Protein AF-A0A0N4UW36-F1 (afdb_monomer)

Radius of gyration: 26.42 Å; Cα contacts (8 Å, |Δi|>4): 495; chains: 1; bounding box: 69×70×60 Å

Nearest PDB structures (foldseek):
  8kc9-assembly1_B  TM=8.626E-01  e=6.797E-12  Homo sapiens
  8k0f-assembly1_A  TM=6.036E-01  e=1.509E-14  Homo sapiens
  8k17-assembly1_A  TM=6.051E-01  e=7.500E-14  Homo sapiens
  8kc9-assembly1_A  TM=5.970E-01  e=6.586E-14  Homo sapiens
  8k0m-assembly1_A  TM=6.012E-01  e=1.784E-13  Homo sapiens

Secondary structure (DSSP, 8-state):
-HHHHHHHHHHHHHHHHHHHHHHTTTTSGGGGS--SS-HHHHHHHHHHHHHHHHHHHHHHHHHH--SSSPPP--HHHHHHHHTTHHHHHHHHHHHHTT-HHHHHHHHHHHHHH-TT-HHHHHHHHHHHTSTT--GGG---TT--HHHHHHHHHHHHHHTT-HHHHHHHHHHHHHHHHHHHHHHHHTTTT----GGGTSS---HHHHHHHHHHHHHHHHHHHHHHTTEETTEE-SSHHHHHHHHHHHHHHHTT-HHHHHHHHHHHHHH-TT-HHHHHHHHHHHHHH--GGG-PPPHHHHHHHHHHHHHHHHHHHHHHHS--BTTBPPPP-GGGGSPP------S----GGGGGS-SS-HHHHHHHHHHTT-SS--HHHHHHHHHHHHHHHHHHT---EEEEEESSPPPS----SS-EEEEE-STTTTT-B-SS--TT--EEEEE-

pLDDT: mean 89.71, std 10.45, range [48.38, 98.75]

Solvent-accessible surface area (backbone atoms only — not comparable to full-atom values): 24747 Å² total; per-residue (Å²): 107,70,68,59,53,52,53,48,53,48,50,55,50,53,52,50,48,36,51,58,60,30,56,54,65,68,67,59,66,59,74,82,72,58,66,83,90,42,69,67,62,43,50,52,53,52,50,51,48,48,50,54,32,49,53,42,38,54,52,43,50,60,74,70,36,42,94,91,51,60,72,88,84,59,74,66,58,58,54,42,56,74,51,28,49,65,27,60,55,43,16,57,55,28,48,77,71,72,33,62,56,60,13,36,16,21,26,35,32,20,22,44,67,37,75,85,41,66,68,38,53,52,51,39,52,56,46,64,72,38,94,85,54,55,78,88,37,70,41,52,85,79,64,55,76,24,47,59,28,37,54,50,11,53,50,23,50,77,70,64,37,32,69,56,14,38,56,25,35,57,49,12,56,55,39,43,55,52,53,35,54,49,47,33,64,68,16,82,77,47,62,62,65,67,65,77,75,68,81,59,85,50,64,69,60,50,53,50,52,38,49,48,36,25,45,55,50,35,67,45,26,60,62,64,67,12,48,47,95,54,40,79,55,59,59,42,69,27,54,49,24,58,55,39,19,55,25,28,42,77,70,67,36,53,60,59,16,36,19,25,37,30,34,18,35,72,70,40,73,64,43,60,67,48,53,51,50,48,50,52,50,44,73,73,69,72,52,76,83,40,49,52,51,46,69,70,54,53,54,50,50,50,51,52,54,50,52,49,54,52,50,53,49,48,67,66,55,70,46,73,52,98,91,39,64,60,82,89,55,79,69,80,75,54,79,80,81,78,85,66,86,80,76,83,83,73,71,64,74,68,71,74,52,75,78,37,55,71,69,56,18,49,54,53,44,56,49,50,74,46,89,72,81,51,75,70,59,56,49,52,53,50,50,49,48,52,53,51,23,69,74,50,75,40,68,72,42,85,70,52,65,38,41,61,73,82,68,88,84,59,92,57,88,75,38,83,46,37,29,28,26,36,85,94,44,42,45,35,79,48,95,72,80,59,89,69,47,26,32,43,32,33,32,68

Organism: Enterobius vermicularis (NCBI:txid51028)

Foldseek 3Di:
DVVVVVLVVLQLVLLLVLLVVLVCLLVPPPLVVDDPPDPVVNVVVVVVSVVSSVVSSVVSQVVSADPVRHHDPDPVVVVCVVLLVVLVVVLVVCVVVVNLLSNLQSLLLNCLSVVPDPVSVVSNVVSCPDPPDDPVSNHRPPAFPLLVLLVQLVVCLVVVVLVSVQVSLVVSLVSLVVQLVSQLSVLLPQADPVQVVPPPPDPVSRVLRRVLRSLVSSLCSQQVSCRRSSDRVDNNLLVSLVSNLVSCVVVVVLLSSLQSLLLSCLSPVLDVVSLVVNLVSCVVPVDPVSNDHDPVSVVVSLVSVLSVVSNVLCVQFVDQDPNDTDDDDPCNPDDRDSPDDSDNPQDSVLVVDALDDLVLLVLLQVQQVDPDDDPVNVVSLVVSQVSSCVNRVDHKDWQDKHQAADDPPDPQPADKWKAWSDNVRHRHTDPGHDRRTIITIMRD

Structure (mmCIF, N/CA/C/O backbone):
data_AF-A0A0N4UW36-F1
#
_entry.id   AF-A0A0N4UW36-F1
#
loop_
_atom_site.group_PDB
_atom_site.id
_atom_site.type_symbol
_atom_site.label_atom_id
_atom_site.label_alt_id
_atom_site.label_comp_id
_atom_site.label_asym_id
_atom_site.label_entity_id
_atom_site.label_seq_id
_atom_site.pdbx_PDB_ins_code
_atom_site.Cartn_x
_atom_site.Cartn_y
_atom_site.Cartn_z
_atom_site.occupancy
_atom_site.B_iso_or_equiv
_atom_site.auth_seq_id
_atom_site.auth_comp_id
_atom_site.auth_asym_id
_atom_site.auth_atom_id
_atom_site.pdbx_PDB_model_num
ATOM 1 N N . MET A 1 1 ? 10.255 -15.083 -25.974 1.00 90.12 1 MET A N 1
ATOM 2 C CA . MET A 1 1 ? 9.685 -14.490 -24.746 1.00 90.12 1 MET A CA 1
ATOM 3 C C . MET A 1 1 ? 10.670 -14.430 -23.584 1.00 90.12 1 MET A C 1
ATOM 5 O O . MET A 1 1 ? 10.916 -13.325 -23.134 1.00 90.12 1 MET A O 1
ATOM 9 N N . LEU A 1 2 ? 11.293 -15.528 -23.132 1.00 93.00 2 LEU A N 1
ATOM 10 C CA . LEU A 1 2 ? 12.201 -15.494 -21.963 1.00 93.00 2 LEU A CA 1
ATOM 11 C C . LEU A 1 2 ? 13.327 -14.448 -22.053 1.00 93.00 2 LEU A C 1
ATOM 13 O O . LEU A 1 2 ? 13.502 -13.668 -21.127 1.00 93.00 2 LEU A O 1
ATOM 17 N N . ARG A 1 3 ? 14.010 -14.351 -23.202 1.00 92.75 3 ARG A N 1
ATOM 18 C CA . ARG A 1 3 ? 15.020 -13.304 -23.439 1.00 92.75 3 ARG A CA 1
ATOM 19 C C . ARG A 1 3 ? 14.457 -11.882 -23.319 1.00 92.75 3 ARG A C 1
ATOM 21 O O . ARG A 1 3 ? 15.121 -11.012 -22.785 1.00 92.75 3 ARG A O 1
ATOM 28 N N . ALA A 1 4 ? 13.220 -11.655 -23.764 1.00 92.69 4 ALA A N 1
ATOM 29 C CA . ALA A 1 4 ? 12.580 -10.346 -23.642 1.00 92.69 4 ALA A CA 1
ATOM 30 C C . ALA A 1 4 ? 12.283 -9.991 -22.173 1.00 92.69 4 ALA A C 1
ATOM 32 O O . ALA A 1 4 ? 12.429 -8.839 -21.790 1.00 92.69 4 ALA A O 1
ATOM 33 N N . ILE A 1 5 ? 11.924 -10.979 -21.341 1.00 93.94 5 ILE A N 1
ATOM 34 C CA . ILE A 1 5 ? 11.790 -10.808 -19.883 1.00 93.94 5 ILE A CA 1
ATOM 35 C C . ILE A 1 5 ? 13.140 -10.500 -19.242 1.00 93.94 5 ILE A C 1
ATOM 37 O O . ILE A 1 5 ? 13.223 -9.594 -18.418 1.00 93.94 5 ILE A O 1
ATOM 41 N N . GLU A 1 6 ? 14.199 -11.205 -19.635 1.00 94.06 6 GLU A N 1
ATOM 42 C CA . GLU A 1 6 ? 15.551 -10.926 -19.148 1.00 94.06 6 GLU A CA 1
ATO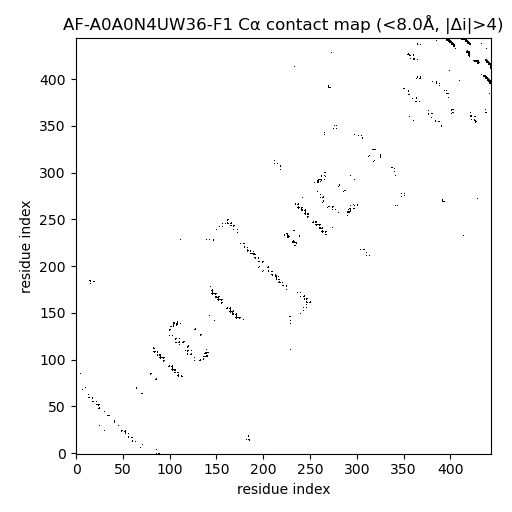M 43 C C . GLU A 1 6 ? 15.995 -9.496 -19.492 1.00 94.06 6 GLU A C 1
ATOM 45 O O . GLU A 1 6 ? 16.406 -8.751 -18.602 1.00 94.06 6 GLU A O 1
ATOM 50 N N . ASP A 1 7 ? 15.857 -9.090 -20.756 1.00 93.00 7 ASP A N 1
ATOM 51 C CA . ASP A 1 7 ? 16.247 -7.755 -21.216 1.00 93.00 7 ASP A CA 1
ATOM 52 C C . ASP A 1 7 ? 15.373 -6.657 -20.574 1.00 93.00 7 ASP A C 1
ATOM 54 O O . ASP A 1 7 ? 15.883 -5.594 -20.213 1.00 93.00 7 ASP A O 1
ATOM 58 N N . PHE A 1 8 ? 14.081 -6.917 -20.336 1.00 93.50 8 PHE A N 1
ATOM 59 C CA . PHE A 1 8 ? 13.204 -6.002 -19.598 1.00 93.50 8 PHE A CA 1
ATOM 60 C C . PHE A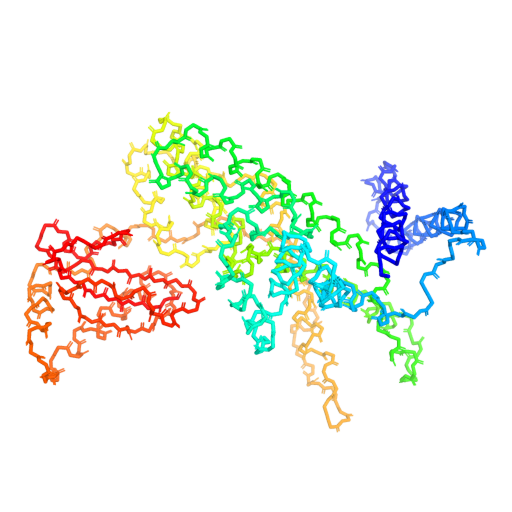 1 8 ? 13.615 -5.858 -18.126 1.00 93.50 8 PHE A C 1
ATOM 62 O O . PHE A 1 8 ? 13.712 -4.742 -17.614 1.00 93.50 8 PHE A O 1
ATOM 69 N N . ASN A 1 9 ? 13.903 -6.970 -17.446 1.00 93.44 9 ASN A N 1
ATOM 70 C CA . ASN A 1 9 ? 14.362 -6.957 -16.056 1.00 93.44 9 ASN A CA 1
ATOM 71 C C . ASN A 1 9 ? 15.708 -6.240 -15.921 1.00 93.44 9 ASN A C 1
ATOM 73 O O . ASN A 1 9 ? 15.902 -5.472 -14.977 1.00 93.44 9 ASN A O 1
ATOM 77 N N . TYR A 1 10 ? 16.611 -6.443 -16.884 1.00 94.75 10 TYR A N 1
ATOM 78 C CA . 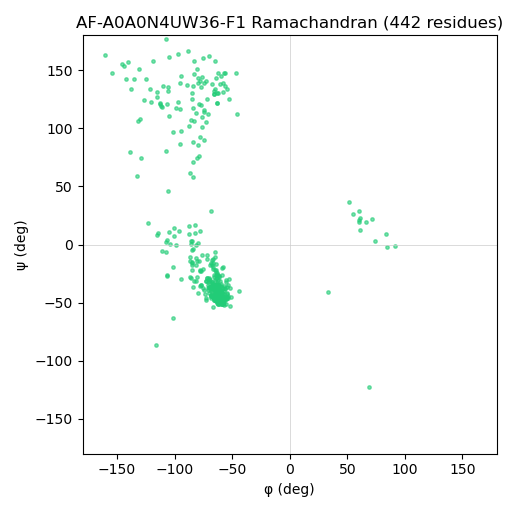TYR A 1 10 ? 17.852 -5.685 -16.984 1.00 94.75 10 TYR A CA 1
ATOM 79 C C . TYR A 1 10 ? 17.568 -4.186 -17.124 1.00 94.75 10 TYR A C 1
ATOM 81 O O . TYR A 1 10 ? 18.071 -3.395 -16.330 1.00 94.75 10 TYR A O 1
ATOM 89 N N . PHE A 1 11 ? 16.712 -3.791 -18.071 1.00 93.94 11 PHE A N 1
ATOM 90 C CA . PHE A 1 11 ? 16.349 -2.389 -18.275 1.00 93.94 11 PHE A CA 1
ATOM 91 C C . PHE A 1 11 ? 15.809 -1.737 -16.993 1.00 93.94 11 PHE A C 1
ATOM 93 O O . PHE A 1 11 ? 16.316 -0.697 -16.569 1.00 93.94 11 PHE A O 1
ATOM 100 N N . VAL A 1 12 ? 14.824 -2.362 -16.342 1.00 93.62 12 VAL A N 1
ATOM 101 C CA . VAL A 1 12 ? 14.240 -1.862 -15.087 1.00 93.62 12 VAL A CA 1
ATOM 102 C C . VAL A 1 12 ? 15.302 -1.764 -13.989 1.00 93.62 12 VAL A C 1
ATOM 104 O O . VAL A 1 12 ? 15.382 -0.737 -13.311 1.00 93.62 12 VAL A O 1
ATOM 107 N N . GLY A 1 13 ? 16.142 -2.792 -13.841 1.00 94.62 13 GLY A N 1
ATOM 108 C CA . GLY A 1 13 ? 17.209 -2.834 -12.842 1.00 94.62 13 GLY A CA 1
ATOM 109 C C . GLY A 1 13 ? 18.251 -1.730 -13.028 1.00 94.62 13 GLY A C 1
ATOM 110 O O . GLY A 1 13 ? 18.612 -1.051 -12.065 1.00 94.62 13 GLY A O 1
ATOM 111 N N . GLU A 1 14 ? 18.698 -1.483 -14.259 1.00 95.69 14 GLU A N 1
ATOM 112 C CA . GLU A 1 14 ? 19.679 -0.432 -14.549 1.00 95.69 14 GLU A CA 1
ATOM 113 C C . GLU A 1 14 ? 19.088 0.979 -14.387 1.00 95.69 14 GLU A C 1
ATOM 115 O O . GLU A 1 14 ? 19.756 1.876 -13.859 1.00 95.69 14 GLU A O 1
ATOM 120 N N . ILE A 1 15 ? 17.815 1.187 -14.759 1.00 94.62 15 ILE A N 1
ATOM 121 C CA . ILE A 1 15 ? 17.110 2.453 -14.495 1.00 94.62 15 ILE A CA 1
ATOM 122 C C . ILE A 1 15 ? 17.030 2.721 -12.993 1.00 94.62 15 ILE A C 1
ATOM 124 O O . ILE A 1 15 ? 17.390 3.815 -12.538 1.00 94.62 15 ILE A O 1
ATOM 128 N N . GLU A 1 16 ? 16.582 1.738 -12.215 1.00 95.00 16 GLU A N 1
ATOM 129 C CA . GLU A 1 16 ? 16.498 1.848 -10.763 1.00 95.00 16 GLU A CA 1
ATOM 130 C C . GLU A 1 16 ? 17.870 2.135 -10.146 1.00 95.00 16 GLU A C 1
ATOM 132 O O . GLU A 1 16 ? 17.994 3.033 -9.301 1.00 95.00 16 GLU A O 1
ATOM 137 N N . TRP A 1 17 ? 18.907 1.415 -10.580 1.00 95.44 17 TRP A N 1
ATOM 138 C CA . TRP A 1 17 ? 20.269 1.598 -10.094 1.00 95.44 17 TRP A CA 1
ATOM 139 C C . TRP A 1 17 ? 20.765 3.019 -10.352 1.00 95.44 17 TRP A C 1
ATOM 141 O O . TRP A 1 17 ? 21.237 3.688 -9.426 1.00 95.44 17 TRP A O 1
ATOM 151 N N . CYS A 1 18 ? 20.600 3.520 -11.579 1.00 95.81 18 CYS A N 1
ATOM 152 C CA . CYS A 1 18 ? 20.988 4.882 -11.930 1.00 95.81 18 CYS A CA 1
ATOM 153 C C . CYS A 1 18 ? 20.256 5.923 -11.087 1.00 95.81 18 CYS A C 1
ATOM 155 O O . CYS A 1 18 ? 20.884 6.838 -10.545 1.00 95.81 18 CYS A O 1
ATOM 157 N N . ARG A 1 19 ? 18.940 5.775 -10.917 1.00 95.19 19 ARG A N 1
ATOM 158 C CA . ARG A 1 19 ? 18.138 6.698 -10.104 1.00 95.19 19 ARG A CA 1
ATOM 159 C C . ARG A 1 19 ? 18.548 6.669 -8.636 1.00 95.19 19 ARG A C 1
ATOM 161 O O . ARG A 1 19 ? 18.698 7.730 -8.035 1.00 95.19 19 ARG A O 1
ATOM 168 N N . THR A 1 20 ? 18.810 5.489 -8.084 1.00 93.75 20 THR A N 1
ATOM 169 C CA . THR A 1 20 ? 19.254 5.310 -6.693 1.00 93.75 20 THR A CA 1
ATOM 170 C C . THR A 1 20 ? 20.640 5.905 -6.460 1.00 93.75 20 THR A C 1
ATOM 172 O O . THR A 1 20 ? 20.849 6.636 -5.492 1.00 93.75 20 THR A O 1
ATOM 175 N N . LYS A 1 21 ? 21.590 5.643 -7.364 1.00 93.31 21 LYS A N 1
ATOM 176 C CA . LYS A 1 21 ? 22.942 6.210 -7.307 1.00 93.31 21 LYS A CA 1
ATOM 177 C C . LYS A 1 21 ? 22.903 7.737 -7.358 1.00 93.31 21 LYS A C 1
ATOM 179 O O . LYS A 1 21 ? 23.524 8.386 -6.522 1.00 93.31 21 LYS A O 1
ATOM 184 N N . CYS A 1 22 ? 22.174 8.306 -8.317 1.00 92.94 22 CYS A N 1
ATOM 185 C CA . CYS A 1 22 ? 22.170 9.750 -8.545 1.00 92.94 22 CYS A CA 1
ATOM 186 C C . CYS A 1 22 ? 21.313 10.529 -7.536 1.00 92.94 22 CYS A C 1
ATOM 188 O O . CYS A 1 22 ? 2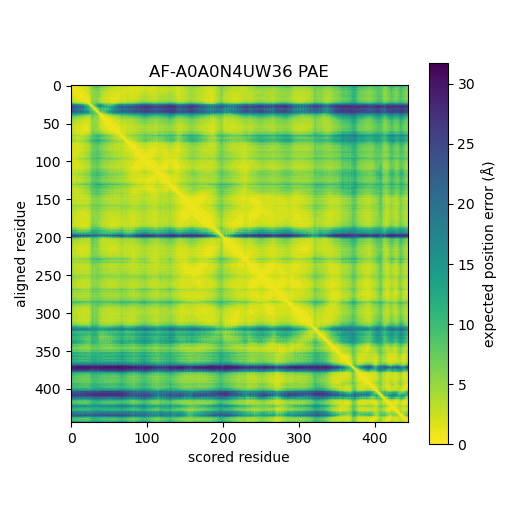1.584 11.705 -7.312 1.00 92.94 22 CYS A O 1
ATOM 190 N N . ALA A 1 23 ? 20.325 9.905 -6.882 1.00 88.69 23 ALA A N 1
ATOM 191 C CA . ALA A 1 23 ? 19.563 10.545 -5.804 1.00 88.69 23 ALA A CA 1
ATOM 192 C C . ALA A 1 23 ? 20.453 10.969 -4.620 1.00 88.69 23 ALA A C 1
ATOM 194 O O . ALA A 1 23 ? 20.203 12.002 -4.008 1.00 88.69 23 ALA A O 1
ATOM 195 N N . LYS A 1 24 ? 21.542 10.231 -4.355 1.00 85.75 24 LYS A N 1
ATOM 196 C CA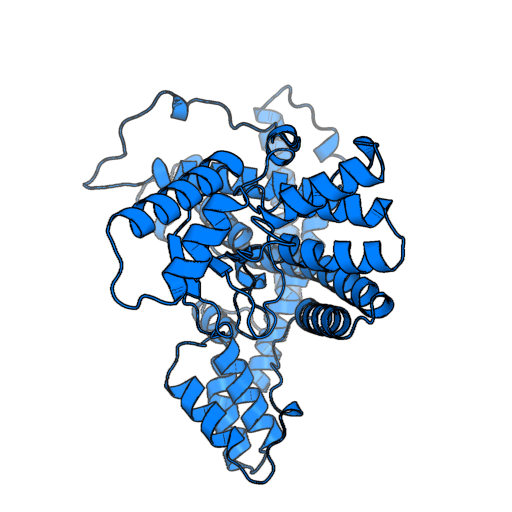 . LYS A 1 24 ? 22.491 10.527 -3.267 1.00 85.75 24 LYS A CA 1
ATOM 197 C C . LYS A 1 24 ? 23.282 11.827 -3.461 1.00 85.75 24 LYS A C 1
ATOM 199 O O . LYS A 1 24 ? 23.866 12.316 -2.503 1.00 85.75 24 LYS A O 1
ATOM 204 N N . ILE A 1 25 ? 23.309 12.392 -4.673 1.00 79.75 25 ILE A N 1
ATOM 205 C CA . ILE A 1 25 ? 24.006 13.659 -4.958 1.00 79.75 25 ILE A CA 1
ATOM 206 C C . ILE A 1 25 ? 23.332 14.834 -4.243 1.00 79.75 25 ILE A C 1
ATOM 208 O O . ILE A 1 25 ? 24.020 15.736 -3.788 1.00 79.75 25 ILE A O 1
ATOM 212 N N . LEU A 1 26 ? 22.005 14.805 -4.084 1.00 66.50 26 LEU A N 1
ATOM 213 C CA . LEU A 1 26 ? 21.274 15.857 -3.366 1.00 66.50 26 LEU A CA 1
ATOM 214 C C . LEU A 1 26 ? 21.376 15.718 -1.834 1.00 66.50 26 LEU A C 1
ATOM 216 O O . LEU A 1 26 ? 21.086 16.663 -1.111 1.00 66.50 26 LEU A O 1
ATOM 220 N N . ASP A 1 27 ? 21.829 14.565 -1.331 1.00 62.66 27 ASP A N 1
ATOM 221 C CA . ASP A 1 27 ? 21.940 14.266 0.106 1.00 62.66 27 ASP A CA 1
ATOM 222 C C . ASP A 1 27 ? 23.248 14.791 0.737 1.00 62.66 27 ASP A C 1
ATOM 224 O O . ASP A 1 27 ? 23.467 14.690 1.949 1.00 62.66 27 ASP A O 1
ATOM 228 N N . THR A 1 28 ? 24.154 15.368 -0.061 1.00 55.78 28 THR A N 1
ATOM 229 C CA . THR A 1 28 ? 25.398 15.952 0.448 1.00 55.78 28 THR A CA 1
ATOM 230 C C . THR A 1 28 ? 25.114 17.279 1.150 1.00 55.78 28 THR A C 1
ATOM 232 O O . THR A 1 28 ? 25.145 18.305 0.487 1.00 55.78 28 THR A O 1
ATOM 235 N N . LYS A 1 29 ? 24.846 17.232 2.466 1.00 50.97 29 LYS A N 1
ATOM 236 C CA . LYS A 1 29 ? 24.840 18.276 3.534 1.00 50.97 29 LYS A CA 1
ATOM 237 C C . LYS A 1 29 ? 24.438 19.739 3.218 1.00 50.97 29 LYS A C 1
ATOM 239 O O . LYS A 1 29 ? 23.702 20.305 4.014 1.00 50.97 29 LYS A O 1
ATOM 244 N N . LYS A 1 30 ? 24.845 20.336 2.096 1.00 54.50 30 LYS A N 1
ATOM 245 C CA . LYS A 1 30 ? 24.604 21.733 1.696 1.00 54.50 30 LYS A CA 1
ATOM 246 C C . LYS A 1 30 ? 23.122 22.119 1.632 1.00 54.50 30 LYS A C 1
ATOM 248 O O . LYS A 1 30 ? 22.755 23.157 2.156 1.00 54.50 30 LYS A O 1
ATOM 253 N N . PHE A 1 31 ? 22.250 21.237 1.134 1.00 54.88 31 PHE A N 1
ATOM 254 C CA . PHE A 1 31 ? 20.809 21.521 1.039 1.00 54.88 31 PHE A CA 1
ATOM 255 C C . PHE A 1 31 ? 20.104 21.749 2.385 1.00 54.88 31 PHE A C 1
ATOM 257 O O . PHE A 1 31 ? 19.078 22.418 2.423 1.00 54.88 31 PHE A O 1
ATOM 264 N N . LYS A 1 32 ? 20.622 21.189 3.488 1.00 52.81 32 LYS A N 1
ATOM 265 C CA . LYS A 1 32 ? 20.024 21.339 4.828 1.00 52.81 32 LYS A CA 1
ATOM 266 C C . LYS A 1 32 ? 20.492 22.597 5.564 1.00 52.81 32 LYS A C 1
ATOM 268 O O . LYS A 1 32 ? 19.899 22.944 6.576 1.00 52.81 32 LYS A O 1
ATOM 273 N N . GLU A 1 33 ? 21.559 23.231 5.084 1.00 58.06 33 GLU A N 1
ATOM 274 C CA . GLU A 1 33 ? 22.188 24.416 5.686 1.00 58.06 33 GLU A CA 1
ATOM 275 C C . GLU A 1 33 ? 21.846 25.705 4.916 1.00 58.06 33 GLU A C 1
ATOM 277 O O . GLU A 1 33 ? 22.302 26.787 5.279 1.00 58.06 33 GLU A O 1
ATOM 282 N N . MET A 1 34 ? 21.051 25.589 3.850 1.00 60.31 34 MET A N 1
ATOM 283 C CA . MET A 1 34 ? 20.673 26.691 2.974 1.00 60.31 34 MET A CA 1
ATOM 284 C C . MET A 1 34 ? 19.685 27.626 3.691 1.00 60.31 34 MET A C 1
ATOM 286 O O . MET A 1 34 ? 18.654 27.181 4.201 1.00 60.31 34 MET A O 1
ATOM 290 N N . SER A 1 35 ? 20.023 28.918 3.759 1.00 57.81 35 SER A N 1
ATOM 291 C CA . SER A 1 35 ? 19.145 29.957 4.311 1.00 57.81 35 SER A CA 1
ATOM 292 C C . SER A 1 35 ? 17.898 30.096 3.434 1.00 57.81 35 SER A C 1
ATOM 294 O O . SER A 1 35 ? 17.988 30.144 2.210 1.00 57.81 35 SER A O 1
ATOM 296 N N . LEU A 1 36 ? 16.734 30.143 4.084 1.00 64.56 36 LEU A N 1
ATOM 297 C CA . LEU A 1 36 ? 15.423 30.363 3.466 1.00 64.56 36 LEU A CA 1
ATOM 298 C C . LEU A 1 36 ? 15.116 31.860 3.275 1.00 64.56 36 LEU A C 1
ATOM 300 O O . LEU A 1 36 ? 14.011 32.202 2.864 1.00 64.56 36 LEU A O 1
ATOM 304 N N . ASP A 1 37 ? 16.055 32.747 3.615 1.00 68.75 37 ASP A N 1
ATOM 305 C CA . ASP A 1 37 ? 15.797 34.188 3.718 1.00 68.75 37 ASP A CA 1
ATOM 306 C C . ASP A 1 37 ? 15.804 34.892 2.345 1.00 68.75 37 ASP A C 1
ATOM 308 O O . ASP A 1 37 ? 15.334 36.024 2.239 1.00 68.75 37 ASP A O 1
ATOM 312 N N . ASP A 1 38 ? 16.305 34.223 1.296 1.00 76.19 38 ASP A N 1
ATOM 313 C CA . ASP A 1 38 ? 16.329 34.701 -0.093 1.00 76.19 38 ASP A CA 1
ATOM 314 C C . ASP A 1 38 ? 15.816 33.609 -1.054 1.00 76.19 38 ASP A C 1
ATOM 316 O O . ASP A 1 38 ? 16.490 32.610 -1.327 1.00 76.19 38 ASP A O 1
ATOM 320 N N . GLU A 1 39 ? 14.592 33.801 -1.552 1.00 78.19 39 GLU A N 1
ATOM 321 C CA . GLU A 1 39 ? 13.888 32.865 -2.439 1.00 78.19 39 GLU A CA 1
ATOM 322 C C . GLU A 1 39 ? 14.614 32.659 -3.779 1.00 78.19 39 GLU A C 1
ATOM 324 O O . GLU A 1 39 ? 14.641 31.544 -4.312 1.00 78.19 39 GLU A O 1
ATOM 329 N N . GLU A 1 40 ? 15.247 33.705 -4.316 1.00 79.31 40 GLU A N 1
ATOM 330 C CA . GLU A 1 40 ? 15.922 33.652 -5.613 1.00 79.31 40 GLU A CA 1
ATOM 331 C C . GLU A 1 40 ? 17.224 32.848 -5.516 1.00 79.31 40 GLU A C 1
ATOM 333 O O . GLU A 1 40 ? 17.472 31.947 -6.328 1.00 79.31 40 GLU A O 1
ATOM 338 N N . LEU A 1 41 ? 18.028 33.102 -4.478 1.00 80.75 41 LEU A N 1
ATOM 339 C CA . LEU A 1 41 ? 19.253 32.340 -4.221 1.00 80.75 41 LEU A CA 1
ATOM 340 C C . LEU A 1 41 ? 18.955 30.867 -3.913 1.00 80.75 41 LEU A C 1
ATOM 342 O O . LEU A 1 41 ? 19.633 29.985 -4.452 1.00 80.75 41 LEU A O 1
ATOM 346 N N . PHE A 1 42 ? 17.913 30.595 -3.120 1.00 81.62 42 PHE A N 1
ATOM 347 C CA . PHE A 1 42 ? 17.445 29.232 -2.851 1.00 81.62 42 PHE A CA 1
ATOM 348 C C . PHE A 1 42 ? 17.053 28.509 -4.148 1.00 81.62 42 PHE A C 1
ATOM 350 O O . PHE A 1 42 ? 17.456 27.364 -4.378 1.00 81.62 42 PHE A O 1
ATOM 357 N N . GLY A 1 43 ? 16.314 29.187 -5.033 1.00 83.31 43 GLY A N 1
ATOM 358 C CA . GLY A 1 43 ? 15.922 28.650 -6.335 1.00 83.31 43 GLY A CA 1
ATOM 359 C C . GLY A 1 43 ? 17.123 28.274 -7.209 1.00 83.31 43 GLY A C 1
ATOM 360 O O . GLY A 1 43 ? 17.156 27.181 -7.783 1.00 83.31 43 GLY A O 1
ATOM 361 N N . ILE A 1 44 ? 18.144 29.133 -7.277 1.00 84.81 44 ILE A N 1
ATOM 362 C CA . ILE A 1 44 ? 19.366 28.880 -8.059 1.00 84.81 44 ILE A CA 1
ATOM 363 C C . ILE A 1 44 ? 20.148 27.684 -7.500 1.00 84.81 44 ILE A C 1
ATOM 365 O O . ILE A 1 44 ? 20.546 26.801 -8.268 1.00 84.81 44 ILE A O 1
ATOM 369 N N . GLU A 1 45 ? 20.360 27.618 -6.184 1.00 81.75 45 GLU A N 1
ATOM 370 C CA . GLU A 1 45 ? 21.081 26.505 -5.552 1.00 81.75 45 GLU A CA 1
ATOM 371 C C . GLU A 1 45 ? 20.331 25.174 -5.733 1.00 81.75 45 GLU A C 1
ATOM 373 O O . GLU A 1 45 ? 20.935 24.156 -6.101 1.00 81.75 45 GLU A O 1
ATOM 378 N N . TYR A 1 46 ? 19.002 25.192 -5.598 1.00 82.56 46 TYR A N 1
ATOM 379 C CA . TYR A 1 46 ? 18.151 24.037 -5.876 1.00 82.56 46 TYR A CA 1
ATOM 380 C C . TYR A 1 46 ? 18.277 23.546 -7.317 1.00 82.56 46 TYR A C 1
ATOM 382 O O . TYR A 1 46 ? 18.502 22.352 -7.566 1.00 82.56 46 TYR A O 1
ATOM 390 N N . MET A 1 47 ? 18.206 24.458 -8.284 1.00 87.50 47 MET A N 1
ATOM 391 C CA . MET A 1 47 ? 18.342 24.107 -9.695 1.00 87.50 47 MET A CA 1
ATOM 392 C C . MET A 1 47 ? 19.754 23.636 -10.055 1.00 87.50 47 MET A C 1
ATOM 394 O O . MET A 1 47 ? 19.895 22.712 -10.861 1.00 87.50 47 MET A O 1
ATOM 398 N N . TYR A 1 48 ? 20.797 24.175 -9.420 1.00 87.38 48 TYR A N 1
ATOM 399 C CA . TYR A 1 48 ? 22.167 23.692 -9.592 1.00 87.38 48 TYR A CA 1
ATOM 400 C C . TYR A 1 48 ? 22.324 22.239 -9.117 1.00 87.38 48 TYR A C 1
ATOM 402 O O . TYR A 1 48 ? 22.878 21.405 -9.842 1.00 87.38 48 TYR A O 1
ATOM 410 N N . GLY A 1 49 ? 21.770 21.892 -7.950 1.00 86.31 49 GLY A N 1
ATOM 411 C CA . GLY A 1 49 ? 21.739 20.507 -7.470 1.00 86.31 49 GLY A CA 1
ATOM 412 C C . GLY A 1 49 ? 20.984 19.571 -8.422 1.00 86.31 49 GLY A C 1
ATOM 413 O O . GLY A 1 49 ? 21.458 18.471 -8.733 1.00 86.31 49 GLY A O 1
ATOM 414 N N . ASN A 1 50 ? 19.844 20.015 -8.959 1.00 88.06 50 ASN A N 1
ATOM 415 C CA . ASN A 1 50 ? 19.105 19.253 -9.969 1.00 88.06 50 ASN A CA 1
ATOM 416 C C . ASN A 1 50 ? 19.910 19.055 -11.259 1.00 88.06 50 ASN A C 1
ATOM 418 O O . ASN A 1 50 ? 19.912 17.949 -11.802 1.00 88.06 50 ASN A O 1
ATOM 422 N N . ALA A 1 51 ? 20.657 20.062 -11.716 1.00 92.00 51 ALA A N 1
ATOM 423 C CA . ALA A 1 51 ? 21.536 19.938 -12.877 1.00 92.00 51 ALA A CA 1
ATOM 424 C C . ALA A 1 51 ? 22.652 18.901 -12.646 1.00 92.00 51 ALA A C 1
ATOM 426 O O . ALA A 1 51 ? 22.936 18.084 -13.526 1.00 92.00 51 ALA A O 1
ATOM 427 N N . GLN A 1 52 ? 23.244 18.858 -11.447 1.00 92.06 52 GLN A N 1
ATOM 428 C CA . GLN A 1 52 ? 24.230 17.833 -11.080 1.00 92.06 52 GLN A CA 1
ATOM 429 C C . GLN A 1 52 ? 23.622 16.424 -11.081 1.00 92.06 52 GLN A C 1
ATOM 431 O O . GLN A 1 52 ? 24.215 15.483 -11.626 1.00 92.06 52 GLN A O 1
ATOM 436 N N . ARG A 1 53 ? 22.420 16.268 -10.514 1.00 92.12 53 ARG A N 1
ATOM 437 C CA . ARG A 1 53 ? 21.681 14.998 -10.537 1.00 92.12 53 ARG A CA 1
ATOM 438 C C . ARG A 1 53 ? 21.338 14.577 -11.968 1.00 92.12 53 ARG A C 1
ATOM 440 O O . ARG A 1 53 ? 21.517 13.406 -12.305 1.00 92.12 53 ARG A O 1
ATOM 447 N N . ALA A 1 54 ? 20.908 15.509 -12.817 1.00 94.25 54 ALA A N 1
ATOM 448 C CA . ALA A 1 54 ? 20.612 15.253 -14.224 1.00 94.25 54 ALA A CA 1
ATOM 449 C C . ALA A 1 54 ? 21.863 14.788 -14.985 1.00 94.25 54 ALA A C 1
ATOM 451 O O . ALA A 1 54 ? 21.827 13.762 -15.663 1.00 94.25 54 ALA A O 1
ATOM 452 N N . LEU A 1 55 ? 23.001 15.466 -14.799 1.00 95.75 55 LEU A N 1
ATOM 453 C CA . LEU A 1 55 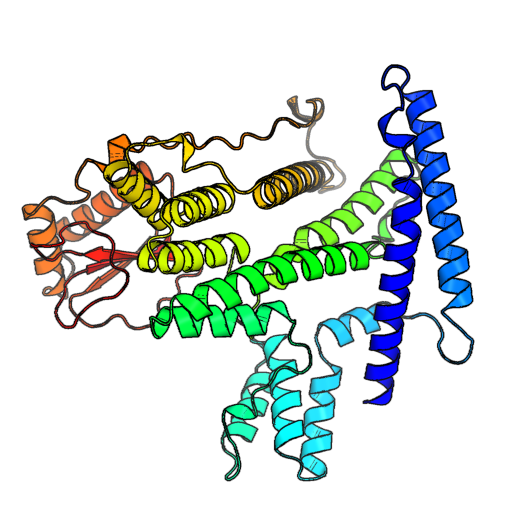? 24.279 15.072 -15.398 1.00 95.75 55 LEU A CA 1
ATOM 454 C C . LEU A 1 55 ? 24.712 13.663 -14.965 1.00 95.75 55 LEU A C 1
ATOM 456 O O . LEU A 1 55 ? 25.189 12.881 -15.790 1.00 95.75 55 LEU A O 1
ATOM 460 N N . CYS A 1 56 ? 24.520 13.315 -13.689 1.00 95.94 56 CYS A N 1
ATOM 461 C CA . CYS A 1 56 ? 24.754 11.954 -13.207 1.00 95.94 56 CYS A CA 1
ATOM 462 C C . CYS A 1 56 ? 23.867 10.937 -13.926 1.00 95.94 56 CYS A C 1
ATOM 464 O O . CYS A 1 56 ? 24.371 9.900 -14.353 1.00 95.94 56 CYS A O 1
ATOM 466 N N . LEU A 1 57 ? 22.573 11.227 -14.085 1.00 95.62 57 LEU A N 1
ATOM 467 C CA . LEU A 1 57 ? 21.635 10.332 -14.762 1.00 95.62 57 LEU A CA 1
ATOM 468 C C . LEU A 1 57 ? 22.002 10.138 -16.234 1.00 95.62 57 LEU A C 1
ATOM 470 O O . LEU A 1 57 ? 21.997 8.999 -16.692 1.00 95.62 57 LEU A O 1
ATOM 474 N N . PHE A 1 58 ? 22.363 11.206 -16.952 1.00 95.19 58 PHE A N 1
ATOM 475 C CA . PHE A 1 58 ? 22.805 11.113 -18.346 1.00 95.19 58 PHE A CA 1
ATOM 476 C C . PHE A 1 58 ? 24.025 10.208 -18.493 1.00 95.19 58 PHE A C 1
ATOM 478 O O . PHE A 1 58 ? 23.995 9.265 -19.280 1.00 95.19 58 PHE A O 1
ATOM 485 N N . ARG A 1 59 ? 25.067 10.445 -17.687 1.00 96.50 59 ARG A N 1
ATOM 486 C CA . ARG A 1 59 ? 26.284 9.619 -17.696 1.00 96.50 59 ARG A CA 1
ATOM 487 C C . ARG A 1 59 ? 25.972 8.173 -17.337 1.00 96.50 59 ARG A C 1
ATOM 489 O O . ARG A 1 59 ? 26.321 7.266 -18.072 1.00 96.50 59 ARG A O 1
ATOM 496 N N . CYS A 1 60 ? 25.224 7.973 -16.256 1.00 96.44 60 CYS A N 1
ATOM 497 C CA . CYS A 1 60 ? 24.856 6.647 -15.792 1.00 96.44 60 CYS A CA 1
ATOM 498 C C . CYS A 1 60 ? 24.103 5.848 -16.859 1.00 96.44 60 CYS A C 1
ATOM 500 O O . CYS A 1 60 ? 24.484 4.725 -17.161 1.00 96.44 60 CYS A O 1
ATOM 502 N N . LYS A 1 61 ? 23.063 6.430 -17.466 1.00 94.75 61 LYS A N 1
ATOM 503 C CA . LYS A 1 61 ? 22.291 5.754 -18.514 1.00 94.75 61 LYS A CA 1
ATOM 504 C C . LYS A 1 61 ? 23.133 5.496 -19.765 1.00 94.75 61 LYS A C 1
ATOM 506 O O . LYS A 1 61 ? 23.002 4.428 -20.347 1.00 94.75 61 LYS A O 1
ATOM 511 N N . SER A 1 62 ? 24.008 6.430 -20.143 1.00 93.94 62 SER A N 1
ATOM 512 C CA . SER A 1 62 ? 24.939 6.243 -21.263 1.00 93.94 62 SER A CA 1
ATOM 513 C C . SER A 1 62 ? 25.938 5.110 -21.020 1.00 93.94 62 SER A C 1
ATOM 515 O O . SER A 1 62 ? 26.315 4.433 -21.968 1.00 93.94 62 SER A O 1
ATOM 517 N N . ASP A 1 63 ? 26.369 4.907 -19.773 1.00 94.12 63 ASP A N 1
ATOM 518 C CA . ASP A 1 63 ? 27.289 3.826 -19.408 1.00 94.12 63 ASP A CA 1
ATOM 519 C C . ASP A 1 63 ? 26.572 2.468 -19.334 1.00 94.12 63 ASP A C 1
ATOM 521 O O . ASP A 1 63 ? 27.167 1.432 -19.626 1.00 94.12 63 ASP A O 1
ATOM 525 N N . ARG A 1 64 ? 25.303 2.457 -18.897 1.00 94.50 64 ARG A N 1
ATOM 526 C CA . ARG A 1 64 ? 24.527 1.225 -18.687 1.00 94.50 64 ARG A CA 1
ATOM 527 C C . ARG A 1 64 ? 23.869 0.688 -19.953 1.00 94.50 64 ARG A C 1
ATOM 529 O O . ARG A 1 64 ? 23.802 -0.524 -20.110 1.00 94.50 64 ARG A O 1
ATOM 536 N N . PHE A 1 65 ? 23.387 1.547 -20.848 1.00 93.88 65 PHE A N 1
ATOM 537 C CA . PHE A 1 65 ? 22.702 1.107 -22.064 1.00 93.88 65 PHE A CA 1
ATOM 538 C C . PHE A 1 65 ? 23.645 1.135 -23.264 1.00 93.88 65 PHE A C 1
ATOM 540 O O . PHE A 1 65 ? 24.135 2.190 -23.664 1.00 93.88 65 PHE A O 1
ATOM 547 N N . THR A 1 66 ? 23.887 -0.038 -23.846 1.00 89.25 66 THR A N 1
ATOM 548 C CA . THR A 1 66 ? 24.803 -0.236 -24.978 1.00 89.25 66 THR A CA 1
ATOM 549 C C . THR A 1 66 ? 24.030 -0.514 -26.267 1.00 89.25 66 THR A C 1
ATOM 551 O O . THR A 1 66 ? 22.810 -0.654 -26.258 1.00 89.25 66 THR A O 1
ATOM 554 N N . ALA A 1 67 ? 24.733 -0.646 -27.397 1.00 88.56 67 ALA A N 1
ATOM 555 C CA . ALA A 1 67 ? 24.109 -1.067 -28.653 1.00 88.56 67 ALA A CA 1
ATOM 556 C C . ALA A 1 67 ? 23.475 -2.473 -28.572 1.00 88.56 67 ALA A C 1
ATOM 558 O O . ALA A 1 67 ? 22.506 -2.746 -29.274 1.00 88.56 67 ALA A O 1
ATOM 559 N N . GLU A 1 68 ? 23.998 -3.355 -27.712 1.00 87.75 68 GLU A N 1
ATOM 560 C CA . GLU A 1 68 ? 23.464 -4.710 -27.510 1.00 87.75 68 GLU A CA 1
ATOM 561 C C . GLU A 1 68 ? 22.256 -4.736 -26.563 1.00 87.75 68 GLU A C 1
ATOM 563 O O . GLU A 1 68 ? 21.369 -5.575 -26.723 1.00 87.75 68 GLU A O 1
ATOM 568 N N . ARG A 1 69 ? 22.210 -3.815 -25.591 1.00 89.62 69 ARG A N 1
ATOM 569 C CA . ARG A 1 69 ? 21.094 -3.629 -24.650 1.00 89.62 69 ARG A CA 1
ATOM 570 C C . ARG A 1 69 ? 20.662 -2.156 -24.627 1.00 89.62 69 ARG A C 1
ATOM 572 O O . ARG A 1 69 ? 21.007 -1.433 -23.685 1.00 89.62 69 ARG A O 1
ATOM 579 N N . PRO A 1 70 ? 19.957 -1.694 -25.677 1.00 89.56 70 PRO A N 1
ATOM 580 C CA . PRO A 1 70 ? 19.551 -0.300 -25.805 1.00 89.56 70 PRO A CA 1
ATOM 581 C C . PRO A 1 70 ? 18.461 0.072 -24.787 1.00 89.56 70 PRO A C 1
ATOM 583 O O . PRO A 1 70 ? 17.790 -0.809 -24.240 1.00 89.56 70 PRO A O 1
ATOM 586 N N . PRO A 1 71 ? 18.244 1.376 -24.533 1.00 88.31 71 PRO A N 1
ATOM 587 C CA . PRO A 1 71 ? 17.111 1.813 -23.728 1.00 88.31 71 PRO A CA 1
ATOM 588 C C . PRO A 1 71 ? 15.782 1.481 -24.423 1.00 88.31 71 PRO A C 1
ATOM 590 O O . PRO A 1 71 ? 15.711 1.356 -25.647 1.00 88.31 71 PRO A O 1
ATOM 593 N N . LEU A 1 72 ? 14.706 1.396 -23.637 1.00 87.25 72 LEU A N 1
ATOM 594 C CA . LEU A 1 72 ? 13.354 1.223 -24.161 1.00 87.25 72 LEU A CA 1
ATOM 595 C C . LEU A 1 72 ? 12.951 2.439 -25.014 1.00 87.25 72 LEU A C 1
ATOM 597 O O . LEU A 1 72 ? 12.930 3.564 -24.518 1.00 87.25 72 LEU A O 1
ATOM 601 N N . THR A 1 73 ? 12.612 2.211 -26.283 1.00 84.12 73 THR A N 1
ATOM 602 C CA . THR A 1 73 ? 12.188 3.271 -27.217 1.00 84.12 73 THR A CA 1
ATOM 603 C C . THR A 1 73 ? 10.675 3.435 -27.287 1.00 84.12 73 THR A C 1
ATOM 605 O O . THR A 1 73 ? 10.196 4.538 -27.524 1.00 84.12 73 THR A O 1
ATOM 608 N N . ASN A 1 74 ? 9.923 2.354 -27.070 1.00 87.19 74 ASN A N 1
ATOM 609 C CA . ASN A 1 74 ? 8.466 2.366 -27.060 1.00 87.19 74 ASN A CA 1
ATOM 610 C C . ASN A 1 74 ? 7.940 2.272 -25.613 1.00 87.19 74 ASN A C 1
ATOM 612 O O . ASN A 1 74 ? 8.043 1.201 -25.005 1.00 87.19 74 ASN A O 1
ATOM 616 N N . PRO A 1 75 ? 7.336 3.345 -25.067 1.00 82.25 75 PRO A N 1
ATOM 617 C CA . PRO A 1 75 ? 6.772 3.342 -23.721 1.00 82.25 75 PRO A CA 1
ATOM 618 C C . PRO A 1 75 ? 5.682 2.286 -23.495 1.00 82.25 75 PRO A C 1
ATOM 620 O O . PRO A 1 75 ? 5.529 1.836 -22.360 1.00 82.25 75 PRO A O 1
ATOM 623 N N . SER A 1 76 ? 4.962 1.848 -24.539 1.00 87.50 76 SER A N 1
ATOM 624 C CA . SER A 1 76 ? 3.897 0.841 -24.402 1.00 87.50 76 SER A CA 1
ATOM 625 C C . SER A 1 76 ? 4.433 -0.510 -23.926 1.00 87.50 76 SER A C 1
ATOM 627 O O . SER A 1 76 ? 3.741 -1.227 -23.215 1.00 87.50 76 SER A O 1
ATOM 629 N N . VAL A 1 77 ? 5.691 -0.837 -24.240 1.00 91.31 77 VAL A N 1
ATOM 630 C CA . VAL A 1 77 ? 6.329 -2.085 -23.792 1.00 91.31 77 VAL A CA 1
ATOM 631 C C . VAL A 1 77 ? 6.425 -2.128 -22.266 1.00 91.31 77 VAL A C 1
ATOM 633 O O . VAL A 1 77 ? 6.255 -3.184 -21.668 1.00 91.31 77 VAL A O 1
ATOM 636 N N . MET A 1 78 ? 6.642 -0.983 -21.608 1.00 89.19 78 MET A N 1
ATOM 637 C CA . MET A 1 78 ? 6.629 -0.926 -20.145 1.00 89.19 78 MET A CA 1
ATOM 638 C C . MET A 1 78 ? 5.270 -1.356 -19.591 1.00 89.19 78 MET A C 1
ATOM 640 O O . MET A 1 78 ? 5.222 -2.158 -18.663 1.00 89.19 78 MET A O 1
ATOM 644 N N . ASP A 1 79 ? 4.188 -0.840 -20.172 1.00 89.44 79 ASP A N 1
ATOM 645 C CA . ASP A 1 79 ? 2.827 -1.164 -19.751 1.00 89.44 79 ASP A CA 1
ATOM 646 C C . ASP A 1 79 ? 2.510 -2.651 -19.966 1.00 89.44 79 ASP A C 1
ATOM 648 O O . ASP A 1 79 ? 2.050 -3.329 -19.053 1.00 89.44 79 ASP A O 1
ATOM 652 N N . GLU A 1 80 ? 2.864 -3.216 -21.122 1.00 93.75 80 GLU A N 1
ATOM 653 C CA . GLU A 1 80 ? 2.624 -4.635 -21.415 1.00 93.75 80 GLU A CA 1
ATOM 654 C C . GLU A 1 80 ? 3.322 -5.583 -20.433 1.00 93.75 80 GLU A C 1
ATOM 656 O O . GLU A 1 80 ? 2.745 -6.595 -20.025 1.00 93.75 80 GLU A O 1
ATOM 661 N N . PHE A 1 81 ? 4.557 -5.265 -20.042 1.00 94.31 81 PHE A N 1
ATOM 662 C CA . PHE A 1 81 ? 5.305 -6.061 -19.071 1.00 94.31 81 PHE A CA 1
ATOM 663 C C . PHE A 1 81 ? 4.802 -5.853 -17.642 1.00 94.31 81 PHE A C 1
ATOM 665 O O . PHE A 1 81 ? 4.726 -6.823 -16.889 1.00 94.31 81 PHE A O 1
ATOM 672 N N . GLN A 1 82 ? 4.412 -4.629 -17.274 1.00 89.88 82 GLN A N 1
ATOM 673 C CA . GLN A 1 82 ? 3.775 -4.352 -15.982 1.00 89.88 82 GLN A CA 1
ATOM 674 C C . GLN A 1 82 ? 2.431 -5.083 -15.847 1.00 89.88 82 GLN A C 1
ATOM 676 O O . GLN A 1 82 ? 2.158 -5.648 -14.790 1.00 89.88 82 GLN A O 1
ATOM 681 N N . ASN A 1 83 ? 1.670 -5.185 -16.940 1.00 92.69 83 ASN A N 1
ATOM 682 C CA . ASN A 1 83 ? 0.429 -5.962 -17.045 1.00 92.69 83 ASN A CA 1
ATOM 683 C C . ASN A 1 83 ? 0.666 -7.458 -17.321 1.00 92.69 83 ASN A C 1
ATOM 685 O O . ASN A 1 83 ? -0.271 -8.208 -17.600 1.00 92.69 83 ASN A O 1
ATOM 689 N N . ARG A 1 84 ? 1.925 -7.911 -17.238 1.00 95.12 84 ARG A N 1
ATOM 690 C CA . ARG A 1 84 ? 2.338 -9.322 -17.287 1.00 95.12 84 ARG A CA 1
ATOM 691 C C . ARG A 1 84 ? 1.959 -10.055 -18.579 1.00 95.12 84 ARG A C 1
ATOM 693 O O . ARG A 1 84 ? 1.980 -11.287 -18.611 1.00 95.12 84 ARG A O 1
ATOM 700 N N . LYS A 1 85 ? 1.708 -9.332 -19.679 1.00 95.31 85 LYS A N 1
ATOM 701 C CA . LYS A 1 85 ? 1.361 -9.919 -20.988 1.00 95.31 85 LYS A CA 1
ATOM 702 C C . LYS A 1 85 ? 2.337 -10.997 -21.476 1.00 95.31 85 LYS A C 1
ATOM 704 O O . LYS A 1 85 ? 1.868 -11.986 -22.032 1.00 95.31 85 LYS A O 1
ATOM 709 N N . PRO A 1 86 ? 3.669 -10.912 -21.268 1.00 96.88 86 PRO A N 1
ATOM 710 C CA . PRO A 1 86 ? 4.571 -11.988 -21.683 1.00 96.88 86 PRO A CA 1
ATOM 711 C C . PRO A 1 86 ? 4.212 -13.364 -21.103 1.00 96.88 86 PRO A C 1
ATOM 713 O O . PRO A 1 86 ? 4.405 -14.378 -21.777 1.00 96.88 86 PRO A O 1
ATOM 716 N N . TYR A 1 87 ? 3.657 -13.408 -19.889 1.00 97.25 87 TYR A N 1
ATOM 717 C CA . TYR A 1 87 ? 3.245 -14.649 -19.236 1.00 97.25 87 TYR A CA 1
ATOM 718 C C . TYR A 1 87 ? 1.985 -15.254 -19.861 1.00 97.25 87 TYR A C 1
ATOM 720 O O . TYR A 1 87 ? 1.901 -16.477 -19.968 1.00 97.25 87 TYR A O 1
ATOM 728 N N . GLN A 1 88 ? 1.082 -14.417 -20.391 1.00 95.81 88 GLN A N 1
ATOM 729 C CA . GLN A 1 88 ? -0.071 -14.856 -21.186 1.00 95.81 88 GLN A CA 1
ATOM 730 C C . GLN A 1 88 ? 0.361 -15.694 -22.396 1.00 95.81 88 GLN A C 1
ATOM 732 O O . GLN A 1 88 ? -0.285 -16.681 -22.725 1.00 95.81 88 GLN A O 1
ATOM 737 N N . TYR A 1 89 ? 1.476 -15.338 -23.040 1.00 95.75 89 TYR A N 1
ATOM 738 C CA . TYR A 1 89 ? 2.029 -16.115 -24.151 1.00 95.75 89 TYR A CA 1
ATOM 739 C C . TYR A 1 89 ? 2.825 -17.336 -23.672 1.00 95.75 89 TYR A C 1
ATOM 741 O O . TYR A 1 89 ? 2.720 -18.414 -24.262 1.00 95.75 89 TYR A O 1
ATOM 749 N N . LEU A 1 90 ? 3.630 -17.185 -22.613 1.00 97.50 90 LEU A N 1
ATOM 750 C CA . LEU A 1 90 ? 4.490 -18.259 -22.103 1.00 97.50 90 LEU A CA 1
ATOM 751 C C . LEU A 1 90 ? 3.704 -19.480 -21.629 1.00 97.50 90 LEU A C 1
ATOM 753 O O . LEU A 1 90 ? 4.172 -20.595 -21.860 1.00 97.50 90 LEU A O 1
ATOM 757 N N . GLN A 1 91 ? 2.520 -19.296 -21.037 1.00 97.56 91 GLN A N 1
ATOM 758 C CA . GLN A 1 91 ? 1.691 -20.426 -20.607 1.00 97.56 91 GLN A CA 1
ATOM 759 C C . GLN A 1 91 ? 1.410 -21.412 -21.750 1.00 97.56 91 GLN A C 1
ATOM 761 O O . GLN A 1 91 ? 1.618 -22.615 -21.598 1.00 97.56 91 GLN A O 1
ATOM 766 N N . PHE A 1 92 ? 1.060 -20.908 -22.938 1.00 97.50 92 PHE A N 1
ATOM 767 C CA . PHE A 1 92 ? 0.789 -21.746 -24.101 1.00 97.50 92 PHE A CA 1
ATOM 768 C C . PHE A 1 92 ? 2.058 -22.423 -24.616 1.00 97.50 92 PHE A C 1
ATOM 770 O O . PHE A 1 92 ? 2.011 -23.580 -25.030 1.00 97.50 92 PHE A O 1
ATOM 777 N N . CYS A 1 93 ? 3.206 -21.740 -24.577 1.00 97.50 93 CYS A N 1
ATOM 778 C CA . CYS A 1 93 ? 4.483 -22.342 -24.955 1.00 97.50 93 CYS A CA 1
ATOM 779 C C . CYS A 1 93 ? 4.839 -23.527 -24.049 1.00 97.50 93 CYS A C 1
ATOM 781 O O . CYS A 1 93 ? 5.172 -24.595 -24.561 1.00 97.50 93 CYS A O 1
ATOM 783 N N . TYR A 1 94 ? 4.735 -23.355 -22.728 1.00 98.06 94 TYR A N 1
ATOM 784 C CA . TYR A 1 94 ? 5.021 -24.415 -21.758 1.00 98.06 94 TYR A CA 1
ATOM 785 C C . TYR A 1 94 ? 4.045 -25.582 -21.873 1.00 98.06 94 TYR A C 1
ATOM 787 O O . TYR A 1 94 ? 4.463 -26.741 -21.874 1.00 98.06 94 TYR A O 1
ATOM 795 N N . TRP A 1 95 ? 2.766 -25.288 -22.104 1.00 97.62 95 TRP A N 1
ATOM 796 C CA . TRP A 1 95 ? 1.768 -26.314 -22.376 1.00 97.62 95 TRP A CA 1
ATOM 797 C C . TRP A 1 95 ? 2.129 -27.164 -23.602 1.00 97.62 95 TRP A C 1
ATOM 799 O O . TRP A 1 95 ? 2.086 -28.391 -23.547 1.00 97.62 95 TRP A O 1
ATOM 809 N N . LYS A 1 96 ? 2.562 -26.535 -24.704 1.00 97.38 96 LYS A N 1
ATOM 810 C CA . LYS A 1 96 ? 2.952 -27.246 -25.937 1.00 97.38 96 LYS A CA 1
ATOM 811 C C . LYS A 1 96 ? 4.174 -28.153 -25.771 1.00 97.38 96 LYS A C 1
ATOM 813 O O . LYS A 1 96 ? 4.331 -29.074 -26.570 1.00 97.38 96 LYS A O 1
ATOM 818 N N . VAL A 1 97 ? 5.018 -27.916 -24.767 1.00 97.56 97 VAL A N 1
ATOM 819 C CA . VAL A 1 97 ? 6.167 -28.779 -24.431 1.00 97.56 97 VAL A CA 1
ATOM 820 C C . VAL A 1 97 ? 5.885 -29.717 -23.251 1.00 97.56 97 VAL A C 1
ATOM 822 O O . VAL A 1 97 ? 6.810 -30.338 -22.735 1.00 97.56 97 VAL A O 1
ATOM 825 N N . ASN A 1 98 ? 4.614 -29.865 -22.858 1.00 96.88 98 ASN A N 1
ATOM 826 C CA . ASN A 1 98 ? 4.148 -30.700 -21.747 1.00 96.88 98 ASN A CA 1
ATOM 827 C C . ASN A 1 98 ? 4.724 -30.315 -20.369 1.00 96.88 98 ASN A C 1
ATOM 829 O O . ASN A 1 98 ? 4.827 -31.166 -19.484 1.00 96.88 98 ASN A O 1
ATOM 833 N N . ASP A 1 99 ? 5.063 -29.040 -20.161 1.00 97.81 99 ASP A N 1
ATOM 834 C CA . ASP A 1 99 ? 5.461 -28.519 -18.852 1.00 97.81 99 ASP A CA 1
ATOM 835 C C . ASP A 1 99 ? 4.260 -27.883 -18.140 1.00 97.81 99 ASP A C 1
ATOM 837 O O . ASP A 1 99 ? 4.001 -26.682 -18.242 1.00 97.81 99 ASP A O 1
ATOM 841 N N . LEU A 1 100 ? 3.496 -28.715 -17.422 1.00 97.81 100 LEU A N 1
ATOM 842 C CA . LEU A 1 100 ? 2.321 -28.264 -16.671 1.00 97.81 100 LEU A CA 1
ATOM 843 C C . LEU A 1 100 ? 2.685 -27.247 -15.580 1.00 97.81 100 LEU A C 1
ATOM 845 O O . LEU A 1 100 ? 1.906 -26.330 -15.329 1.00 97.81 100 LEU A O 1
ATOM 849 N N . VAL A 1 101 ? 3.849 -27.390 -14.938 1.00 97.81 101 VAL A N 1
ATOM 850 C CA . VAL A 1 101 ? 4.245 -26.529 -13.814 1.00 97.81 101 VAL A CA 1
ATOM 851 C C . VAL A 1 101 ? 4.451 -25.106 -14.313 1.00 97.81 101 VAL A C 1
ATOM 853 O O . VAL A 1 101 ? 3.807 -24.183 -13.815 1.00 97.81 101 VAL A O 1
ATOM 856 N N . LEU A 1 102 ? 5.291 -24.924 -15.333 1.00 97.62 102 LEU A N 1
ATOM 857 C CA . LEU A 1 102 ? 5.578 -23.595 -15.872 1.00 97.62 102 LEU A CA 1
ATOM 858 C C . LEU A 1 102 ? 4.393 -23.006 -16.651 1.00 97.62 102 LEU A C 1
ATOM 860 O O . LEU A 1 102 ? 4.225 -21.782 -16.661 1.00 97.62 102 LEU A O 1
ATOM 864 N N . ALA A 1 103 ? 3.544 -23.845 -17.258 1.00 98.12 103 ALA A N 1
ATOM 865 C CA . ALA A 1 103 ? 2.298 -23.393 -17.875 1.00 98.12 103 ALA A CA 1
ATOM 866 C C . ALA A 1 103 ? 1.347 -22.795 -16.830 1.00 98.12 103 ALA A C 1
ATOM 868 O O . ALA A 1 103 ? 0.920 -21.649 -16.977 1.00 98.12 103 ALA A O 1
ATOM 869 N N . THR A 1 104 ? 1.112 -23.528 -15.737 1.00 98.12 104 THR A N 1
ATOM 870 C CA . THR A 1 104 ? 0.265 -23.093 -14.617 1.00 98.12 104 THR A CA 1
ATOM 871 C C . THR A 1 104 ? 0.816 -21.824 -13.973 1.00 98.12 104 THR A C 1
ATOM 873 O O . THR A 1 104 ? 0.079 -20.856 -13.814 1.00 98.12 104 THR A O 1
ATOM 876 N N . GLN A 1 105 ? 2.119 -21.781 -13.669 1.00 97.56 105 GLN A N 1
ATOM 877 C CA . GLN A 1 105 ? 2.764 -20.599 -13.082 1.00 97.56 105 GLN A CA 1
ATOM 878 C C . GLN A 1 105 ? 2.640 -19.368 -13.984 1.00 97.56 105 GLN A C 1
ATOM 880 O O . GLN A 1 105 ? 2.350 -18.274 -13.505 1.00 97.56 105 GLN A O 1
ATOM 885 N N . SER A 1 106 ? 2.818 -19.528 -15.298 1.00 97.94 106 SER A N 1
ATOM 886 C CA . SER A 1 106 ? 2.690 -18.416 -16.248 1.00 97.94 106 SER A CA 1
ATOM 887 C C . SER A 1 106 ? 1.242 -17.925 -16.353 1.00 97.94 106 SER A C 1
ATOM 889 O O . SER A 1 106 ? 1.000 -16.719 -16.317 1.00 97.94 106 SER A O 1
ATOM 891 N N . ALA A 1 107 ? 0.273 -18.840 -16.424 1.00 97.94 107 ALA A N 1
ATOM 892 C CA . ALA A 1 107 ? -1.145 -18.492 -16.458 1.00 97.94 107 ALA A CA 1
ATOM 893 C C . ALA A 1 107 ? -1.570 -17.773 -15.172 1.00 97.94 107 ALA A C 1
ATOM 895 O O . ALA A 1 107 ? -2.194 -16.716 -15.230 1.00 97.94 107 ALA A O 1
ATOM 896 N N . TYR A 1 108 ? -1.140 -18.291 -14.019 1.00 97.25 108 TYR A N 1
ATOM 897 C CA . TYR A 1 108 ? -1.408 -17.689 -12.720 1.00 97.25 108 TYR A CA 1
ATOM 898 C C . TYR A 1 108 ? -0.767 -16.304 -12.587 1.00 97.25 108 TYR A C 1
ATOM 900 O O . TYR A 1 108 ? -1.436 -15.348 -12.211 1.00 97.25 108 TYR A O 1
ATOM 908 N N . THR A 1 109 ? 0.497 -16.156 -12.997 1.00 96.62 109 THR A N 1
ATOM 909 C CA . THR A 1 109 ? 1.198 -14.862 -13.017 1.00 96.62 109 THR A CA 1
ATOM 910 C C . THR A 1 109 ? 0.418 -13.816 -13.813 1.00 96.62 109 THR A C 1
ATOM 912 O O . THR A 1 109 ? 0.300 -12.680 -13.358 1.00 96.62 109 THR A O 1
ATOM 915 N N . TYR A 1 110 ? -0.134 -14.181 -14.975 1.00 97.06 110 TYR A N 1
ATOM 916 C CA . TYR A 1 110 ? -0.960 -13.278 -15.779 1.00 97.06 110 TYR A CA 1
ATOM 917 C C . TYR A 1 110 ? -2.302 -12.948 -15.107 1.00 97.06 110 TYR A C 1
ATOM 919 O O . TYR A 1 110 ? -2.670 -11.772 -15.054 1.00 97.06 110 TYR A O 1
ATOM 927 N N . LEU A 1 111 ? -2.983 -13.957 -14.547 1.00 96.31 111 LEU A N 1
ATOM 928 C CA . LEU A 1 111 ? -4.254 -13.799 -13.834 1.00 96.31 111 LEU A CA 1
ATOM 929 C C . LEU A 1 111 ? -4.141 -12.813 -12.667 1.00 96.31 111 LEU A C 1
ATOM 931 O O . LEU A 1 111 ? -5.006 -11.958 -12.518 1.00 96.31 111 LEU A O 1
ATOM 935 N N . ILE A 1 112 ? -3.065 -12.876 -11.877 1.00 94.25 112 ILE A N 1
ATOM 936 C CA . ILE A 1 112 ? -2.871 -11.979 -10.725 1.00 94.25 112 ILE A CA 1
ATOM 937 C C . ILE A 1 112 ? -2.903 -10.491 -11.122 1.00 94.25 112 ILE A C 1
ATOM 939 O O . ILE A 1 112 ? -3.424 -9.674 -10.368 1.00 94.25 112 ILE A O 1
ATOM 943 N N . ALA A 1 113 ? -2.379 -10.124 -12.297 1.00 92.38 113 ALA A N 1
ATOM 944 C CA . ALA A 1 113 ? -2.451 -8.740 -12.786 1.00 92.38 113 ALA A CA 1
ATOM 945 C C . ALA A 1 113 ? -3.755 -8.414 -13.528 1.00 92.38 113 ALA A C 1
ATOM 947 O O . ALA A 1 113 ? -4.070 -7.241 -13.708 1.00 92.38 113 ALA A O 1
ATOM 948 N N . ASN A 1 114 ? -4.502 -9.429 -13.967 1.00 93.62 114 ASN A N 1
ATOM 949 C CA . ASN A 1 114 ? -5.705 -9.280 -14.784 1.00 93.62 114 ASN A CA 1
ATOM 950 C C . ASN A 1 114 ? -6.849 -10.150 -14.220 1.00 93.62 114 ASN A C 1
ATOM 952 O O . ASN A 1 114 ? -7.359 -11.025 -14.920 1.00 93.62 114 ASN A O 1
ATOM 956 N N . PRO A 1 115 ? -7.273 -9.942 -12.957 1.00 91.06 115 PRO A N 1
ATOM 957 C CA . PRO A 1 115 ? -8.197 -10.850 -12.269 1.00 91.06 115 PRO A CA 1
ATOM 958 C C . PRO A 1 115 ? -9.621 -10.845 -12.846 1.00 91.06 115 PRO A C 1
ATOM 960 O O . PRO A 1 115 ? -10.409 -11.739 -12.551 1.00 91.06 115 PRO A O 1
ATOM 963 N N . THR A 1 116 ? -9.970 -9.837 -13.653 1.00 90.81 116 THR A N 1
ATOM 964 C CA . THR A 1 116 ? -11.280 -9.708 -14.312 1.00 90.81 116 THR A CA 1
ATOM 965 C C . THR A 1 116 ? -11.280 -10.184 -15.766 1.00 90.81 116 THR A C 1
ATOM 967 O O . THR A 1 116 ? -12.310 -10.086 -16.429 1.00 90.81 116 THR A O 1
ATOM 970 N N . ASP A 1 117 ? -10.141 -10.645 -16.285 1.00 94.81 117 ASP A N 1
ATOM 971 C CA . ASP A 1 117 ? -10.026 -11.182 -17.640 1.00 94.81 117 ASP A CA 1
ATOM 972 C C . ASP A 1 117 ? -10.601 -12.609 -17.685 1.00 94.81 117 ASP A C 1
ATOM 974 O O . ASP A 1 117 ? -10.147 -13.505 -16.966 1.00 94.81 117 ASP A O 1
ATOM 978 N N . SER A 1 118 ? -11.628 -12.813 -18.517 1.00 95.69 118 SER A N 1
ATOM 979 C CA . SER A 1 118 ? -12.317 -14.101 -18.649 1.00 95.69 118 SER A CA 1
ATOM 980 C C . SER A 1 118 ? -11.392 -15.204 -19.150 1.00 95.69 118 SER A C 1
ATOM 982 O O . SER A 1 118 ? -11.424 -16.315 -18.624 1.00 95.69 118 SER A O 1
ATOM 984 N N . ASP A 1 119 ? -10.526 -14.893 -20.113 1.00 95.19 119 ASP A N 1
ATOM 985 C CA . ASP A 1 119 ? -9.621 -15.868 -20.711 1.00 95.19 119 ASP A CA 1
ATOM 986 C C . ASP A 1 119 ? -8.542 -16.263 -19.697 1.00 95.19 119 ASP A C 1
ATOM 988 O O . ASP A 1 119 ? -8.135 -17.423 -19.627 1.00 95.19 119 ASP A O 1
ATOM 992 N N . ALA A 1 120 ? -8.065 -15.322 -18.877 1.00 95.38 120 ALA A N 1
ATOM 993 C CA . ALA A 1 120 ? -7.120 -15.621 -17.800 1.00 95.38 120 ALA A CA 1
ATOM 994 C C . ALA A 1 120 ? -7.713 -16.603 -16.775 1.00 95.38 120 ALA A C 1
ATOM 996 O O . ALA A 1 120 ? -7.038 -17.561 -16.383 1.00 95.38 120 ALA A O 1
ATOM 997 N N . LEU A 1 121 ? -8.972 -16.392 -16.379 1.00 95.81 121 LEU A N 1
ATOM 998 C CA . LEU A 1 121 ? -9.698 -17.268 -15.456 1.00 95.81 121 LEU A CA 1
ATOM 999 C C . LEU A 1 121 ? -9.893 -18.670 -16.046 1.00 95.81 121 LEU A C 1
ATOM 1001 O O . LEU A 1 121 ? -9.565 -19.661 -15.390 1.00 95.81 121 LEU A O 1
ATOM 1005 N N . GLU A 1 122 ? -10.366 -18.757 -17.292 1.00 97.31 122 GLU A N 1
ATOM 1006 C CA . GLU A 1 122 ? -10.568 -20.031 -17.994 1.00 97.31 122 GLU A CA 1
ATOM 1007 C C . GLU A 1 122 ? -9.259 -20.810 -18.162 1.00 97.31 122 GLU A C 1
ATOM 1009 O O . GLU A 1 122 ? -9.217 -22.018 -17.928 1.00 97.31 122 GLU A O 1
ATOM 1014 N N . ASN A 1 123 ? -8.164 -20.125 -18.505 1.00 96.69 123 ASN A N 1
ATOM 1015 C CA . ASN A 1 123 ? -6.859 -20.759 -18.675 1.00 96.69 123 ASN A CA 1
ATOM 1016 C C . ASN A 1 123 ? -6.335 -21.364 -17.366 1.00 96.69 123 ASN A C 1
ATOM 1018 O O . ASN A 1 123 ? -5.862 -22.501 -17.361 1.00 96.69 123 ASN A O 1
ATOM 1022 N N . VAL A 1 124 ? -6.407 -20.634 -16.248 1.00 97.00 124 VAL A N 1
ATOM 1023 C CA . VAL A 1 124 ? -5.963 -21.168 -14.949 1.00 97.00 124 VAL A CA 1
ATOM 1024 C C . VAL A 1 124 ? -6.847 -22.340 -14.526 1.00 97.00 124 VAL A C 1
ATOM 1026 O O . VAL A 1 124 ? -6.307 -23.381 -14.148 1.00 97.00 124 VAL A O 1
ATOM 1029 N N . ALA A 1 125 ? -8.172 -22.226 -14.674 1.00 97.50 125 ALA A N 1
ATOM 1030 C CA . ALA A 1 125 ? -9.102 -23.319 -14.392 1.00 97.50 125 ALA A CA 1
ATOM 1031 C C . ALA A 1 125 ? -8.772 -24.578 -15.213 1.00 97.50 125 ALA A C 1
ATOM 1033 O O . ALA A 1 125 ? -8.665 -25.669 -14.654 1.00 97.50 125 ALA A O 1
ATOM 1034 N N . PHE A 1 126 ? -8.492 -24.421 -16.510 1.00 97.94 126 PHE A N 1
ATOM 1035 C CA . PHE A 1 126 ? -8.072 -25.521 -17.376 1.00 97.94 126 PHE A CA 1
ATOM 1036 C C . PHE A 1 126 ? -6.834 -26.257 -16.838 1.00 97.94 126 PHE A C 1
ATOM 1038 O O . PHE A 1 126 ? -6.809 -27.491 -16.827 1.00 97.94 126 PHE A O 1
ATOM 1045 N N . TYR A 1 127 ? -5.798 -25.545 -16.376 1.00 97.88 127 TYR A N 1
ATOM 1046 C CA . TYR A 1 127 ? -4.609 -26.206 -15.820 1.00 97.88 127 TYR A CA 1
ATOM 1047 C C . TYR A 1 127 ? -4.875 -26.871 -14.464 1.00 97.88 127 TYR A C 1
ATOM 1049 O O . TYR A 1 127 ? -4.285 -27.916 -14.180 1.00 97.88 127 TYR A O 1
ATOM 1057 N N . MET A 1 128 ? -5.775 -26.310 -13.653 1.00 97.50 128 MET A N 1
ATOM 1058 C CA . MET A 1 128 ? -6.180 -26.885 -12.364 1.00 97.50 128 MET A CA 1
ATOM 1059 C C . MET A 1 128 ? -6.913 -28.226 -12.515 1.00 97.50 128 MET A C 1
ATOM 1061 O O . MET A 1 128 ? -6.812 -29.086 -11.643 1.00 97.50 128 MET A O 1
ATOM 1065 N N . GLU A 1 129 ? -7.596 -28.449 -13.639 1.00 97.56 129 GLU A N 1
ATOM 1066 C CA . GLU A 1 129 ? -8.288 -29.710 -13.944 1.00 97.56 129 GLU A CA 1
ATOM 1067 C C . GLU A 1 129 ? -7.347 -30.848 -14.381 1.00 97.56 129 GLU A C 1
ATOM 1069 O O . GLU A 1 129 ? -7.761 -32.006 -14.509 1.00 97.56 129 GLU A O 1
ATOM 1074 N N . GLN A 1 130 ? -6.064 -30.561 -14.621 1.00 97.62 130 GLN A N 1
ATOM 1075 C CA . GLN A 1 130 ? -5.124 -31.564 -15.114 1.00 97.62 130 GLN A CA 1
ATOM 1076 C C . GLN A 1 130 ? -4.749 -32.569 -14.019 1.00 97.62 130 GLN A C 1
ATOM 1078 O O . GLN A 1 130 ? -4.463 -32.212 -12.880 1.00 97.62 130 GLN A O 1
ATOM 1083 N N . LYS A 1 131 ? -4.629 -33.853 -14.385 1.00 95.44 131 LYS A N 1
ATOM 1084 C CA . LYS A 1 131 ? -4.365 -34.965 -13.443 1.00 95.44 131 LYS A CA 1
ATOM 1085 C C . LYS A 1 131 ? -3.143 -34.762 -12.530 1.00 95.44 131 LYS A C 1
ATOM 1087 O O . LYS A 1 131 ? -3.106 -35.310 -11.433 1.00 95.44 131 LYS A O 1
ATOM 1092 N N . ASN A 1 132 ? -2.133 -34.030 -12.997 1.00 94.75 132 ASN A N 1
ATOM 1093 C CA . ASN A 1 132 ? -0.879 -33.810 -12.272 1.00 94.75 132 ASN A CA 1
ATOM 1094 C C . ASN A 1 132 ? -0.811 -32.446 -11.566 1.00 94.75 132 ASN A C 1
ATOM 1096 O O . ASN A 1 132 ? 0.257 -32.095 -11.063 1.00 94.75 132 ASN A O 1
ATOM 1100 N N . PHE A 1 133 ? -1.906 -31.683 -11.546 1.00 97.81 133 PHE A N 1
ATOM 1101 C CA . PHE A 1 133 ? -1.971 -30.389 -10.879 1.00 97.81 133 PHE A CA 1
ATOM 1102 C C . PHE A 1 133 ? -1.750 -30.517 -9.363 1.00 97.81 133 PHE A C 1
ATOM 1104 O O . PHE A 1 133 ? -2.102 -31.521 -8.738 1.00 97.81 133 PHE A O 1
ATOM 1111 N N . LYS A 1 134 ? -1.134 -29.488 -8.778 1.00 96.88 134 LYS A N 1
ATOM 1112 C CA . LYS A 1 134 ? -0.966 -29.306 -7.333 1.00 96.88 134 LYS A CA 1
ATOM 1113 C C . LYS A 1 134 ? -1.117 -27.825 -7.018 1.00 96.88 134 LYS A C 1
ATOM 1115 O O . LYS A 1 134 ? -0.548 -27.011 -7.741 1.00 96.88 134 LYS A O 1
ATOM 1120 N N . ASP A 1 135 ? -1.742 -27.489 -5.894 1.00 93.94 135 ASP A N 1
ATOM 1121 C CA . ASP A 1 135 ? -1.920 -26.092 -5.462 1.00 93.94 135 ASP A CA 1
ATOM 1122 C C . ASP A 1 135 ? -0.590 -25.329 -5.363 1.00 93.94 135 ASP A C 1
ATOM 1124 O O . ASP A 1 135 ? -0.514 -24.145 -5.675 1.00 93.94 135 ASP A O 1
ATOM 1128 N N . SER A 1 136 ? 0.506 -26.029 -5.044 1.00 93.88 136 SER A N 1
ATOM 1129 C CA . SER A 1 136 ? 1.858 -25.457 -5.017 1.00 93.88 136 SER A CA 1
ATOM 1130 C C . SER A 1 136 ? 2.391 -24.991 -6.382 1.00 93.88 136 SER A C 1
ATOM 1132 O O . SER A 1 136 ? 3.476 -24.413 -6.438 1.00 93.88 136 SER A O 1
ATOM 1134 N N . MET A 1 137 ? 1.678 -25.250 -7.484 1.00 96.25 137 MET A N 1
ATOM 1135 C CA . MET A 1 137 ? 1.993 -24.735 -8.823 1.00 96.25 137 MET A CA 1
ATOM 1136 C C . MET A 1 137 ? 1.432 -23.327 -9.067 1.00 96.25 137 MET A C 1
ATOM 1138 O O . MET A 1 137 ? 1.866 -22.671 -10.013 1.00 96.25 137 MET A O 1
ATOM 1142 N N . LEU A 1 138 ? 0.506 -22.843 -8.233 1.00 94.88 138 LEU A N 1
ATOM 1143 C CA . LEU A 1 138 ? -0.048 -21.489 -8.307 1.00 94.88 138 LEU A CA 1
ATOM 1144 C C . LEU A 1 138 ? 0.943 -20.491 -7.696 1.00 94.88 138 LEU A C 1
ATOM 1146 O O . LEU A 1 138 ? 0.810 -20.046 -6.558 1.00 94.88 138 LEU A O 1
ATOM 1150 N N . VAL A 1 139 ? 1.998 -20.188 -8.453 1.00 93.25 139 VAL A N 1
ATOM 1151 C CA . VAL A 1 139 ? 3.063 -19.271 -8.038 1.00 93.25 139 VAL A CA 1
ATOM 1152 C C . VAL A 1 139 ? 3.154 -18.121 -9.023 1.00 93.25 139 VAL A C 1
ATOM 1154 O O . VAL A 1 139 ? 3.372 -18.328 -10.216 1.00 93.25 139 VAL A O 1
ATOM 1157 N N . ASP A 1 140 ? 3.003 -16.907 -8.504 1.00 94.69 140 ASP A N 1
ATOM 1158 C CA . ASP A 1 140 ? 3.258 -15.683 -9.250 1.00 94.69 140 ASP A CA 1
ATOM 1159 C C . ASP A 1 140 ? 4.773 -15.467 -9.410 1.00 94.69 140 ASP A C 1
ATOM 1161 O O . ASP A 1 140 ? 5.495 -15.223 -8.441 1.00 94.69 140 ASP A O 1
ATOM 1165 N N . ALA A 1 141 ? 5.260 -15.538 -10.648 1.00 93.00 141 ALA A N 1
ATOM 1166 C CA . ALA A 1 141 ? 6.665 -15.331 -10.992 1.00 93.00 141 ALA A CA 1
ATOM 1167 C C . ALA A 1 141 ? 7.125 -13.871 -10.824 1.00 93.00 141 ALA A C 1
ATOM 1169 O O . ALA A 1 141 ? 8.327 -13.606 -10.773 1.00 93.00 141 ALA A O 1
ATOM 1170 N N . MET A 1 142 ? 6.191 -12.920 -10.746 1.00 92.69 142 MET A N 1
ATOM 1171 C CA . MET A 1 142 ? 6.447 -11.500 -10.490 1.00 92.69 142 MET A CA 1
ATOM 1172 C C . MET A 1 142 ? 6.081 -11.068 -9.065 1.00 92.69 142 MET A C 1
ATOM 1174 O O . MET A 1 142 ? 6.091 -9.863 -8.783 1.00 92.69 142 MET A O 1
ATOM 1178 N N . ARG A 1 143 ? 5.802 -12.029 -8.174 1.00 93.50 143 ARG A N 1
ATOM 1179 C CA . ARG A 1 143 ? 5.481 -11.772 -6.768 1.00 93.50 143 ARG A CA 1
ATOM 1180 C C . ARG A 1 143 ? 6.568 -10.939 -6.105 1.00 93.50 143 ARG A C 1
ATOM 1182 O O . ARG A 1 143 ? 7.764 -11.222 -6.237 1.00 93.50 143 ARG A O 1
ATOM 1189 N N . LYS A 1 144 ? 6.158 -9.921 -5.357 1.00 93.44 144 LYS A N 1
ATOM 1190 C CA . LYS A 1 144 ? 7.078 -9.074 -4.602 1.00 93.44 144 LYS A CA 1
ATOM 1191 C C . LYS A 1 144 ? 7.500 -9.737 -3.285 1.00 93.44 144 LYS A C 1
ATOM 1193 O O . LYS A 1 144 ? 6.722 -10.494 -2.710 1.00 93.44 144 LYS A O 1
ATOM 1198 N N . PRO A 1 145 ? 8.708 -9.440 -2.766 1.00 92.38 145 PRO A N 1
ATOM 1199 C CA . PRO A 1 145 ? 9.210 -10.057 -1.533 1.00 92.38 145 PRO A CA 1
ATOM 1200 C C . PRO A 1 145 ? 8.265 -9.912 -0.327 1.00 92.38 145 PRO A C 1
ATOM 1202 O O . PRO A 1 145 ? 8.008 -10.892 0.376 1.00 92.38 145 PRO A O 1
ATOM 1205 N N . TYR A 1 146 ? 7.668 -8.725 -0.154 1.00 96.75 146 TYR A N 1
ATOM 1206 C CA . TYR A 1 146 ? 6.767 -8.452 0.967 1.00 96.75 146 TYR A CA 1
ATOM 1207 C C . TYR A 1 146 ? 5.483 -9.292 0.925 1.00 96.75 146 TYR A C 1
ATOM 1209 O O . TYR A 1 146 ? 4.960 -9.630 1.984 1.00 96.75 146 TYR A O 1
ATOM 1217 N N . GLU A 1 147 ? 4.985 -9.655 -0.265 1.00 96.00 147 GLU A N 1
ATOM 1218 C CA . GLU A 1 147 ? 3.728 -10.398 -0.424 1.00 96.00 147 GLU A CA 1
ATOM 1219 C C . GLU A 1 147 ? 3.829 -11.788 0.203 1.00 96.00 147 GLU A C 1
ATOM 1221 O O . GLU A 1 147 ? 2.945 -12.205 0.947 1.00 96.00 147 GLU A O 1
ATOM 1226 N N . GLU A 1 148 ? 4.929 -12.505 -0.050 1.00 93.94 148 GLU A N 1
ATOM 1227 C CA . GLU A 1 148 ? 5.131 -13.837 0.525 1.00 93.94 148 GLU A CA 1
ATOM 1228 C C . GLU A 1 148 ? 5.165 -13.782 2.051 1.00 93.94 148 GLU A C 1
ATOM 1230 O O . GLU A 1 148 ? 4.537 -14.598 2.725 1.00 93.94 148 GLU A O 1
ATOM 1235 N N . LYS A 1 149 ? 5.875 -12.799 2.603 1.00 97.75 149 LYS A N 1
ATOM 1236 C CA . LYS A 1 149 ? 5.999 -12.632 4.051 1.00 97.75 149 LYS A CA 1
ATOM 1237 C C . LYS A 1 149 ? 4.684 -12.212 4.679 1.00 97.75 149 LYS A C 1
ATOM 1239 O O . LYS A 1 149 ? 4.324 -12.739 5.722 1.00 97.75 149 LYS A O 1
ATOM 1244 N N . TYR A 1 150 ? 3.935 -11.331 4.024 1.00 98.19 150 TYR A N 1
ATOM 1245 C CA . TYR A 1 150 ? 2.601 -10.962 4.471 1.00 98.19 150 TYR A CA 1
ATOM 1246 C C . TYR A 1 150 ? 1.688 -12.190 4.529 1.00 98.19 150 TYR A C 1
ATOM 1248 O O . TYR A 1 150 ? 1.119 -12.473 5.580 1.00 98.19 150 TYR A O 1
ATOM 1256 N N . MET A 1 151 ? 1.624 -12.979 3.450 1.00 96.25 151 MET A N 1
ATOM 1257 C CA . MET A 1 151 ? 0.803 -14.194 3.398 1.00 96.25 151 MET A CA 1
ATOM 1258 C C . MET A 1 151 ? 1.191 -15.205 4.483 1.00 96.25 151 MET A C 1
ATOM 1260 O O . MET A 1 151 ? 0.313 -15.729 5.166 1.00 96.25 151 MET A O 1
ATOM 1264 N N . ARG A 1 152 ? 2.491 -15.453 4.698 1.00 97.06 152 ARG A N 1
ATOM 1265 C CA . ARG A 1 152 ? 2.944 -16.331 5.792 1.00 97.06 152 ARG A CA 1
ATOM 1266 C C . ARG A 1 152 ? 2.630 -15.757 7.172 1.00 97.06 152 ARG A C 1
ATOM 1268 O O . ARG A 1 152 ? 2.233 -16.509 8.053 1.00 97.06 152 ARG A O 1
ATOM 1275 N N . GLY A 1 153 ? 2.763 -14.445 7.357 1.00 98.19 153 GLY A N 1
ATOM 1276 C CA . GLY A 1 153 ? 2.428 -13.761 8.604 1.00 98.19 153 GLY A CA 1
ATOM 1277 C C . GLY A 1 153 ? 0.942 -13.872 8.951 1.00 98.19 153 GLY A C 1
ATOM 1278 O O . GLY A 1 153 ? 0.600 -14.179 10.092 1.00 98.19 153 GLY A O 1
ATOM 1279 N N . VAL A 1 154 ? 0.062 -13.705 7.960 1.00 97.12 154 VAL A N 1
ATOM 1280 C CA . VAL A 1 154 ? -1.390 -13.899 8.107 1.00 97.12 154 VAL A CA 1
ATOM 1281 C C . VAL A 1 154 ? -1.736 -15.374 8.347 1.00 97.12 154 VAL A C 1
ATOM 1283 O O . VAL A 1 154 ? -2.566 -15.674 9.203 1.00 97.12 154 VAL A O 1
ATOM 1286 N N . ALA A 1 155 ? -1.077 -16.313 7.661 1.00 96.94 155 ALA A N 1
ATOM 1287 C CA . ALA A 1 155 ? -1.251 -17.742 7.930 1.00 96.94 155 ALA A CA 1
ATOM 1288 C C . ALA A 1 155 ? -0.850 -18.097 9.373 1.00 96.94 155 ALA A C 1
ATOM 1290 O O . ALA A 1 155 ? -1.634 -18.706 10.096 1.00 96.94 155 ALA A O 1
ATOM 1291 N N . ALA A 1 156 ? 0.308 -17.620 9.834 1.00 98.31 156 ALA A N 1
ATOM 1292 C CA . ALA A 1 156 ? 0.776 -17.813 11.203 1.00 98.31 156 ALA A CA 1
ATOM 1293 C C . ALA A 1 156 ? -0.153 -17.159 12.243 1.00 98.31 156 ALA A C 1
ATOM 1295 O O . ALA A 1 156 ? -0.366 -17.723 13.314 1.00 98.31 156 ALA A O 1
ATOM 1296 N N . TYR A 1 157 ? -0.750 -16.002 11.930 1.00 97.19 157 TYR A N 1
ATOM 1297 C CA . TYR A 1 157 ? -1.810 -15.403 12.748 1.00 97.19 157 TYR A CA 1
ATOM 1298 C C . TYR A 1 157 ? -3.007 -16.356 12.900 1.00 97.19 157 TYR A C 1
ATOM 1300 O O . TYR A 1 157 ? -3.439 -16.614 14.025 1.00 97.19 157 TYR A O 1
ATOM 1308 N N . ASN A 1 158 ? -3.503 -16.918 11.793 1.00 95.56 158 ASN A N 1
ATOM 1309 C CA . ASN A 1 158 ? -4.643 -17.843 11.795 1.00 95.56 158 ASN A CA 1
ATOM 1310 C C . ASN A 1 158 ? -4.330 -19.156 12.531 1.00 95.56 158 ASN A C 1
ATOM 1312 O O . ASN A 1 158 ? -5.192 -19.719 13.203 1.00 95.56 158 ASN A O 1
ATOM 1316 N N . GLU A 1 159 ? -3.087 -19.624 12.441 1.00 97.31 159 GLU A N 1
ATOM 1317 C CA . GLU A 1 159 ? -2.587 -20.825 13.120 1.00 97.31 159 GLU A CA 1
ATOM 1318 C C . GLU A 1 159 ? -2.194 -20.575 14.588 1.00 97.31 159 GLU A C 1
ATOM 1320 O O . GLU A 1 159 ? -1.794 -21.505 15.288 1.00 97.31 159 GLU A O 1
ATOM 1325 N N . MET A 1 160 ? -2.327 -19.334 15.076 1.00 97.00 160 MET A N 1
ATOM 1326 C CA . MET A 1 160 ? -1.906 -18.892 16.413 1.00 97.00 160 MET A CA 1
ATOM 1327 C C . MET A 1 160 ? -0.398 -19.056 16.686 1.00 97.00 160 MET A C 1
ATOM 1329 O O . MET A 1 160 ? 0.043 -19.021 17.839 1.00 97.00 160 MET A O 1
ATOM 1333 N N . ASP A 1 161 ? 0.423 -19.174 15.642 1.00 98.25 161 ASP A N 1
ATOM 1334 C CA . ASP A 1 161 ? 1.880 -19.090 15.732 1.00 98.25 161 ASP A CA 1
ATOM 1335 C C . ASP A 1 161 ? 2.306 -17.618 15.778 1.00 98.25 161 ASP A C 1
ATOM 1337 O O . ASP A 1 161 ? 2.805 -17.016 14.822 1.00 98.25 161 ASP A O 1
ATOM 1341 N N . PHE A 1 162 ? 2.081 -17.002 16.937 1.00 98.38 162 PHE A N 1
ATOM 1342 C CA . PHE A 1 162 ? 2.311 -15.573 17.118 1.00 98.38 162 PHE A CA 1
ATOM 1343 C C . PHE A 1 162 ? 3.783 -15.171 16.961 1.00 98.38 162 PHE A C 1
ATOM 1345 O O . PHE A 1 162 ? 4.067 -14.016 16.642 1.00 98.38 162 PHE A O 1
ATOM 1352 N N . GLN A 1 163 ? 4.730 -16.095 17.158 1.00 98.44 163 GLN A N 1
ATOM 1353 C CA . GLN A 1 163 ? 6.152 -15.794 17.004 1.00 98.44 163 GLN A CA 1
ATOM 1354 C C . GLN A 1 163 ? 6.521 -15.630 15.529 1.00 98.44 16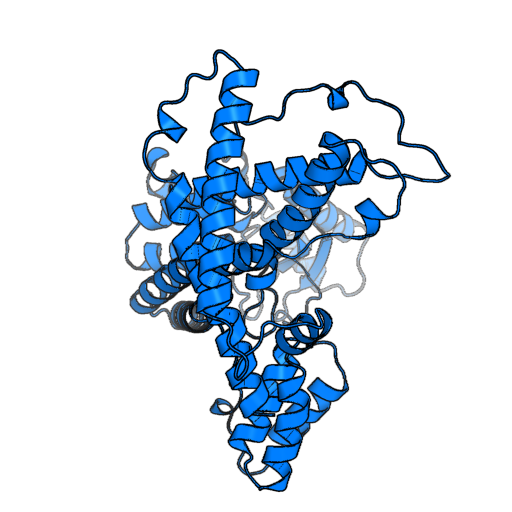3 GLN A C 1
ATOM 1356 O O . GLN A 1 163 ? 7.160 -14.634 15.170 1.00 98.44 163 GLN A O 1
ATOM 1361 N N . ASN A 1 164 ? 6.094 -16.561 14.673 1.00 98.50 164 ASN A N 1
ATOM 1362 C CA . ASN A 1 164 ? 6.300 -16.425 13.234 1.00 98.50 164 ASN A CA 1
ATOM 1363 C C . ASN A 1 164 ? 5.420 -15.325 12.634 1.00 98.50 164 ASN A C 1
ATOM 1365 O O . ASN A 1 164 ? 5.914 -14.584 11.788 1.00 98.50 164 ASN A O 1
ATOM 1369 N N . CYS A 1 165 ? 4.199 -15.127 13.144 1.00 98.56 165 CYS A N 1
ATOM 1370 C CA . CYS A 1 165 ? 3.346 -14.001 12.762 1.00 98.56 165 CYS A CA 1
ATOM 1371 C C . CYS A 1 165 ? 4.083 -12.660 12.887 1.00 98.56 165 CYS A C 1
ATOM 1373 O O . CYS A 1 165 ? 4.168 -11.913 11.915 1.00 98.56 165 CYS A O 1
ATOM 1375 N N . ILE A 1 166 ? 4.671 -12.364 14.056 1.00 98.75 166 ILE A N 1
ATOM 1376 C CA . ILE A 1 166 ? 5.398 -11.101 14.248 1.00 98.75 166 ILE A CA 1
ATOM 1377 C C . ILE A 1 166 ? 6.596 -11.011 13.301 1.00 98.75 166 ILE A C 1
ATOM 1379 O O . ILE A 1 166 ? 6.766 -9.997 12.627 1.00 98.75 166 ILE A O 1
ATOM 1383 N N . LYS A 1 167 ? 7.411 -12.069 13.232 1.00 98.56 167 LYS A N 1
ATOM 1384 C CA . LYS A 1 167 ? 8.620 -12.093 12.402 1.00 98.56 167 LYS A CA 1
ATOM 1385 C C . LYS A 1 167 ? 8.307 -11.810 10.930 1.00 98.56 167 LYS A C 1
ATOM 1387 O O . LYS A 1 167 ? 8.987 -10.995 10.306 1.00 98.56 167 LYS A O 1
ATOM 1392 N N . ASP A 1 168 ? 7.317 -12.500 10.373 1.00 98.75 168 ASP A N 1
ATOM 1393 C CA . ASP A 1 168 ? 6.980 -12.385 8.959 1.00 98.75 168 ASP A CA 1
ATOM 1394 C C . ASP A 1 168 ? 6.246 -11.064 8.659 1.00 98.75 168 ASP A C 1
ATOM 1396 O O . ASP A 1 168 ? 6.596 -10.412 7.676 1.00 98.75 168 ASP A O 1
ATOM 1400 N N . LEU A 1 169 ? 5.340 -10.582 9.524 1.00 98.69 169 LEU A N 1
ATOM 1401 C CA . LEU A 1 169 ? 4.666 -9.285 9.333 1.00 98.69 169 LEU A CA 1
ATOM 1402 C C . LEU A 1 169 ? 5.615 -8.086 9.462 1.00 98.69 169 LEU A C 1
ATOM 1404 O O . LEU A 1 169 ? 5.575 -7.190 8.621 1.00 98.69 169 LEU A O 1
ATOM 1408 N N . GLU A 1 170 ? 6.500 -8.056 10.466 1.00 98.56 170 GLU A N 1
ATOM 1409 C CA . GLU A 1 170 ? 7.511 -6.991 10.589 1.00 98.56 170 GLU A CA 1
ATOM 1410 C C . GLU A 1 170 ? 8.419 -6.969 9.352 1.00 98.56 170 GLU A C 1
ATOM 1412 O O . GLU A 1 170 ? 8.762 -5.905 8.827 1.00 98.56 170 GLU A O 1
ATOM 1417 N N . SER A 1 171 ? 8.780 -8.147 8.839 1.00 98.56 171 SER A N 1
ATOM 1418 C CA . SER A 1 171 ? 9.595 -8.245 7.635 1.00 98.56 171 SER A CA 1
ATOM 1419 C C . SER A 1 171 ? 8.832 -7.836 6.369 1.00 98.56 171 SER A C 1
ATOM 1421 O O . SER A 1 171 ? 9.427 -7.171 5.521 1.00 98.56 171 SER A O 1
ATOM 1423 N N . ALA A 1 172 ? 7.542 -8.162 6.260 1.00 98.56 172 ALA A N 1
ATOM 1424 C CA . ALA A 1 172 ? 6.678 -7.714 5.171 1.00 98.56 172 ALA A CA 1
ATOM 1425 C C . ALA A 1 172 ? 6.538 -6.186 5.149 1.00 98.56 172 ALA A C 1
ATOM 1427 O O . ALA A 1 172 ? 6.703 -5.573 4.100 1.00 98.56 172 ALA A O 1
ATOM 1428 N N . ILE A 1 173 ? 6.310 -5.552 6.305 1.00 98.62 173 ILE A N 1
ATOM 1429 C CA . ILE A 1 173 ? 6.202 -4.088 6.417 1.00 98.62 173 ILE A CA 1
ATOM 1430 C C . ILE A 1 173 ? 7.495 -3.404 5.953 1.00 98.62 173 ILE A C 1
ATOM 1432 O O . ILE A 1 173 ? 7.448 -2.444 5.183 1.00 98.62 173 ILE A O 1
ATOM 1436 N N . ASN A 1 174 ? 8.657 -3.904 6.385 1.00 98.19 174 ASN A N 1
ATOM 1437 C CA . ASN A 1 174 ? 9.946 -3.340 5.978 1.00 98.19 174 ASN A CA 1
ATOM 1438 C C . ASN A 1 174 ? 10.161 -3.443 4.460 1.00 98.19 174 ASN A C 1
ATOM 1440 O O . ASN A 1 174 ? 10.506 -2.450 3.819 1.00 98.19 174 ASN A O 1
ATOM 1444 N N . GLU A 1 175 ? 9.899 -4.610 3.869 1.00 98.25 175 GLU A N 1
ATOM 1445 C CA . GLU A 1 175 ? 10.041 -4.804 2.421 1.00 98.25 175 GLU A CA 1
ATOM 1446 C C . GLU A 1 175 ? 8.994 -4.044 1.609 1.00 98.25 175 GLU A C 1
ATOM 1448 O O . GLU A 1 175 ? 9.294 -3.590 0.505 1.00 98.25 175 GLU A O 1
ATOM 1453 N N . PHE A 1 176 ? 7.791 -3.842 2.151 1.00 98.31 176 PHE A N 1
ATOM 1454 C CA . PHE A 1 176 ? 6.785 -2.991 1.526 1.00 98.31 176 PHE A CA 1
ATOM 1455 C C . PHE A 1 176 ? 7.318 -1.567 1.361 1.00 98.31 176 PHE A C 1
ATOM 1457 O O . PHE A 1 176 ? 7.233 -1.012 0.269 1.00 98.31 176 PHE A O 1
ATOM 1464 N N . TYR A 1 177 ? 7.928 -0.981 2.399 1.00 98.19 177 TYR A N 1
ATOM 1465 C CA . TYR A 1 177 ? 8.527 0.352 2.280 1.00 98.19 177 TYR A CA 1
ATOM 1466 C C . TYR A 1 177 ? 9.649 0.395 1.237 1.00 98.19 177 TYR A C 1
ATOM 1468 O O . TYR A 1 177 ? 9.769 1.378 0.503 1.00 98.19 177 TYR A O 1
ATOM 1476 N N . GLU A 1 178 ? 10.464 -0.653 1.135 1.00 97.12 178 GLU A N 1
ATOM 1477 C CA . GLU A 1 178 ? 11.526 -0.730 0.127 1.00 97.12 178 GLU A CA 1
ATOM 1478 C C . GLU A 1 178 ? 10.965 -0.794 -1.300 1.00 97.12 178 GLU A C 1
ATOM 1480 O O . GLU A 1 178 ? 11.396 -0.018 -2.166 1.00 97.12 178 GLU A O 1
ATOM 1485 N N . GLU A 1 179 ? 9.974 -1.655 -1.540 1.00 97.38 179 GLU A N 1
ATOM 1486 C CA . GLU A 1 179 ? 9.299 -1.779 -2.835 1.00 97.38 179 GLU A CA 1
ATOM 1487 C C . GLU A 1 179 ? 8.472 -0.528 -3.178 1.00 97.38 179 GLU A C 1
ATOM 1489 O O . GLU A 1 179 ? 8.417 -0.126 -4.342 1.00 97.38 179 GLU A O 1
ATOM 1494 N N . GLU A 1 180 ? 7.911 0.164 -2.187 1.00 97.62 180 GLU A N 1
ATOM 1495 C CA . GLU A 1 180 ? 7.225 1.446 -2.363 1.00 97.62 180 GLU A CA 1
ATOM 1496 C C . GLU A 1 180 ? 8.196 2.525 -2.841 1.00 97.62 180 GLU A C 1
ATOM 1498 O O . GLU A 1 180 ? 7.956 3.188 -3.853 1.00 97.62 180 GLU A O 1
ATOM 1503 N N . GLN A 1 181 ? 9.362 2.638 -2.202 1.00 96.06 181 GLN A N 1
ATOM 1504 C CA . GLN A 1 181 ? 10.409 3.555 -2.648 1.00 96.06 181 GLN A CA 1
ATOM 1505 C C . GLN A 1 181 ? 10.942 3.193 -4.036 1.00 96.06 181 GLN A C 1
ATOM 1507 O O . GLN A 1 181 ? 11.239 4.083 -4.841 1.00 96.06 181 GLN A O 1
ATOM 1512 N N . ARG A 1 182 ? 11.060 1.899 -4.340 1.00 95.56 182 ARG A N 1
ATOM 1513 C CA . ARG A 1 182 ? 11.438 1.408 -5.667 1.00 95.56 182 ARG A CA 1
ATOM 1514 C C . ARG A 1 182 ? 10.411 1.804 -6.721 1.00 95.56 182 ARG A C 1
ATOM 1516 O O . ARG A 1 182 ? 10.795 2.391 -7.732 1.00 95.56 182 ARG A O 1
ATOM 1523 N N . CYS A 1 183 ? 9.125 1.577 -6.464 1.00 96.06 183 CYS A N 1
ATOM 1524 C CA . CYS A 1 183 ? 8.037 2.012 -7.337 1.00 96.06 183 CYS A CA 1
ATOM 1525 C C . CYS A 1 183 ? 8.106 3.522 -7.595 1.00 96.06 183 CYS A C 1
ATOM 1527 O O . CYS A 1 183 ? 8.101 3.957 -8.747 1.00 96.06 183 CYS A O 1
ATOM 1529 N N . ARG A 1 184 ? 8.294 4.331 -6.547 1.00 96.44 184 ARG A N 1
ATOM 1530 C CA . ARG A 1 184 ? 8.393 5.792 -6.680 1.00 96.44 184 ARG A CA 1
ATOM 1531 C C . ARG A 1 184 ? 9.580 6.236 -7.520 1.00 96.44 184 ARG A C 1
ATOM 1533 O O . ARG A 1 184 ? 9.460 7.172 -8.309 1.00 96.44 184 ARG A O 1
ATOM 1540 N N . ARG A 1 185 ? 10.730 5.570 -7.382 1.00 94.44 185 ARG A N 1
ATOM 1541 C CA . ARG A 1 185 ? 11.892 5.807 -8.254 1.00 94.44 185 ARG A CA 1
ATOM 1542 C C . ARG A 1 185 ? 11.571 5.463 -9.703 1.00 94.44 185 ARG A C 1
ATOM 1544 O O . ARG A 1 185 ? 12.113 6.098 -10.601 1.00 94.44 185 ARG A O 1
ATOM 1551 N N . MET A 1 186 ? 10.685 4.508 -9.965 1.00 93.25 186 MET A N 1
ATOM 1552 C CA . MET A 1 186 ? 10.285 4.158 -11.327 1.00 93.25 186 MET A CA 1
ATOM 1553 C C . MET A 1 186 ? 9.392 5.204 -12.013 1.00 93.25 186 MET A C 1
ATOM 1555 O O . MET A 1 186 ? 9.238 5.129 -13.225 1.00 93.25 186 MET A O 1
ATOM 1559 N N . CYS A 1 187 ? 8.905 6.220 -11.298 1.00 94.38 187 CYS A N 1
ATOM 1560 C CA . CYS A 1 187 ? 7.985 7.227 -11.833 1.00 94.38 187 CYS A CA 1
ATOM 1561 C C . CYS A 1 187 ? 8.629 8.437 -12.533 1.00 94.38 187 CYS A C 1
ATOM 1563 O O . CYS A 1 187 ? 7.914 9.213 -13.154 1.00 94.38 187 CYS A O 1
ATOM 1565 N N . GLU A 1 188 ? 9.948 8.641 -12.435 1.00 90.12 188 GLU A N 1
ATOM 1566 C CA . GLU A 1 188 ? 10.610 9.887 -12.888 1.00 90.12 188 GLU A CA 1
ATOM 1567 C C . GLU A 1 188 ? 10.546 10.141 -14.412 1.00 90.12 188 GLU A C 1
ATOM 1569 O O . GLU A 1 188 ? 10.937 11.206 -14.871 1.00 90.12 188 GLU A O 1
ATOM 1574 N N . ASP A 1 189 ? 10.123 9.163 -15.213 1.00 86.00 189 ASP A N 1
ATOM 1575 C CA . ASP A 1 189 ? 9.916 9.266 -16.667 1.00 86.00 189 ASP A CA 1
ATOM 1576 C C . ASP A 1 189 ? 8.445 9.117 -17.084 1.00 86.00 189 ASP A C 1
ATOM 1578 O O . ASP A 1 189 ? 8.147 9.027 -18.274 1.00 86.00 189 ASP A O 1
ATOM 1582 N N . LYS A 1 190 ? 7.514 9.115 -16.124 1.00 84.56 190 LYS A N 1
ATOM 1583 C CA . LYS A 1 190 ? 6.070 9.154 -16.382 1.00 84.56 190 LYS A CA 1
ATOM 1584 C C . LYS A 1 190 ? 5.638 10.601 -16.580 1.00 84.56 190 LYS A C 1
ATOM 1586 O O . LYS A 1 190 ? 5.030 11.207 -15.702 1.00 84.56 190 LYS A O 1
ATOM 1591 N N . LEU A 1 191 ? 6.050 11.156 -17.715 1.00 84.00 191 LEU A N 1
ATOM 1592 C CA . LEU A 1 191 ? 5.781 12.534 -18.106 1.00 84.00 191 LEU A CA 1
ATOM 1593 C C . LEU A 1 191 ? 4.541 12.598 -18.994 1.00 84.00 191 LEU A C 1
ATOM 1595 O O . LEU A 1 191 ? 4.371 11.754 -19.873 1.00 84.00 191 LEU A O 1
ATOM 1599 N N . ASP A 1 192 ? 3.718 13.612 -18.758 1.00 76.75 192 ASP A N 1
ATOM 1600 C CA . ASP A 1 192 ? 2.634 13.999 -19.649 1.00 76.75 192 ASP A CA 1
ATOM 1601 C C . ASP A 1 192 ? 3.203 14.949 -20.712 1.00 76.75 192 ASP A C 1
ATOM 1603 O O . ASP A 1 192 ? 3.610 16.073 -20.404 1.00 76.75 192 ASP A O 1
ATOM 1607 N N . TRP A 1 193 ? 3.329 14.451 -21.942 1.00 75.88 193 TRP A N 1
ATOM 1608 C CA . TRP A 1 193 ? 3.923 15.201 -23.049 1.00 75.88 193 TRP A CA 1
ATOM 1609 C C . TRP A 1 193 ? 2.918 16.117 -23.751 1.00 75.88 193 TRP A C 1
ATOM 1611 O O . TRP A 1 193 ? 3.351 17.065 -24.411 1.00 75.88 193 TRP A O 1
ATOM 1621 N N . ASP A 1 194 ? 1.615 15.914 -23.537 1.00 74.88 194 ASP A N 1
ATOM 1622 C CA . ASP A 1 194 ? 0.542 16.709 -24.150 1.00 74.88 194 ASP A CA 1
ATOM 1623 C C . ASP A 1 194 ? 0.623 18.183 -23.701 1.00 74.88 194 ASP A C 1
ATOM 1625 O O . ASP A 1 194 ? 0.248 19.107 -24.426 1.00 74.88 194 ASP A O 1
ATOM 1629 N N . VAL A 1 195 ? 1.234 18.427 -22.535 1.00 69.31 195 VAL A N 1
ATOM 1630 C CA . VAL A 1 195 ? 1.553 19.757 -21.988 1.00 69.31 195 VAL A CA 1
ATOM 1631 C C . VAL A 1 195 ? 2.353 20.619 -22.974 1.00 69.31 195 VAL A C 1
ATOM 1633 O O . VAL A 1 195 ? 2.173 21.836 -23.017 1.00 69.31 195 VAL A O 1
ATOM 1636 N N . PHE A 1 196 ? 3.234 20.017 -23.776 1.00 67.88 196 PHE A N 1
ATOM 1637 C CA . PHE A 1 196 ? 4.076 20.753 -24.724 1.00 67.88 196 PHE A CA 1
ATOM 1638 C C . PHE A 1 196 ? 3.360 21.095 -26.035 1.00 67.88 196 PHE A C 1
ATOM 1640 O O . PHE A 1 196 ? 3.808 21.987 -26.756 1.00 67.88 196 PHE A O 1
ATOM 1647 N N . GLU A 1 197 ? 2.248 20.426 -26.338 1.00 66.50 197 GLU A N 1
ATOM 1648 C CA . GLU A 1 197 ? 1.463 20.666 -27.552 1.00 66.50 197 GLU A CA 1
ATOM 1649 C C . GLU A 1 197 ? 0.453 21.821 -27.366 1.00 66.50 197 GLU A C 1
ATOM 1651 O O . GLU A 1 197 ? 0.070 22.478 -28.334 1.00 66.50 197 GLU A O 1
ATOM 1656 N N . GLY A 1 198 ? 0.079 22.141 -26.119 1.00 61.91 198 GLY A N 1
ATOM 1657 C CA . GLY A 1 198 ? -1.002 23.071 -25.745 1.00 61.91 198 GLY A CA 1
ATOM 1658 C C . GLY A 1 198 ? -0.707 24.585 -25.733 1.00 61.91 198 GLY A C 1
ATOM 1659 O O . GLY A 1 198 ? -1.481 25.337 -25.148 1.00 61.91 198 GLY A O 1
ATOM 1660 N N . ALA A 1 199 ? 0.372 25.068 -26.356 1.00 55.09 199 ALA A N 1
ATOM 1661 C CA . ALA A 1 199 ? 0.674 26.502 -26.560 1.00 55.09 199 ALA A CA 1
ATOM 1662 C C . ALA A 1 199 ? 0.856 27.415 -25.314 1.00 55.09 199 ALA A C 1
ATOM 1664 O O . ALA A 1 199 ? 0.962 28.629 -25.488 1.00 55.09 199 ALA A O 1
ATOM 1665 N N . ASN A 1 200 ? 0.989 26.880 -24.091 1.00 65.81 200 ASN A N 1
ATOM 1666 C CA . ASN A 1 200 ? 1.312 27.659 -22.878 1.00 65.81 200 ASN A CA 1
ATOM 1667 C C . ASN A 1 200 ? 2.762 27.404 -22.404 1.00 65.81 200 ASN A C 1
ATOM 1669 O O . ASN A 1 200 ? 2.978 26.617 -21.483 1.00 65.81 200 ASN A O 1
ATOM 1673 N N . PRO A 1 201 ? 3.780 28.049 -23.011 1.00 70.31 201 PRO A N 1
ATOM 1674 C CA . PRO A 1 201 ? 5.196 27.753 -22.769 1.00 70.31 201 PRO A CA 1
ATOM 1675 C C . PRO A 1 201 ? 5.756 28.346 -21.464 1.00 70.31 201 PRO A C 1
ATOM 1677 O O . PRO A 1 201 ? 6.975 28.384 -21.289 1.00 70.31 201 PRO A O 1
ATOM 1680 N N . GLU A 1 202 ? 4.918 28.858 -20.558 1.00 85.50 202 GLU A N 1
ATOM 1681 C CA . GLU A 1 202 ? 5.407 29.434 -19.305 1.00 85.50 202 GLU A CA 1
ATOM 1682 C C . GLU A 1 202 ? 6.053 28.357 -18.429 1.00 85.50 202 GLU A C 1
ATOM 1684 O O . GLU A 1 202 ? 5.465 27.307 -18.156 1.00 85.50 202 GLU A O 1
ATOM 1689 N N . LEU A 1 203 ? 7.269 28.639 -17.953 1.00 85.81 203 LEU A N 1
ATOM 1690 C CA . LEU A 1 203 ? 8.089 27.677 -17.216 1.00 85.81 203 LEU A CA 1
ATOM 1691 C C . LEU A 1 203 ? 7.339 27.065 -16.024 1.00 85.81 203 LEU A C 1
ATOM 1693 O O . LEU A 1 203 ? 7.376 25.851 -15.836 1.00 85.81 203 LEU A O 1
ATOM 1697 N N . THR A 1 204 ? 6.635 27.887 -15.244 1.00 87.81 204 THR A N 1
ATOM 1698 C CA . THR A 1 204 ? 5.881 27.438 -14.065 1.00 87.81 204 THR A CA 1
ATOM 1699 C C . THR A 1 204 ? 4.755 26.476 -14.438 1.00 87.81 204 THR A C 1
ATOM 1701 O O . THR A 1 204 ? 4.569 25.471 -13.752 1.00 87.81 204 THR A O 1
ATOM 1704 N N . ILE A 1 205 ? 4.044 26.726 -15.543 1.00 85.69 205 ILE A N 1
ATOM 1705 C CA . ILE A 1 205 ? 2.962 25.856 -16.029 1.00 85.69 205 ILE A CA 1
ATOM 1706 C C . ILE A 1 205 ? 3.533 24.496 -16.444 1.00 85.69 205 ILE A C 1
ATOM 1708 O O . ILE A 1 205 ? 3.039 23.449 -16.012 1.00 85.69 205 ILE A O 1
ATOM 1712 N N . VAL A 1 206 ? 4.617 24.503 -17.224 1.00 86.75 206 VAL A N 1
ATOM 1713 C CA . VAL A 1 206 ? 5.271 23.280 -17.709 1.00 86.75 206 VAL A CA 1
ATOM 1714 C C . VAL A 1 206 ? 5.837 22.459 -16.548 1.00 86.75 206 VAL A C 1
ATOM 1716 O O . VAL A 1 206 ? 5.566 21.261 -16.450 1.00 86.75 206 VAL A O 1
ATOM 1719 N N . LEU A 1 207 ? 6.580 23.088 -15.630 1.00 88.19 207 LEU A N 1
ATOM 1720 C CA . LEU A 1 207 ? 7.156 22.404 -14.468 1.00 88.19 207 LEU A CA 1
ATOM 1721 C C . LEU A 1 207 ? 6.077 21.817 -13.557 1.00 88.19 207 LEU A C 1
ATOM 1723 O O . LEU A 1 207 ? 6.215 20.672 -13.125 1.00 88.19 207 LEU A O 1
ATOM 1727 N N . THR A 1 208 ? 5.001 22.563 -13.298 1.00 89.50 208 THR A N 1
ATOM 1728 C CA . THR A 1 208 ? 3.888 22.094 -12.459 1.00 89.50 208 THR A CA 1
ATOM 1729 C C . THR A 1 208 ? 3.210 20.880 -13.081 1.00 89.50 208 THR A C 1
ATOM 1731 O O . THR A 1 208 ? 2.968 19.891 -12.390 1.00 89.50 208 THR A O 1
ATOM 1734 N N . SER A 1 209 ? 2.960 20.901 -14.391 1.00 88.62 209 SER A N 1
ATOM 1735 C CA . SER A 1 209 ? 2.300 19.794 -15.091 1.00 88.62 209 SER A CA 1
ATOM 1736 C C . SER A 1 209 ? 3.169 18.526 -15.111 1.00 88.62 209 SER A C 1
ATOM 1738 O O . SER A 1 209 ? 2.706 17.441 -14.751 1.00 88.62 209 SER A O 1
ATOM 1740 N N . ILE A 1 210 ? 4.465 18.667 -15.417 1.00 89.94 210 ILE A N 1
ATOM 1741 C CA . ILE A 1 210 ? 5.454 17.575 -15.368 1.00 89.94 210 ILE A CA 1
ATOM 1742 C C . ILE A 1 210 ? 5.555 16.987 -13.958 1.00 89.94 210 ILE A C 1
ATOM 1744 O O . ILE A 1 210 ? 5.507 15.765 -13.785 1.00 89.94 210 ILE A O 1
ATOM 1748 N N . TYR A 1 211 ? 5.683 17.847 -12.944 1.00 92.62 211 TYR A N 1
ATOM 1749 C CA . TYR A 1 211 ? 5.759 17.426 -11.548 1.00 92.62 211 TYR A CA 1
ATOM 1750 C C . TYR A 1 211 ? 4.493 16.681 -11.122 1.00 92.62 211 TYR A C 1
ATOM 1752 O O . TYR A 1 211 ? 4.600 15.609 -10.529 1.00 92.62 211 TYR A O 1
ATOM 1760 N N . THR A 1 212 ? 3.315 17.191 -11.493 1.00 93.69 212 THR A N 1
ATOM 1761 C CA . THR A 1 212 ? 2.020 16.554 -11.216 1.00 93.69 212 THR A CA 1
ATOM 1762 C C . THR A 1 212 ? 1.963 15.145 -11.803 1.00 93.69 212 THR A C 1
ATOM 1764 O O . THR A 1 212 ? 1.615 14.207 -11.089 1.00 93.69 212 THR A O 1
ATOM 1767 N N . SER A 1 213 ? 2.365 14.954 -13.064 1.00 92.56 213 SER A N 1
ATOM 1768 C CA . SER A 1 213 ? 2.374 13.628 -13.702 1.00 92.56 213 SER A CA 1
ATOM 1769 C C . SER A 1 213 ? 3.263 12.622 -12.954 1.00 92.56 213 SER A C 1
ATOM 1771 O O . SER A 1 213 ? 2.838 11.507 -12.628 1.00 92.56 213 SER A O 1
ATOM 1773 N N . VAL A 1 214 ? 4.483 13.033 -12.591 1.00 95.50 214 VAL A N 1
ATOM 1774 C CA . VAL A 1 214 ? 5.402 12.195 -11.805 1.00 95.50 214 VAL A CA 1
ATOM 1775 C C . VAL A 1 214 ? 4.839 11.921 -10.407 1.00 95.50 214 VAL A C 1
ATOM 1777 O O . VAL A 1 214 ? 4.955 10.796 -9.909 1.00 95.50 214 VAL A O 1
ATOM 1780 N N . LEU A 1 215 ? 4.229 12.921 -9.767 1.00 97.06 215 LEU A N 1
ATOM 1781 C CA . LEU A 1 215 ? 3.656 12.797 -8.431 1.00 97.06 215 LEU A CA 1
ATOM 1782 C C . LEU A 1 215 ? 2.457 11.850 -8.406 1.00 97.06 215 LEU A C 1
ATOM 1784 O O . LEU A 1 215 ? 2.421 10.983 -7.538 1.00 97.06 215 LEU A O 1
ATOM 1788 N N . ARG A 1 216 ? 1.547 11.925 -9.386 1.00 96.12 216 ARG A N 1
ATOM 1789 C CA . ARG A 1 216 ? 0.430 10.972 -9.535 1.00 96.12 216 ARG A CA 1
ATOM 1790 C C . ARG A 1 216 ? 0.941 9.534 -9.593 1.00 96.12 216 ARG A C 1
ATOM 1792 O O . ARG A 1 216 ? 0.449 8.662 -8.878 1.00 96.12 216 ARG A O 1
ATOM 1799 N N . CYS A 1 217 ? 1.988 9.281 -10.383 1.00 96.06 217 CYS A N 1
ATOM 1800 C CA . CYS A 1 217 ? 2.610 7.958 -10.413 1.00 96.06 217 CYS A CA 1
ATOM 1801 C C . CYS A 1 217 ? 3.154 7.553 -9.032 1.00 96.06 217 CYS A C 1
ATOM 1803 O O . CYS A 1 217 ? 2.881 6.441 -8.577 1.00 96.06 217 CYS A O 1
ATOM 1805 N N . LYS A 1 218 ? 3.886 8.443 -8.350 1.00 97.94 218 LYS A N 1
ATOM 1806 C CA . LYS A 1 218 ? 4.494 8.172 -7.037 1.00 97.94 218 LYS A CA 1
ATOM 1807 C C . LYS A 1 218 ? 3.462 7.906 -5.940 1.00 97.94 218 LYS A C 1
ATOM 1809 O O . LYS A 1 218 ? 3.638 6.961 -5.176 1.00 97.94 218 LYS A O 1
ATOM 1814 N N . ASN A 1 219 ? 2.411 8.714 -5.876 1.00 97.44 219 ASN A N 1
ATOM 1815 C CA . ASN A 1 219 ? 1.315 8.584 -4.919 1.00 97.44 219 ASN A CA 1
ATOM 1816 C C . ASN A 1 219 ? 0.526 7.277 -5.149 1.00 97.44 219 ASN A C 1
ATOM 1818 O O . ASN A 1 219 ? 0.215 6.564 -4.200 1.00 97.44 219 ASN A O 1
ATOM 1822 N N . SER A 1 220 ? 0.364 6.842 -6.407 1.00 96.62 220 SER A N 1
ATOM 1823 C CA . SER A 1 220 ? -0.281 5.555 -6.725 1.00 96.62 220 SER A CA 1
ATOM 1824 C C . SER A 1 220 ? 0.492 4.302 -6.273 1.00 96.62 220 SER A C 1
ATOM 1826 O O . SER A 1 220 ? -0.054 3.199 -6.317 1.00 96.62 220 SER A O 1
ATOM 1828 N N . CYS A 1 221 ? 1.762 4.423 -5.867 1.00 97.44 221 CYS A N 1
ATOM 1829 C CA . CYS A 1 221 ? 2.612 3.268 -5.569 1.00 97.44 221 CYS A CA 1
ATOM 1830 C C . CYS A 1 221 ? 2.110 2.430 -4.393 1.00 97.44 221 CYS A C 1
ATOM 1832 O O . CYS A 1 221 ? 2.057 1.209 -4.515 1.00 97.44 221 CYS A O 1
ATOM 1834 N N . ALA A 1 222 ? 1.712 3.060 -3.284 1.00 97.12 222 ALA A N 1
ATOM 1835 C CA . ALA A 1 222 ? 1.210 2.330 -2.121 1.00 97.12 222 ALA A CA 1
ATOM 1836 C C . ALA A 1 222 ? -0.065 1.543 -2.462 1.00 97.12 222 ALA A C 1
ATOM 1838 O O . ALA A 1 222 ? -0.185 0.384 -2.080 1.00 97.12 222 ALA A O 1
ATOM 1839 N N . LYS A 1 223 ? -0.965 2.135 -3.263 1.00 95.44 223 LYS A N 1
ATOM 1840 C CA . LYS A 1 223 ? -2.181 1.464 -3.737 1.00 95.44 223 LYS A CA 1
ATOM 1841 C C . LYS A 1 223 ? -1.887 0.326 -4.716 1.00 95.44 223 LYS A C 1
ATOM 1843 O O . LYS A 1 223 ? -2.520 -0.714 -4.652 1.00 95.44 223 LYS A O 1
ATOM 1848 N N . LYS A 1 224 ? -0.907 0.471 -5.611 1.00 93.69 224 LYS A N 1
ATOM 1849 C CA . LYS A 1 224 ? -0.491 -0.632 -6.502 1.00 93.69 224 LYS A CA 1
ATOM 1850 C C . LYS A 1 224 ? 0.103 -1.808 -5.728 1.00 93.69 224 LYS A C 1
ATOM 1852 O O . LYS A 1 224 ? -0.084 -2.951 -6.123 1.00 93.69 224 LYS A O 1
ATOM 1857 N N . LEU A 1 225 ? 0.806 -1.522 -4.634 1.00 95.88 225 LEU A N 1
ATOM 1858 C CA . LEU A 1 225 ? 1.396 -2.519 -3.741 1.00 95.88 225 LEU A CA 1
ATOM 1859 C C . LEU A 1 225 ? 0.417 -3.017 -2.661 1.00 95.88 225 LEU A C 1
ATOM 1861 O O . LEU A 1 225 ? 0.813 -3.802 -1.809 1.00 95.88 225 LEU A O 1
ATOM 1865 N N . SER A 1 226 ? -0.848 -2.577 -2.656 1.00 94.88 226 SER A N 1
ATOM 1866 C CA . SER A 1 226 ? -1.858 -3.166 -1.767 1.00 94.88 226 SER A CA 1
ATOM 1867 C C . SER A 1 226 ? -2.444 -4.459 -2.317 1.00 94.88 226 SER A C 1
ATOM 1869 O O . SER A 1 226 ? -3.145 -5.157 -1.595 1.00 94.88 226 SER A O 1
ATOM 1871 N N . PHE A 1 227 ? -2.178 -4.784 -3.582 1.00 92.38 227 PHE A N 1
ATOM 1872 C CA . PHE A 1 227 ? -2.625 -6.031 -4.176 1.00 92.38 227 PHE A CA 1
ATOM 1873 C C . PHE A 1 227 ? -1.670 -7.151 -3.779 1.00 92.38 227 PHE A C 1
ATOM 1875 O O . PHE A 1 227 ? -0.517 -7.162 -4.207 1.00 92.38 227 PHE A O 1
ATOM 1882 N N . VAL A 1 228 ? -2.159 -8.094 -2.979 1.00 92.12 228 VAL A N 1
ATOM 1883 C CA . VAL A 1 228 ? -1.416 -9.288 -2.579 1.00 92.12 228 VAL A CA 1
ATOM 1884 C C . VAL A 1 228 ? -2.090 -10.488 -3.210 1.00 92.12 228 VAL A C 1
ATOM 1886 O O . VAL A 1 228 ? -3.278 -10.726 -2.997 1.00 92.12 228 VAL A O 1
ATOM 1889 N N . ASN A 1 229 ? -1.341 -11.243 -4.012 1.00 88.62 229 ASN A N 1
ATOM 1890 C CA . ASN A 1 229 ? -1.865 -12.441 -4.670 1.00 88.62 229 ASN A CA 1
ATOM 1891 C C . ASN A 1 229 ? -3.182 -12.198 -5.448 1.00 88.62 229 ASN A C 1
ATOM 1893 O O . ASN A 1 229 ? -4.074 -13.042 -5.460 1.00 88.62 229 ASN A O 1
ATOM 1897 N N . GLY A 1 230 ? -3.315 -11.023 -6.078 1.00 84.88 230 GLY A N 1
ATOM 1898 C CA . GLY A 1 230 ? -4.478 -10.638 -6.893 1.00 84.88 230 GLY A CA 1
ATOM 1899 C C . GLY A 1 230 ? -5.660 -10.057 -6.110 1.00 84.88 230 GLY A C 1
ATOM 1900 O O . GLY A 1 230 ? -6.642 -9.638 -6.722 1.00 84.88 230 GLY A O 1
ATOM 1901 N N . HIS A 1 231 ? -5.565 -9.981 -4.782 1.00 87.00 231 HIS A N 1
ATOM 1902 C CA . HIS A 1 231 ? -6.596 -9.422 -3.911 1.00 87.00 231 HIS A CA 1
ATOM 1903 C C . HIS A 1 231 ? -6.184 -8.044 -3.391 1.00 87.00 231 HIS A C 1
ATOM 1905 O O . HIS A 1 231 ? -5.045 -7.848 -2.975 1.00 87.00 231 HIS A O 1
ATOM 1911 N N . ASP A 1 232 ? -7.105 -7.079 -3.415 1.00 89.69 232 ASP A N 1
ATOM 1912 C CA . ASP A 1 232 ? -6.868 -5.743 -2.863 1.00 89.69 232 ASP A CA 1
ATOM 1913 C C . ASP A 1 232 ? -6.954 -5.775 -1.332 1.00 89.69 232 ASP A C 1
ATOM 1915 O O . ASP A 1 232 ? -8.036 -5.906 -0.760 1.00 89.69 232 ASP A O 1
ATOM 1919 N N . GLU A 1 233 ? -5.815 -5.618 -0.659 1.00 89.94 233 GLU A N 1
ATOM 1920 C CA . GLU A 1 233 ? -5.735 -5.549 0.804 1.00 89.94 233 GLU A CA 1
ATOM 1921 C C . GLU A 1 233 ? -6.108 -4.161 1.361 1.00 89.94 233 GLU A C 1
ATOM 1923 O O . GLU A 1 233 ? -6.068 -3.946 2.576 1.00 89.94 233 GLU A O 1
ATOM 1928 N N . GLY A 1 234 ? -6.476 -3.203 0.501 1.00 90.06 234 GLY A N 1
ATOM 1929 C CA . GLY A 1 234 ? -6.852 -1.849 0.900 1.00 90.06 234 GLY A CA 1
ATOM 1930 C C . GLY A 1 234 ? -5.656 -1.063 1.436 1.00 90.06 234 GLY A C 1
ATOM 1931 O O . GLY A 1 234 ? -4.655 -0.879 0.744 1.00 90.06 234 GLY A O 1
ATOM 1932 N N . ASN A 1 235 ? -5.741 -0.569 2.673 1.00 93.12 235 ASN A N 1
ATOM 1933 C CA . ASN A 1 235 ? -4.591 0.048 3.332 1.00 93.12 235 ASN A CA 1
ATOM 1934 C C . ASN A 1 235 ? -3.661 -1.042 3.889 1.00 93.12 235 ASN A C 1
ATOM 1936 O O . ASN A 1 235 ? -3.754 -1.419 5.058 1.00 93.12 235 ASN A O 1
ATOM 1940 N N . PHE A 1 236 ? -2.760 -1.541 3.037 1.00 96.56 236 PHE A N 1
ATOM 1941 C CA . PHE A 1 236 ? -1.844 -2.642 3.358 1.00 96.56 236 PHE A CA 1
ATOM 1942 C C . PHE A 1 236 ? -1.071 -2.428 4.668 1.00 96.56 236 PHE A C 1
ATOM 1944 O O . PHE A 1 236 ? -0.968 -3.341 5.489 1.00 96.56 236 PHE A O 1
ATOM 1951 N N . LEU A 1 237 ? -0.535 -1.220 4.883 1.00 97.75 237 LEU A N 1
ATOM 1952 C CA . LEU A 1 237 ? 0.224 -0.904 6.092 1.00 97.75 237 LEU A CA 1
ATOM 1953 C C . LEU A 1 237 ? -0.671 -0.940 7.329 1.00 97.75 237 LEU A C 1
ATOM 1955 O O . LEU A 1 237 ? -0.303 -1.587 8.308 1.00 97.75 237 LEU A O 1
ATOM 1959 N N . SER A 1 238 ? -1.846 -0.301 7.278 1.00 97.06 238 SER A N 1
ATOM 1960 C CA . SER A 1 238 ? -2.796 -0.342 8.393 1.00 97.06 238 SER A CA 1
ATOM 1961 C C . SER A 1 238 ? -3.167 -1.786 8.720 1.00 97.06 238 SER A C 1
ATOM 1963 O O . SER A 1 238 ? -2.931 -2.230 9.841 1.00 97.06 238 SER A O 1
ATOM 1965 N N . LYS A 1 239 ? -3.592 -2.562 7.715 1.00 95.56 239 LYS A N 1
ATOM 1966 C CA . LYS A 1 239 ? -3.990 -3.967 7.864 1.00 95.56 239 LYS A CA 1
ATOM 1967 C C . LYS A 1 239 ? -2.861 -4.856 8.397 1.00 95.56 239 LYS A C 1
ATOM 1969 O O . LYS A 1 239 ? -3.101 -5.760 9.193 1.00 95.56 239 LYS A O 1
ATOM 1974 N N . SER A 1 240 ? -1.614 -4.590 8.012 1.00 98.00 240 SER A N 1
ATOM 1975 C CA . SER A 1 240 ? -0.449 -5.295 8.562 1.00 98.00 240 SER A CA 1
ATOM 1976 C C . SER A 1 240 ? -0.276 -5.022 10.059 1.00 98.00 240 SER A C 1
ATOM 1978 O O . SER A 1 240 ? -0.009 -5.948 10.824 1.00 98.00 240 SER A O 1
ATOM 1980 N N . TYR A 1 241 ? -0.480 -3.775 10.498 1.00 98.62 241 TYR A N 1
ATOM 1981 C CA . TYR A 1 241 ? -0.470 -3.414 11.917 1.00 98.62 241 TYR A CA 1
ATOM 1982 C C . TYR A 1 241 ? -1.689 -3.952 12.688 1.00 98.62 241 TYR A C 1
ATOM 1984 O O . TYR A 1 241 ? -1.545 -4.277 13.871 1.00 98.62 241 TYR A O 1
ATOM 1992 N N . GLU A 1 242 ? -2.844 -4.116 12.028 1.00 96.62 242 GLU A N 1
ATOM 1993 C CA . GLU A 1 242 ? -4.023 -4.806 12.580 1.00 96.62 242 GLU A CA 1
ATOM 1994 C C . GLU A 1 242 ? -3.683 -6.260 12.968 1.00 96.62 242 GLU A C 1
ATOM 1996 O O . GLU A 1 242 ? -3.923 -6.684 14.096 1.00 96.62 242 GLU A O 1
ATOM 2001 N N . TYR A 1 243 ? -3.032 -7.028 12.091 1.00 97.62 243 TYR A N 1
ATOM 2002 C CA . TYR A 1 243 ? -2.590 -8.381 12.456 1.00 97.62 243 TYR A CA 1
ATOM 2003 C C . TYR A 1 243 ? -1.470 -8.370 13.503 1.00 97.62 243 TYR A C 1
ATOM 2005 O O . TYR A 1 243 ? -1.487 -9.140 14.472 1.00 97.62 243 TYR A O 1
ATOM 2013 N N . LEU A 1 244 ? -0.495 -7.474 13.330 1.00 98.44 244 LEU A N 1
ATOM 2014 C CA . LEU A 1 244 ? 0.708 -7.438 14.151 1.00 98.44 244 LEU A CA 1
ATOM 2015 C C . LEU A 1 244 ? 0.397 -7.169 15.629 1.00 98.44 244 LEU A C 1
ATOM 2017 O O . LEU A 1 244 ? 0.976 -7.833 16.495 1.00 98.44 244 LEU A O 1
ATOM 2021 N N . HIS A 1 245 ? -0.538 -6.258 15.937 1.00 98.38 245 HIS A N 1
ATOM 2022 C CA . HIS A 1 245 ? -0.857 -5.938 17.333 1.00 98.38 245 HIS A CA 1
ATOM 2023 C C . HIS A 1 245 ? -1.437 -7.139 18.086 1.00 98.38 245 HIS A C 1
ATOM 2025 O O . HIS A 1 245 ? -1.147 -7.322 19.271 1.00 98.38 245 HIS A O 1
ATOM 2031 N N . VAL A 1 246 ? -2.232 -7.982 17.418 1.00 97.75 246 VAL A N 1
ATOM 2032 C CA . VAL A 1 246 ? -2.819 -9.174 18.040 1.00 97.75 246 VAL A CA 1
ATOM 2033 C C . VAL A 1 246 ? -1.726 -10.188 18.358 1.00 97.75 246 VAL A C 1
ATOM 2035 O O . VAL A 1 246 ? -1.685 -10.721 19.470 1.00 97.75 246 VAL A O 1
ATOM 2038 N N . CYS A 1 247 ? -0.800 -10.423 17.427 1.00 98.50 247 CYS A N 1
ATOM 2039 C CA . CYS A 1 247 ? 0.322 -11.333 17.656 1.00 98.50 247 CYS A CA 1
ATOM 2040 C C . CYS A 1 247 ? 1.241 -10.827 18.780 1.00 98.50 247 CYS A C 1
ATOM 2042 O O . CYS A 1 247 ? 1.607 -11.586 19.681 1.00 98.50 247 CYS A O 1
ATOM 2044 N N . GLN A 1 248 ? 1.539 -9.524 18.801 1.00 98.62 248 GLN A N 1
ATOM 2045 C CA . GLN A 1 248 ? 2.300 -8.876 19.875 1.00 98.62 248 GLN A CA 1
ATOM 2046 C C . GLN A 1 248 ? 1.601 -9.005 21.234 1.00 98.62 248 GLN A C 1
ATOM 2048 O O . GLN A 1 248 ? 2.234 -9.386 22.223 1.00 98.62 248 GLN A O 1
ATOM 2053 N N . TYR A 1 249 ? 0.294 -8.752 21.292 1.00 98.19 249 TYR A N 1
ATOM 2054 C CA . TYR A 1 249 ? -0.487 -8.867 22.520 1.00 98.19 249 TYR A CA 1
ATOM 2055 C C . TYR A 1 249 ? -0.471 -10.289 23.093 1.00 98.19 249 TYR A C 1
ATOM 2057 O O . TYR A 1 249 ? -0.244 -10.474 24.295 1.00 98.19 249 TYR A O 1
ATOM 2065 N N . ASN A 1 250 ? -0.650 -11.303 22.243 1.00 98.12 250 ASN A N 1
ATOM 2066 C CA . ASN A 1 250 ? -0.635 -12.701 22.673 1.00 98.12 250 ASN A CA 1
ATOM 2067 C C . ASN A 1 250 ? 0.736 -13.139 23.217 1.00 98.12 250 ASN A C 1
ATOM 2069 O O . ASN A 1 250 ? 0.790 -13.921 24.166 1.00 98.12 250 ASN A O 1
ATOM 2073 N N . LEU A 1 251 ? 1.830 -12.548 22.725 1.00 98.12 251 LEU A N 1
ATOM 2074 C CA . LEU A 1 251 ? 3.184 -12.726 23.270 1.00 98.12 251 LEU A CA 1
ATOM 2075 C C . LEU A 1 251 ? 3.548 -11.747 24.397 1.00 98.12 251 LEU A C 1
ATOM 2077 O O . LEU A 1 251 ? 4.718 -11.608 24.747 1.00 98.12 251 LEU A O 1
ATOM 2081 N N . LYS A 1 252 ? 2.557 -11.072 24.994 1.00 97.81 252 LYS A N 1
ATOM 2082 C CA . LYS A 1 252 ? 2.730 -10.130 26.117 1.00 97.81 252 LYS A CA 1
ATOM 2083 C C . LYS A 1 252 ? 3.620 -8.923 25.792 1.00 97.81 252 LYS A C 1
ATOM 2085 O O . LYS A 1 252 ? 4.112 -8.254 26.700 1.00 97.81 252 LYS A O 1
ATOM 2090 N N . ARG A 1 253 ? 3.758 -8.573 24.511 1.00 97.88 253 ARG A N 1
ATOM 2091 C CA . ARG A 1 253 ? 4.433 -7.357 24.028 1.00 97.88 253 ARG A CA 1
ATOM 2092 C C . ARG A 1 253 ? 3.449 -6.182 24.004 1.00 97.88 253 ARG A C 1
ATOM 2094 O O . ARG A 1 253 ? 3.142 -5.636 22.951 1.00 97.88 253 ARG A O 1
ATOM 2101 N N . GLY A 1 254 ? 2.919 -5.817 25.176 1.00 96.94 254 GLY A N 1
ATOM 2102 C CA . GLY A 1 254 ? 1.836 -4.828 25.310 1.00 96.94 254 GLY A CA 1
ATOM 2103 C C . GLY A 1 254 ? 2.172 -3.449 24.735 1.00 96.94 254 GLY A C 1
ATOM 2104 O O . GLY A 1 254 ? 1.366 -2.884 24.006 1.00 96.94 254 GLY A O 1
ATOM 2105 N N . ARG A 1 255 ? 3.389 -2.946 24.992 1.00 97.25 255 ARG A N 1
ATOM 2106 C CA . ARG A 1 255 ? 3.875 -1.679 24.418 1.00 97.25 255 ARG A CA 1
ATOM 2107 C C . ARG A 1 255 ? 3.837 -1.699 22.890 1.00 97.25 255 ARG A C 1
ATOM 2109 O O . ARG A 1 255 ? 3.314 -0.771 22.288 1.00 97.25 255 ARG A O 1
ATOM 2116 N N . ASP A 1 256 ? 4.354 -2.765 22.288 1.00 98.19 256 ASP A N 1
ATOM 2117 C CA . ASP A 1 256 ? 4.425 -2.892 20.833 1.00 98.19 256 ASP A CA 1
ATOM 2118 C C . ASP A 1 256 ? 3.020 -3.009 20.230 1.00 98.19 256 ASP A C 1
ATOM 2120 O O . ASP A 1 256 ? 2.736 -2.378 19.216 1.00 98.19 256 ASP A O 1
ATOM 2124 N N . ALA A 1 257 ? 2.113 -3.732 20.900 1.00 98.44 257 ALA A N 1
ATOM 2125 C CA . ALA A 1 257 ? 0.716 -3.833 20.488 1.00 98.44 257 ALA A CA 1
ATOM 2126 C C . ALA A 1 257 ? 0.012 -2.463 20.498 1.00 98.44 257 ALA A C 1
ATOM 2128 O O . ALA A 1 257 ? -0.635 -2.106 19.514 1.00 98.44 257 ALA A O 1
ATOM 2129 N N . CYS A 1 258 ? 0.175 -1.666 21.561 1.00 98.50 258 CYS A N 1
ATOM 2130 C CA . CYS A 1 258 ? -0.359 -0.300 21.619 1.00 98.50 258 CYS A CA 1
ATOM 2131 C C . CYS A 1 258 ? 0.223 0.593 20.512 1.00 98.50 258 CYS A C 1
ATOM 2133 O O . CYS A 1 258 ? -0.510 1.369 19.896 1.00 98.50 258 CYS A O 1
ATOM 2135 N N . GLN A 1 259 ? 1.517 0.438 20.213 1.00 98.06 259 GLN A N 1
ATOM 2136 C CA . GLN A 1 259 ? 2.187 1.188 19.156 1.00 98.06 259 GLN A CA 1
ATOM 2137 C C . GLN A 1 259 ? 1.657 0.826 17.762 1.00 98.06 259 GLN A C 1
ATOM 2139 O O . GLN A 1 259 ? 1.344 1.713 16.968 1.00 98.06 259 GLN A O 1
ATOM 2144 N N . SER A 1 260 ? 1.497 -0.470 17.482 1.00 98.62 260 SER A N 1
ATOM 2145 C CA . SER A 1 260 ? 0.900 -0.977 16.242 1.00 98.62 260 SER A CA 1
ATOM 2146 C C . SER A 1 260 ? -0.534 -0.475 16.071 1.00 98.62 260 SER A C 1
ATOM 2148 O O . SER A 1 260 ? -0.911 -0.039 14.986 1.00 98.62 260 SER A O 1
ATOM 2150 N N . VAL A 1 261 ? -1.318 -0.447 17.153 1.00 98.56 261 VAL A N 1
ATOM 2151 C CA . VAL A 1 261 ? -2.679 0.107 17.144 1.00 98.56 261 VAL A CA 1
ATOM 2152 C C . VAL A 1 261 ? -2.685 1.588 16.789 1.00 98.56 261 VAL A C 1
ATOM 2154 O O . VAL A 1 261 ? -3.451 1.999 15.922 1.00 98.56 261 VAL A O 1
ATOM 2157 N N . ALA A 1 262 ? -1.817 2.387 17.412 1.00 98.31 262 ALA A N 1
ATOM 2158 C CA . ALA A 1 262 ? -1.700 3.808 17.098 1.00 98.31 262 ALA A CA 1
ATOM 2159 C C . ALA A 1 262 ? -1.264 4.038 15.639 1.00 98.31 262 ALA A C 1
ATOM 2161 O O . ALA A 1 262 ? -1.829 4.886 14.952 1.00 98.31 262 ALA A O 1
ATOM 2162 N N . SER A 1 263 ? -0.309 3.247 15.140 1.00 98.50 263 SER A N 1
ATOM 2163 C CA . SER A 1 263 ? 0.127 3.284 13.740 1.00 98.50 263 SER A CA 1
ATOM 2164 C C . SER A 1 263 ? -0.977 2.916 12.751 1.00 98.50 263 SER A C 1
ATOM 2166 O O . SER A 1 263 ? -1.111 3.589 11.733 1.00 98.50 263 SER A O 1
ATOM 2168 N N . SER A 1 264 ? -1.776 1.889 13.041 1.00 98.25 264 SER A N 1
ATOM 2169 C CA . SER A 1 264 ? -2.919 1.511 12.205 1.00 98.25 264 SER A CA 1
ATOM 2170 C C . SER A 1 264 ? -3.988 2.606 12.185 1.00 98.25 264 SER A C 1
ATOM 2172 O O . SER A 1 264 ? -4.431 2.988 11.107 1.00 98.25 264 SER A O 1
ATOM 2174 N N . ILE A 1 265 ? -4.328 3.188 13.341 1.00 97.69 265 ILE A N 1
ATOM 2175 C CA . ILE A 1 265 ? -5.299 4.292 13.433 1.00 97.69 265 ILE A CA 1
ATOM 2176 C C . ILE A 1 265 ? -4.824 5.530 12.668 1.00 97.69 265 ILE A C 1
ATOM 2178 O O . ILE A 1 265 ? -5.632 6.185 12.024 1.00 97.69 265 ILE A O 1
ATOM 2182 N N . LEU A 1 266 ? -3.531 5.862 12.709 1.00 97.88 266 LEU A N 1
ATOM 2183 C CA . LEU A 1 266 ? -3.009 6.999 11.945 1.00 97.88 266 LEU A CA 1
ATOM 2184 C C . LEU A 1 266 ? -3.191 6.804 10.431 1.00 97.88 266 LEU A C 1
ATOM 2186 O O . LEU A 1 266 ? -3.431 7.762 9.705 1.00 97.88 266 LEU A O 1
ATOM 2190 N N . LEU A 1 267 ? -3.044 5.566 9.958 1.00 96.94 267 LEU A N 1
ATOM 2191 C CA . LEU A 1 267 ? -3.154 5.216 8.543 1.00 96.94 267 LEU A CA 1
ATOM 2192 C C . LEU A 1 267 ? -4.606 5.017 8.088 1.00 96.94 267 LEU A C 1
ATOM 2194 O O . LEU A 1 267 ? -4.909 5.256 6.924 1.00 96.94 267 LEU A O 1
ATOM 2198 N N . ASP A 1 268 ? -5.478 4.552 8.978 1.00 94.38 268 ASP A N 1
ATOM 2199 C CA . ASP A 1 268 ? -6.901 4.315 8.734 1.00 94.38 268 ASP A CA 1
ATOM 2200 C C . ASP A 1 268 ? -7.722 4.783 9.954 1.00 94.38 268 ASP A C 1
ATOM 2202 O O . ASP A 1 268 ? -8.093 3.973 10.817 1.00 94.38 268 ASP A O 1
ATOM 2206 N N . PRO A 1 269 ? -7.966 6.104 10.076 1.00 92.69 269 PRO A N 1
ATOM 2207 C CA . PRO A 1 269 ? -8.604 6.693 11.254 1.00 92.69 269 PRO A CA 1
ATOM 2208 C C . PRO A 1 269 ? -10.062 6.268 11.420 1.00 92.69 269 PRO A C 1
ATOM 2210 O O . PRO A 1 269 ? -10.585 6.310 12.539 1.00 92.69 269 PRO A O 1
ATOM 2213 N N . ASP A 1 270 ? -10.694 5.813 10.346 1.00 89.94 270 ASP A N 1
ATOM 2214 C CA . ASP A 1 270 ? -12.096 5.423 10.323 1.00 89.94 270 ASP A CA 1
ATOM 2215 C C . ASP A 1 270 ? -12.295 3.965 10.756 1.00 89.94 270 ASP A C 1
ATOM 2217 O O . ASP A 1 270 ? -13.428 3.503 10.824 1.00 89.94 270 ASP A O 1
ATOM 2221 N N . ASN A 1 271 ? -11.230 3.224 11.103 1.00 92.06 271 ASN A N 1
ATOM 2222 C CA . ASN A 1 271 ? -11.315 1.814 11.485 1.00 92.06 271 ASN A CA 1
ATOM 2223 C C . ASN A 1 271 ? -11.938 1.587 12.878 1.00 92.06 271 ASN A C 1
ATOM 2225 O O . ASN A 1 271 ? -11.233 1.699 13.893 1.00 92.06 271 ASN A O 1
ATOM 2229 N N . PRO A 1 272 ? -13.202 1.122 12.980 1.00 92.75 272 PRO A N 1
ATOM 2230 C CA . PRO A 1 272 ? -13.874 0.992 14.273 1.00 92.75 272 PRO A CA 1
ATOM 2231 C C . PRO A 1 272 ? -13.287 -0.125 15.143 1.00 92.75 272 PRO A C 1
ATOM 2233 O O . PRO A 1 272 ? -13.309 -0.028 16.372 1.00 92.75 272 PRO A O 1
ATOM 2236 N N . MET A 1 273 ? -12.724 -1.169 14.522 1.00 91.75 273 MET A N 1
ATOM 2237 C CA . MET A 1 273 ? -12.067 -2.270 15.232 1.00 91.75 273 MET A CA 1
ATOM 2238 C C . MET A 1 273 ? -10.827 -1.769 15.963 1.00 91.75 273 MET A C 1
ATOM 2240 O O . MET A 1 273 ? -10.626 -2.074 17.138 1.00 91.75 273 MET A O 1
ATOM 2244 N N . MET A 1 274 ? -10.031 -0.929 15.306 1.00 95.12 274 MET A N 1
ATOM 2245 C CA . MET A 1 274 ? -8.817 -0.391 15.910 1.00 95.12 274 MET A CA 1
ATOM 2246 C C . MET A 1 274 ? -9.113 0.654 16.978 1.00 95.12 274 MET A C 1
ATOM 2248 O O . MET A 1 274 ? -8.422 0.672 17.999 1.00 95.12 274 MET A O 1
ATOM 2252 N N . ARG A 1 275 ? -10.206 1.420 16.846 1.00 95.69 275 ARG A N 1
ATOM 2253 C CA . ARG A 1 275 ? -10.730 2.247 17.950 1.00 95.69 275 ARG A CA 1
ATOM 2254 C C . ARG A 1 275 ? -11.098 1.392 19.168 1.00 95.69 275 ARG A C 1
ATOM 2256 O O . ARG A 1 275 ? -10.696 1.707 20.287 1.00 95.69 275 ARG A O 1
ATOM 2263 N N . GLN A 1 276 ? -11.802 0.278 18.969 1.00 94.56 276 GLN A N 1
ATOM 2264 C CA . GLN A 1 276 ? -12.133 -0.655 20.055 1.00 94.56 276 GLN A CA 1
ATOM 2265 C C . GLN A 1 276 ? -10.881 -1.279 20.691 1.00 94.56 276 GLN A C 1
ATOM 2267 O O . GLN A 1 276 ? -10.787 -1.350 21.917 1.00 94.56 276 GLN A O 1
ATOM 2272 N N . ASN A 1 277 ? -9.888 -1.662 19.886 1.00 96.00 277 ASN A N 1
ATOM 2273 C CA . ASN A 1 277 ? -8.626 -2.215 20.382 1.00 96.00 277 ASN A CA 1
ATOM 2274 C C . ASN A 1 277 ? -7.825 -1.183 21.184 1.00 96.00 277 ASN A C 1
ATOM 2276 O O . ASN A 1 277 ? -7.334 -1.499 22.271 1.00 96.00 277 ASN A O 1
ATOM 2280 N N . LYS A 1 278 ? -7.744 0.066 20.707 1.00 97.12 278 LYS A N 1
ATOM 2281 C CA . LYS A 1 278 ? -7.128 1.166 21.458 1.00 97.12 278 LYS A CA 1
ATOM 2282 C C . LYS A 1 278 ? -7.833 1.359 22.798 1.00 97.12 278 LYS A C 1
ATOM 2284 O O . LYS A 1 278 ? -7.162 1.339 23.825 1.00 97.12 278 LYS A O 1
ATOM 2289 N N . HIS A 1 279 ? -9.166 1.438 22.811 1.00 96.19 279 HIS A N 1
ATOM 2290 C CA . HIS A 1 279 ? -9.960 1.548 24.044 1.00 96.19 279 HIS A CA 1
ATOM 2291 C C . HIS A 1 279 ? -9.683 0.417 25.036 1.00 96.19 279 HIS A C 1
ATOM 2293 O O . HIS A 1 279 ? -9.455 0.652 26.225 1.00 96.19 279 HIS A O 1
ATOM 2299 N N . PHE A 1 280 ? -9.662 -0.821 24.541 1.00 95.44 280 PHE A N 1
ATOM 2300 C CA . PHE A 1 280 ? -9.367 -2.004 25.340 1.00 95.44 280 PHE A CA 1
ATOM 2301 C C . PHE A 1 280 ? -7.987 -1.913 26.001 1.00 95.44 280 PHE A C 1
ATOM 2303 O O . PHE A 1 280 ? -7.873 -2.080 27.218 1.00 95.44 280 PHE A O 1
ATOM 2310 N N . TYR A 1 281 ? -6.945 -1.599 25.230 1.00 97.50 281 TYR A N 1
ATOM 2311 C CA . TYR A 1 281 ? -5.590 -1.468 25.760 1.00 97.50 281 TYR A CA 1
ATOM 2312 C C . TYR A 1 281 ? -5.433 -0.259 26.691 1.00 97.50 281 TYR A C 1
ATOM 2314 O O . TYR A 1 281 ? -4.701 -0.353 27.677 1.00 97.50 281 TYR A O 1
ATOM 2322 N N . MET A 1 282 ? -6.166 0.834 26.452 1.00 96.12 282 MET A N 1
ATOM 2323 C CA . MET A 1 282 ? -6.212 1.992 27.351 1.00 96.12 282 MET A CA 1
ATOM 2324 C C . MET A 1 282 ? -6.697 1.591 28.744 1.00 96.12 282 MET A C 1
ATOM 2326 O O . MET A 1 282 ? -6.073 1.938 29.742 1.00 96.12 282 MET A O 1
ATOM 2330 N N . LYS A 1 283 ? -7.776 0.802 28.818 1.00 95.56 283 LYS A N 1
ATOM 2331 C CA . LYS A 1 283 ? -8.303 0.276 30.087 1.00 95.56 283 LYS A CA 1
ATOM 2332 C C . LYS A 1 283 ? -7.368 -0.729 30.745 1.00 95.56 283 LYS A C 1
ATOM 2334 O O . LYS A 1 283 ? -7.323 -0.803 31.969 1.00 95.56 283 LYS A O 1
ATOM 2339 N N . LEU A 1 284 ? -6.661 -1.518 29.941 1.00 96.75 284 LEU A N 1
ATOM 2340 C CA . LEU A 1 284 ? -5.770 -2.559 30.440 1.00 96.75 284 LEU A CA 1
ATOM 2341 C C . LEU A 1 284 ? -4.483 -1.986 31.044 1.00 96.75 284 LEU A C 1
ATOM 2343 O O . LEU A 1 284 ? -4.036 -2.474 32.080 1.00 96.75 284 LEU A O 1
ATOM 2347 N N . TYR A 1 285 ? -3.880 -0.989 30.394 1.00 96.31 285 TYR A N 1
ATOM 2348 C CA . TYR A 1 285 ? -2.561 -0.469 30.767 1.00 96.31 285 TYR A CA 1
ATOM 2349 C C . TYR A 1 285 ? -2.599 0.901 31.449 1.00 96.31 285 TYR A C 1
ATOM 2351 O O . TYR A 1 285 ? -1.704 1.197 32.235 1.00 96.31 285 TYR A O 1
ATOM 2359 N N . GLY A 1 286 ? -3.614 1.729 31.180 1.00 93.50 286 GLY A N 1
ATOM 2360 C CA . GLY A 1 286 ? -3.780 3.040 31.815 1.00 93.50 286 GLY A CA 1
ATOM 2361 C C . GLY A 1 286 ? -2.710 4.079 31.459 1.00 93.50 286 GLY A C 1
ATOM 2362 O O . GLY A 1 286 ? -2.547 5.038 32.208 1.00 93.50 286 GLY A O 1
ATOM 2363 N N . ASP A 1 287 ? -1.977 3.898 30.355 1.00 92.81 287 ASP A N 1
ATOM 2364 C CA . ASP A 1 287 ? -0.908 4.805 29.919 1.00 92.81 287 ASP A CA 1
ATOM 2365 C C . ASP A 1 287 ? -1.078 5.200 28.446 1.00 92.81 287 ASP A C 1
ATOM 2367 O O . ASP A 1 287 ? -0.855 4.406 27.529 1.00 92.81 287 ASP A O 1
ATOM 2371 N N . GLU A 1 288 ? -1.468 6.455 28.228 1.00 90.94 288 GLU A N 1
ATOM 2372 C CA . GLU A 1 288 ? -1.684 7.041 26.903 1.00 90.94 288 GLU A CA 1
ATOM 2373 C C . GLU A 1 288 ? -0.387 7.145 26.085 1.00 90.94 288 GLU A C 1
ATOM 2375 O O . GLU A 1 288 ? -0.420 7.049 24.858 1.00 90.94 288 GLU A O 1
ATOM 2380 N N . LYS A 1 289 ? 0.780 7.229 26.741 1.00 93.25 289 LYS A N 1
ATOM 2381 C CA . LYS A 1 289 ? 2.089 7.323 26.067 1.00 93.25 289 LYS A CA 1
ATOM 2382 C C . LYS A 1 289 ? 2.471 6.048 25.320 1.00 93.25 289 LYS A C 1
ATOM 2384 O O . LYS A 1 289 ? 3.403 6.046 24.522 1.00 93.25 289 LYS A O 1
ATOM 2389 N N . LEU A 1 290 ? 1.769 4.944 25.572 1.00 95.69 290 LEU A N 1
ATOM 2390 C CA . LEU A 1 290 ? 1.953 3.705 24.820 1.00 95.69 290 LEU A CA 1
ATOM 2391 C C . LEU A 1 290 ? 1.392 3.798 23.390 1.00 95.69 290 LEU A C 1
ATOM 2393 O O . LEU A 1 290 ? 1.695 2.930 22.574 1.00 95.69 290 LEU A O 1
ATOM 2397 N N . PHE A 1 291 ? 0.599 4.827 23.076 1.00 96.56 291 PHE A N 1
ATOM 2398 C CA . PHE A 1 291 ? -0.103 4.990 21.800 1.00 96.56 291 PHE A CA 1
ATOM 2399 C C . PHE A 1 291 ? 0.532 6.062 20.913 1.00 96.56 291 PHE A C 1
ATOM 2401 O O . PHE A 1 291 ? -0.163 6.881 20.317 1.00 96.56 291 PHE A O 1
ATOM 2408 N N . GLU A 1 292 ? 1.856 6.031 20.800 1.00 95.50 292 GLU A N 1
ATOM 2409 C CA . GLU A 1 292 ? 2.609 6.875 19.873 1.00 95.50 292 GLU A CA 1
ATOM 2410 C C . GLU A 1 292 ? 2.888 6.112 18.567 1.00 95.50 292 GLU A C 1
ATOM 2412 O O . GLU A 1 292 ? 3.608 5.111 18.595 1.00 95.50 292 GLU A O 1
ATOM 2417 N N . PRO A 1 293 ? 2.367 6.549 17.406 1.00 97.31 293 PRO A N 1
ATOM 2418 C CA . PRO A 1 293 ? 2.644 5.889 16.134 1.00 97.31 293 PRO A CA 1
ATOM 2419 C C . PRO A 1 293 ? 4.147 5.792 15.835 1.00 97.31 293 PRO A C 1
ATOM 2421 O O . PRO A 1 293 ? 4.937 6.680 16.162 1.00 97.31 293 PRO A O 1
ATOM 2424 N N . LEU A 1 294 ? 4.555 4.721 15.155 1.00 97.56 294 LEU A N 1
ATOM 2425 C CA . LEU A 1 294 ? 5.946 4.520 14.746 1.00 97.56 294 LEU A CA 1
ATOM 2426 C C . LEU A 1 294 ? 6.460 5.677 13.856 1.00 97.56 294 LEU A C 1
ATOM 2428 O O . LEU A 1 294 ? 5.758 6.094 12.929 1.00 97.56 294 LEU A O 1
ATOM 2432 N N . PRO A 1 295 ? 7.710 6.154 14.037 1.00 96.81 295 PRO A N 1
ATOM 2433 C CA . PRO A 1 295 ? 8.229 7.313 13.301 1.00 96.81 295 PRO A CA 1
ATOM 2434 C C . PRO A 1 295 ? 8.203 7.175 11.774 1.00 96.81 295 PRO A C 1
ATOM 2436 O O . PRO A 1 295 ? 7.934 8.142 11.059 1.00 96.81 295 PRO A O 1
ATOM 2439 N N . HIS A 1 296 ? 8.476 5.980 11.242 1.00 96.69 296 HIS A N 1
ATOM 2440 C CA . HIS A 1 296 ? 8.432 5.745 9.796 1.00 96.69 296 HIS A CA 1
ATOM 2441 C C . HIS A 1 296 ? 7.000 5.736 9.246 1.00 96.69 296 HIS A C 1
ATOM 2443 O O . HIS A 1 296 ? 6.797 6.165 8.111 1.00 96.69 296 HIS A O 1
ATOM 2449 N N . VAL A 1 297 ? 6.013 5.341 10.059 1.00 98.38 297 VAL A N 1
ATOM 2450 C CA . VAL A 1 297 ? 4.585 5.431 9.718 1.00 98.38 297 VAL A CA 1
ATOM 2451 C C . VAL A 1 297 ? 4.155 6.892 9.663 1.00 98.38 297 VAL A C 1
ATOM 2453 O O . VAL A 1 297 ? 3.564 7.312 8.674 1.00 98.38 297 VAL A O 1
ATOM 2456 N N . VAL A 1 298 ? 4.543 7.695 10.659 1.00 97.69 298 VAL A N 1
ATOM 2457 C CA . VAL A 1 298 ? 4.298 9.147 10.666 1.00 97.69 298 VAL A CA 1
ATOM 2458 C C . VAL A 1 298 ? 4.900 9.812 9.429 1.00 97.69 298 VAL A C 1
ATOM 2460 O O . VAL A 1 298 ? 4.236 10.600 8.759 1.00 97.69 298 VAL A O 1
ATOM 2463 N N . LYS A 1 299 ? 6.148 9.474 9.083 1.00 96.44 299 LYS A N 1
ATOM 2464 C CA . LYS A 1 299 ? 6.813 10.006 7.886 1.00 96.44 299 LYS A CA 1
ATOM 2465 C C . LYS A 1 299 ? 6.058 9.651 6.602 1.00 96.44 299 LYS A C 1
ATOM 2467 O O . LYS A 1 299 ? 5.922 10.506 5.729 1.00 96.44 299 LYS A O 1
ATOM 2472 N N . PHE A 1 300 ? 5.601 8.405 6.481 1.00 97.50 300 PHE A N 1
ATOM 2473 C CA . PHE A 1 300 ? 4.810 7.951 5.340 1.00 97.50 300 PHE A CA 1
ATOM 2474 C C . PHE A 1 300 ? 3.485 8.715 5.249 1.00 97.50 300 PHE A C 1
ATOM 2476 O O . PHE A 1 300 ? 3.212 9.296 4.203 1.00 97.50 300 PHE A O 1
ATOM 2483 N N . TYR A 1 301 ? 2.729 8.776 6.349 1.00 97.31 301 TYR A N 1
ATOM 2484 C CA . TYR A 1 301 ? 1.433 9.451 6.433 1.00 97.31 301 TYR A CA 1
ATOM 2485 C C . TYR A 1 301 ? 1.527 10.937 6.074 1.00 97.31 301 TYR A C 1
ATOM 2487 O O . TYR A 1 301 ? 0.798 11.406 5.206 1.00 97.31 301 TYR A O 1
ATOM 2495 N N . LYS A 1 302 ? 2.480 11.670 6.667 1.00 96.12 302 LYS A N 1
ATOM 2496 C CA . LYS A 1 302 ? 2.673 13.099 6.370 1.00 96.12 302 LYS A CA 1
ATOM 2497 C C . LYS A 1 302 ? 2.957 13.338 4.891 1.00 96.12 302 LYS A C 1
ATOM 2499 O O . LYS A 1 302 ? 2.369 14.230 4.293 1.00 96.12 302 LYS A O 1
ATOM 2504 N N . ARG A 1 303 ? 3.841 12.529 4.297 1.00 96.25 303 ARG A N 1
ATOM 2505 C CA . ARG A 1 303 ? 4.139 12.612 2.865 1.00 96.25 303 ARG A CA 1
ATOM 2506 C C . ARG A 1 303 ? 2.886 12.327 2.039 1.00 96.25 303 ARG A C 1
ATOM 2508 O O . ARG A 1 303 ? 2.579 13.112 1.157 1.00 96.25 303 ARG A O 1
ATOM 2515 N N . ASP A 1 304 ? 2.191 11.229 2.314 1.00 95.75 304 ASP A N 1
ATOM 2516 C CA . ASP A 1 304 ? 1.011 10.823 1.547 1.00 95.75 304 ASP A CA 1
ATOM 2517 C C . ASP A 1 304 ? -0.088 11.895 1.573 1.00 95.75 304 ASP A C 1
ATOM 2519 O O . ASP A 1 304 ? -0.567 12.311 0.521 1.00 95.75 304 ASP A O 1
ATOM 2523 N N . LEU A 1 305 ? -0.392 12.444 2.754 1.00 94.38 305 LEU A N 1
ATOM 2524 C CA . LEU A 1 305 ? -1.386 13.505 2.904 1.00 94.38 305 LEU A CA 1
ATOM 2525 C C . LEU A 1 305 ? -0.998 14.782 2.146 1.00 94.38 305 LEU A C 1
ATOM 2527 O O . LEU A 1 305 ? -1.835 15.385 1.479 1.00 94.38 305 LEU A O 1
ATOM 2531 N N . MET A 1 306 ? 0.271 15.189 2.223 1.00 94.62 306 MET A N 1
ATOM 2532 C CA . MET A 1 306 ? 0.765 16.355 1.486 1.00 94.62 306 MET A CA 1
ATOM 2533 C C . MET A 1 306 ? 0.694 16.143 -0.033 1.00 94.62 306 MET A C 1
ATOM 2535 O O . MET A 1 306 ? 0.330 17.060 -0.767 1.00 94.62 306 MET A O 1
ATOM 2539 N N . GLU A 1 307 ? 1.023 14.943 -0.511 1.00 95.94 307 GLU A N 1
ATOM 2540 C CA . GLU A 1 307 ? 0.927 14.596 -1.931 1.00 95.94 307 GLU A CA 1
ATOM 2541 C C . GLU A 1 307 ? -0.525 14.630 -2.412 1.00 95.94 307 GLU A C 1
ATOM 2543 O O . GLU A 1 307 ? -0.798 15.262 -3.431 1.00 95.94 307 GLU A O 1
ATOM 2548 N N . ASN A 1 308 ? -1.453 14.044 -1.652 1.00 94.88 308 ASN A N 1
ATOM 2549 C CA . ASN A 1 308 ? -2.884 14.088 -1.958 1.00 94.88 308 ASN A CA 1
ATOM 2550 C C . ASN A 1 308 ? -3.412 15.527 -1.974 1.00 94.88 308 ASN A C 1
ATOM 2552 O O . ASN A 1 308 ? -4.052 15.920 -2.939 1.00 94.88 308 ASN A O 1
ATOM 2556 N N . HIS A 1 309 ? -3.059 16.354 -0.985 1.00 93.25 309 HIS A N 1
ATOM 2557 C CA . HIS A 1 309 ? -3.469 17.761 -0.954 1.00 93.25 309 HIS A CA 1
ATOM 2558 C C . HIS A 1 309 ? -2.995 18.541 -2.194 1.00 93.25 309 HIS A C 1
ATOM 2560 O O . HIS A 1 309 ? -3.736 19.355 -2.746 1.00 93.25 309 HIS A O 1
ATOM 2566 N N . PHE A 1 310 ? -1.759 18.308 -2.649 1.00 94.00 310 PHE A N 1
ATOM 2567 C CA . PHE A 1 310 ? -1.259 18.914 -3.885 1.00 94.00 310 PHE A CA 1
ATOM 2568 C C . PHE A 1 310 ? -2.040 18.421 -5.112 1.00 94.00 310 PHE A C 1
ATOM 2570 O O . PHE A 1 310 ? -2.439 19.229 -5.951 1.00 94.00 310 PHE A O 1
ATOM 2577 N N . LEU A 1 311 ? -2.256 17.108 -5.226 1.00 95.25 311 LEU A N 1
ATOM 2578 C CA . LEU A 1 311 ? -2.972 16.515 -6.356 1.00 95.25 311 LEU A CA 1
ATOM 2579 C C . LEU A 1 311 ? -4.428 16.990 -6.412 1.00 95.25 311 LEU A C 1
ATOM 2581 O O . LEU A 1 311 ? -4.871 17.412 -7.475 1.00 95.25 311 LEU A O 1
ATOM 2585 N N . ASP A 1 312 ? -5.120 17.040 -5.274 1.00 93.00 312 ASP A N 1
ATOM 2586 C CA . ASP A 1 312 ? -6.485 17.559 -5.156 1.00 93.00 312 ASP A CA 1
ATOM 2587 C C . ASP A 1 312 ? -6.580 19.017 -5.615 1.00 93.00 312 ASP A C 1
ATOM 2589 O O . ASP A 1 312 ? -7.522 19.396 -6.315 1.00 93.00 312 ASP A O 1
ATOM 2593 N N . PHE A 1 313 ? -5.598 19.847 -5.248 1.00 92.00 313 PHE A N 1
ATOM 2594 C CA . PHE A 1 313 ? -5.539 21.230 -5.707 1.00 92.00 313 PHE A CA 1
ATOM 2595 C C . PHE A 1 313 ? -5.447 21.302 -7.235 1.00 92.00 313 PHE A C 1
ATOM 2597 O O . PHE A 1 313 ? -6.245 21.999 -7.868 1.00 92.00 313 PHE A O 1
ATOM 2604 N N . VAL A 1 314 ? -4.518 20.555 -7.838 1.00 91.44 314 VAL A N 1
ATOM 2605 C CA . VAL A 1 314 ? -4.337 20.552 -9.295 1.00 91.44 314 VAL A CA 1
ATOM 2606 C C . VAL A 1 314 ? -5.579 20.003 -9.999 1.00 91.44 314 VAL A C 1
ATOM 2608 O O . VAL A 1 314 ? -6.110 20.658 -10.896 1.00 91.44 314 VAL A O 1
ATOM 2611 N N . ASP A 1 315 ? -6.104 18.863 -9.556 1.00 90.38 315 ASP A N 1
ATOM 2612 C CA . ASP A 1 315 ? -7.250 18.189 -10.176 1.00 90.38 315 ASP A CA 1
ATOM 2613 C C . ASP A 1 315 ? -8.530 19.034 -10.111 1.00 90.38 315 ASP A C 1
ATOM 2615 O O . ASP A 1 315 ? -9.345 19.011 -11.037 1.00 90.38 315 ASP A O 1
ATOM 2619 N N . GLN A 1 316 ? -8.710 19.823 -9.049 1.00 89.38 316 GLN A N 1
ATOM 2620 C CA . GLN A 1 316 ? -9.880 20.688 -8.908 1.00 89.38 316 GLN A CA 1
ATOM 2621 C C . GLN A 1 316 ? -9.735 22.055 -9.580 1.00 89.38 316 GLN A C 1
ATOM 2623 O O . GLN A 1 316 ? -10.759 22.656 -9.911 1.00 89.38 316 GLN A O 1
ATOM 2628 N N . ARG A 1 317 ? -8.519 22.603 -9.702 1.00 87.38 317 ARG A N 1
ATOM 2629 C CA . ARG A 1 317 ? -8.301 24.000 -10.134 1.00 87.38 317 ARG A CA 1
ATOM 2630 C C . ARG A 1 317 ? -7.762 24.137 -11.550 1.00 87.38 317 ARG A C 1
ATOM 2632 O O . ARG A 1 317 ? -8.049 25.135 -12.198 1.00 87.38 317 ARG A O 1
ATOM 2639 N N . PHE A 1 318 ? -7.060 23.130 -12.060 1.00 84.69 318 PHE A N 1
ATOM 2640 C CA . PHE A 1 318 ? -6.486 23.133 -13.412 1.00 84.69 318 PHE A CA 1
ATOM 2641 C C . PHE A 1 318 ? -7.397 22.417 -14.421 1.00 84.69 318 PHE A C 1
ATOM 2643 O O . PHE A 1 318 ? -7.000 22.136 -15.551 1.00 84.69 318 PHE A O 1
ATOM 2650 N N . LYS A 1 319 ? -8.639 22.118 -14.023 1.00 80.81 319 LYS A N 1
ATOM 2651 C CA . LYS A 1 319 ? -9.631 21.444 -14.855 1.00 80.81 319 LYS A CA 1
ATOM 2652 C C . LYS A 1 319 ? -10.217 22.414 -15.884 1.00 80.81 319 LYS A C 1
ATOM 2654 O O . LYS A 1 319 ? -11.086 23.214 -15.558 1.00 80.81 319 LYS A O 1
ATOM 2659 N N . TYR A 1 320 ? -9.744 22.338 -17.121 1.00 78.06 320 TYR A N 1
ATOM 2660 C CA . TYR A 1 320 ? -10.231 23.176 -18.215 1.00 78.06 320 TYR A CA 1
ATOM 2661 C C . TYR A 1 320 ? -11.499 22.564 -18.829 1.00 78.06 320 TYR A C 1
ATOM 2663 O O . TYR A 1 320 ? -11.432 21.545 -19.518 1.00 78.06 320 TYR A O 1
ATOM 2671 N N . GLU A 1 321 ? -12.666 23.156 -18.566 1.00 76.00 321 GLU A N 1
ATOM 2672 C CA . GLU A 1 321 ? -13.962 22.687 -19.077 1.00 76.00 321 GLU A CA 1
ATOM 2673 C C . GLU A 1 321 ? -14.637 23.792 -19.890 1.00 76.00 321 GLU A C 1
ATOM 2675 O O . GLU A 1 321 ? -14.697 24.942 -19.471 1.00 76.00 321 GLU A O 1
ATOM 2680 N N . ASN A 1 322 ? -15.156 23.451 -21.074 1.00 78.19 322 ASN A N 1
ATOM 2681 C CA . ASN A 1 322 ? -15.829 24.392 -21.982 1.00 78.19 322 ASN A CA 1
ATOM 2682 C C . ASN A 1 322 ? -14.999 25.634 -22.373 1.00 78.19 322 ASN A C 1
ATOM 2684 O O . ASN A 1 322 ? -15.567 26.664 -22.722 1.00 78.19 322 ASN A O 1
ATOM 2688 N N . GLY A 1 323 ? -13.666 25.538 -22.355 1.00 76.69 323 GLY A N 1
ATOM 2689 C CA . GLY A 1 323 ? -12.790 26.666 -22.685 1.00 76.69 323 GLY A CA 1
ATOM 2690 C C . GLY A 1 323 ? -12.526 27.623 -21.519 1.00 76.69 323 GLY A C 1
ATOM 2691 O O . GLY A 1 323 ? -11.938 28.683 -21.730 1.00 76.69 323 GLY A O 1
ATOM 2692 N N . GLU A 1 324 ? -12.933 27.271 -20.300 1.00 82.69 324 GLU A N 1
ATOM 2693 C CA . GLU A 1 324 ? -12.753 28.106 -19.115 1.00 82.69 324 GLU A CA 1
ATOM 2694 C C . GLU A 1 324 ? -12.158 27.303 -17.951 1.00 82.69 324 GLU A C 1
ATOM 2696 O O . GLU A 1 324 ? -12.332 26.086 -17.832 1.00 82.69 324 GLU A O 1
ATOM 2701 N N . LEU A 1 325 ? -11.423 28.006 -17.087 1.00 87.00 325 LEU A N 1
ATOM 2702 C CA . LEU A 1 325 ? -11.007 27.479 -15.791 1.00 87.00 325 LEU A CA 1
ATOM 2703 C C . LEU A 1 325 ? -12.135 27.661 -14.765 1.00 87.00 325 LEU A C 1
ATOM 2705 O O . LEU A 1 325 ? -12.972 28.556 -14.920 1.00 87.00 325 LEU A O 1
ATOM 2709 N N . PRO A 1 326 ? -12.146 26.865 -13.681 1.00 87.50 326 PRO A N 1
ATOM 2710 C CA . PRO A 1 326 ? -13.057 27.085 -12.571 1.00 87.50 326 PRO A CA 1
ATOM 2711 C C . PRO A 1 326 ? -12.880 28.502 -11.999 1.00 87.50 326 PRO A C 1
ATOM 2713 O O . PRO A 1 326 ? -11.763 29.027 -12.000 1.00 87.50 326 PRO A O 1
ATOM 2716 N N . PRO A 1 327 ? -13.952 29.128 -11.481 1.00 88.12 327 PRO A N 1
ATOM 2717 C CA . PRO A 1 327 ? -13.856 30.459 -10.897 1.00 88.12 327 PRO A CA 1
ATOM 2718 C C . PRO A 1 327 ? -12.891 30.463 -9.708 1.00 88.12 327 PRO A C 1
ATOM 2720 O O . PRO A 1 327 ? -12.929 29.550 -8.876 1.00 88.12 327 PRO A O 1
ATOM 2723 N N . GLU A 1 328 ? -12.072 31.516 -9.629 1.00 88.25 328 GLU A N 1
ATOM 2724 C CA . GLU A 1 328 ? -11.110 31.720 -8.544 1.00 88.25 328 GLU A CA 1
ATOM 2725 C C . GLU A 1 328 ? -11.814 31.707 -7.183 1.00 88.25 328 GLU A C 1
ATOM 2727 O O . GLU A 1 328 ? -12.872 32.322 -6.989 1.00 88.25 328 GLU A O 1
ATOM 2732 N N . ARG A 1 329 ? -11.204 31.019 -6.220 1.00 89.44 329 ARG A N 1
ATOM 2733 C CA . ARG A 1 329 ? -11.667 30.946 -4.836 1.00 89.44 329 ARG A CA 1
ATOM 2734 C C . ARG A 1 329 ? -10.622 31.523 -3.895 1.00 89.44 329 ARG A C 1
ATOM 2736 O O . ARG A 1 329 ? -9.433 31.575 -4.197 1.00 89.44 329 ARG A O 1
ATOM 2743 N N . LYS A 1 330 ? -11.052 31.935 -2.702 1.00 87.75 330 LYS A N 1
ATOM 2744 C CA . LYS A 1 330 ? -10.138 32.483 -1.686 1.00 87.75 330 LYS A CA 1
ATOM 2745 C C . LYS A 1 330 ? -9.056 31.468 -1.300 1.00 87.75 330 LYS A C 1
ATOM 2747 O O . LYS A 1 330 ? -7.924 31.853 -1.011 1.00 87.75 330 LYS A O 1
ATOM 2752 N N . GLU A 1 331 ? -9.412 30.189 -1.310 1.00 85.94 331 GLU A N 1
ATOM 2753 C CA . GLU A 1 331 ? -8.541 29.067 -0.973 1.00 85.94 331 GLU A CA 1
ATOM 2754 C C . GLU A 1 331 ? -7.375 28.914 -1.964 1.00 85.94 331 GLU A C 1
ATOM 2756 O O . GLU A 1 331 ? -6.330 28.394 -1.584 1.00 85.94 331 GLU A O 1
ATOM 2761 N N . ASP A 1 332 ? -7.483 29.446 -3.186 1.00 87.44 332 ASP A N 1
ATOM 2762 C CA . ASP A 1 332 ? -6.453 29.299 -4.227 1.00 87.44 332 ASP A CA 1
ATOM 2763 C C . ASP A 1 332 ? -5.156 30.044 -3.889 1.00 87.44 332 ASP A C 1
ATOM 2765 O O . ASP A 1 332 ? -4.095 29.759 -4.439 1.00 87.44 332 ASP A O 1
ATOM 2769 N N . ARG A 1 333 ? -5.239 30.991 -2.949 1.00 87.19 333 ARG A N 1
ATOM 2770 C CA . ARG A 1 333 ? -4.115 31.796 -2.455 1.00 87.19 333 ARG A CA 1
ATOM 2771 C C . ARG A 1 333 ? -3.667 31.387 -1.054 1.00 87.19 333 ARG A C 1
ATOM 2773 O O . ARG A 1 333 ? -2.840 32.070 -0.451 1.00 87.19 333 ARG A O 1
ATOM 2780 N N . THR A 1 334 ? -4.257 30.333 -0.491 1.00 87.50 334 THR A N 1
ATOM 2781 C CA . THR A 1 334 ? -3.888 29.866 0.847 1.00 87.50 334 THR A CA 1
ATOM 2782 C C . THR A 1 334 ? -2.616 29.035 0.783 1.00 87.50 334 THR A C 1
ATOM 2784 O O . THR A 1 334 ? -2.410 28.252 -0.141 1.00 87.50 334 THR A O 1
ATOM 2787 N N . ALA A 1 335 ? -1.733 29.236 1.761 1.00 86.50 335 ALA A N 1
ATOM 2788 C CA . ALA A 1 335 ? -0.525 28.437 1.865 1.00 86.50 335 ALA A CA 1
ATOM 2789 C C . ALA A 1 335 ? -0.891 26.972 2.131 1.00 86.50 335 ALA A C 1
ATOM 2791 O O . ALA A 1 335 ? -1.82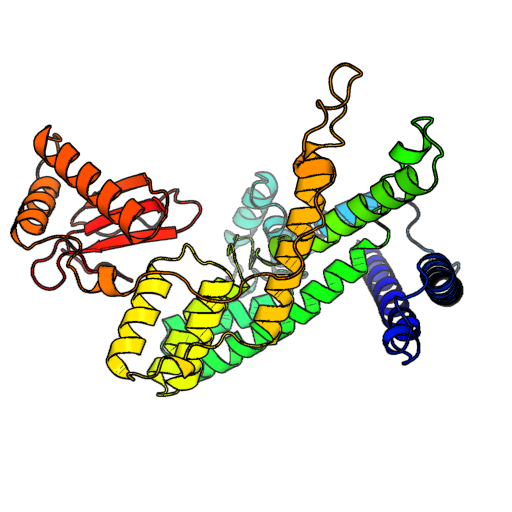2 26.683 2.886 1.00 86.50 335 ALA A O 1
ATOM 2792 N N . MET A 1 336 ? -0.126 26.056 1.539 1.00 85.94 336 MET A N 1
ATOM 2793 C CA . MET A 1 336 ? -0.276 24.631 1.801 1.00 85.94 336 MET A CA 1
ATOM 2794 C C . MET A 1 336 ? -0.082 24.349 3.293 1.00 85.94 336 MET A C 1
ATOM 2796 O O . MET A 1 336 ? 0.900 24.785 3.897 1.00 85.94 336 MET A O 1
ATOM 2800 N N . ILE A 1 337 ? -1.005 23.590 3.879 1.00 84.19 337 ILE A N 1
ATOM 2801 C CA . ILE A 1 337 ? -0.889 23.147 5.266 1.00 84.19 337 ILE A CA 1
ATOM 2802 C C . ILE A 1 337 ? 0.226 22.100 5.334 1.00 84.19 337 ILE A C 1
ATOM 2804 O O . ILE A 1 337 ? 0.109 21.009 4.778 1.00 84.19 337 ILE A O 1
ATOM 2808 N N . THR A 1 338 ? 1.327 22.447 5.997 1.00 84.12 338 THR A N 1
ATOM 2809 C CA . THR A 1 338 ? 2.487 21.560 6.189 1.00 84.12 338 THR A CA 1
ATOM 2810 C C . THR A 1 338 ? 2.525 20.931 7.579 1.00 84.12 338 THR A C 1
ATOM 2812 O O . THR A 1 338 ? 3.167 19.895 7.769 1.00 84.12 338 THR A O 1
ATOM 2815 N N . ASP A 1 339 ? 1.812 21.518 8.544 1.00 85.56 339 ASP A N 1
ATOM 2816 C CA . ASP A 1 339 ? 1.613 20.933 9.864 1.00 85.56 339 ASP A CA 1
ATOM 2817 C C . ASP A 1 339 ? 0.451 19.941 9.822 1.00 85.56 339 ASP A C 1
ATOM 2819 O O . ASP A 1 339 ? -0.720 20.283 9.976 1.00 85.56 339 ASP A O 1
ATOM 2823 N N . VAL A 1 340 ? 0.797 18.699 9.500 1.00 86.06 340 VAL A N 1
ATOM 2824 C CA . VAL A 1 340 ? -0.155 17.598 9.406 1.00 86.06 340 VAL A CA 1
ATOM 2825 C C . VAL A 1 340 ? -0.380 17.006 10.802 1.00 86.06 340 VAL A C 1
ATOM 2827 O O . VAL A 1 340 ? 0.580 16.455 11.366 1.00 86.06 340 VAL A O 1
ATOM 2830 N N . PRO A 1 341 ? -1.615 17.062 11.344 1.00 88.06 341 PRO A N 1
ATOM 2831 C CA . PRO A 1 341 ? -1.918 16.516 12.658 1.00 88.06 341 PRO A CA 1
ATOM 2832 C C . PRO A 1 341 ? -1.750 14.998 12.647 1.00 88.06 341 PRO A C 1
ATOM 2834 O O . PRO A 1 341 ? -2.223 14.299 11.750 1.00 88.06 341 PRO A O 1
ATOM 2837 N N . THR A 1 342 ? -1.051 14.497 13.660 1.00 91.69 342 THR A N 1
ATOM 2838 C CA . THR A 1 342 ? -0.860 13.061 13.916 1.00 91.69 342 THR A CA 1
ATOM 2839 C C . THR A 1 342 ? -1.593 12.593 15.164 1.00 91.69 342 THR A C 1
ATOM 2841 O O . THR A 1 342 ? -1.585 11.402 15.470 1.00 91.69 342 THR A O 1
ATOM 2844 N N . ASP A 1 343 ? -2.179 13.537 15.895 1.00 89.19 343 ASP A N 1
ATOM 2845 C CA . ASP A 1 343 ? -2.848 13.274 17.151 1.00 89.19 343 ASP A CA 1
ATOM 2846 C C . ASP A 1 343 ? -4.221 12.667 16.901 1.00 89.19 343 ASP A C 1
ATOM 2848 O O . ASP A 1 343 ? -4.964 13.040 15.990 1.00 89.19 343 ASP A O 1
ATOM 2852 N N . ASP A 1 344 ? -4.557 11.709 17.749 1.00 91.69 344 ASP A N 1
ATOM 2853 C CA . ASP A 1 344 ? -5.840 11.047 17.707 1.00 91.69 344 ASP A CA 1
ATOM 2854 C C . ASP A 1 344 ? -6.866 11.817 18.548 1.00 91.69 344 ASP A C 1
ATOM 2856 O O . ASP A 1 344 ? -6.893 11.701 19.772 1.00 91.69 344 ASP A O 1
ATOM 2860 N N . HIS A 1 345 ? -7.732 12.579 17.880 1.00 91.31 345 HIS A N 1
ATOM 2861 C CA . HIS A 1 345 ? -8.779 13.381 18.522 1.00 91.31 345 HIS A CA 1
ATOM 2862 C C . HIS A 1 345 ? -10.100 12.631 18.764 1.00 91.31 345 HIS A C 1
ATOM 2864 O O . HIS A 1 345 ? -11.101 13.251 19.130 1.00 91.31 345 HIS A O 1
ATOM 2870 N N . PHE A 1 346 ? -10.141 11.314 18.557 1.00 94.00 346 PHE A N 1
ATOM 2871 C CA . PHE A 1 346 ? -11.344 10.522 18.795 1.00 94.00 346 PHE A CA 1
ATOM 2872 C C . PHE A 1 346 ? -11.713 10.487 20.289 1.00 94.00 346 PHE A C 1
ATOM 2874 O O . PHE A 1 346 ? -10.889 10.148 21.138 1.00 94.00 346 PHE A O 1
ATOM 2881 N N . ASP A 1 347 ? -12.973 10.782 20.629 1.00 93.25 347 ASP A N 1
ATOM 2882 C CA . ASP A 1 347 ? -13.439 10.723 22.019 1.00 93.25 347 ASP A CA 1
ATOM 2883 C C . ASP A 1 347 ? -13.705 9.274 22.453 1.00 93.25 347 ASP A C 1
ATOM 2885 O O . ASP A 1 347 ? -14.804 8.754 22.283 1.00 93.25 347 ASP A O 1
ATOM 2889 N N . TYR A 1 348 ? -12.716 8.609 23.052 1.00 94.12 348 TYR A N 1
ATOM 2890 C CA . TYR A 1 348 ? -12.844 7.214 23.502 1.00 94.12 348 TYR A CA 1
ATOM 2891 C C . TYR A 1 348 ? -13.887 6.993 24.610 1.00 94.12 348 TYR A C 1
ATOM 2893 O O . TYR A 1 348 ? -14.349 5.863 24.782 1.00 94.12 348 TYR A O 1
ATOM 2901 N N . ARG A 1 349 ? -14.334 8.041 25.318 1.00 92.31 349 ARG A N 1
ATOM 2902 C CA . ARG A 1 349 ? -15.364 7.919 26.372 1.00 92.31 349 ARG A CA 1
ATOM 2903 C C . ARG A 1 349 ? -16.705 7.461 25.805 1.00 92.31 349 ARG A C 1
ATOM 2905 O O . ARG A 1 349 ? -17.484 6.807 26.494 1.00 92.31 349 ARG A O 1
ATOM 2912 N N . GLN A 1 350 ? -16.977 7.742 24.530 1.00 91.69 350 GLN A N 1
ATOM 2913 C CA . GLN A 1 350 ? -18.197 7.269 23.874 1.00 91.69 350 GLN A CA 1
ATOM 2914 C C . GLN A 1 350 ? -18.232 5.738 23.703 1.00 91.69 350 GLN A C 1
ATOM 2916 O O . GLN A 1 350 ? -19.306 5.161 23.533 1.00 91.69 350 GLN A O 1
ATOM 2921 N N . LEU A 1 351 ? -17.074 5.065 23.778 1.00 92.94 351 LEU A N 1
ATOM 2922 C CA . LEU A 1 351 ? -16.964 3.604 23.703 1.00 92.94 351 LEU A CA 1
ATOM 2923 C C . LEU A 1 351 ? -17.187 2.916 25.058 1.00 92.94 351 LEU A C 1
ATOM 2925 O O . LEU A 1 351 ? -17.206 1.687 25.125 1.00 92.94 351 LEU A O 1
ATOM 2929 N N . ASP A 1 352 ? -17.360 3.676 26.143 1.00 91.62 352 ASP A N 1
ATOM 2930 C CA . ASP A 1 352 ? -17.798 3.134 27.435 1.00 91.62 352 ASP A CA 1
ATOM 2931 C C . ASP A 1 352 ? -19.289 2.801 27.456 1.00 91.62 352 ASP A C 1
ATOM 2933 O O . ASP A 1 352 ? -19.727 1.982 28.262 1.00 91.62 352 ASP A O 1
ATOM 2937 N N . GLN A 1 353 ? -20.059 3.410 26.557 1.00 89.62 353 GLN A N 1
ATOM 2938 C CA . GLN A 1 353 ? -21.483 3.156 26.418 1.00 89.62 353 GLN A CA 1
ATOM 2939 C C . GLN A 1 353 ? -21.721 1.934 25.532 1.00 89.62 353 GLN A C 1
ATOM 2941 O O . GLN A 1 353 ? -21.129 1.787 24.457 1.00 89.62 353 GLN A O 1
ATOM 2946 N N . GLU A 1 354 ? -22.645 1.073 25.946 1.00 88.56 354 GLU A N 1
ATOM 2947 C CA . GLU A 1 354 ? -23.093 -0.047 25.120 1.00 88.56 354 GLU A CA 1
ATOM 2948 C C . GLU A 1 354 ? -23.681 0.470 23.794 1.00 88.56 354 GLU A C 1
ATOM 2950 O O . GLU A 1 354 ? -24.236 1.569 23.717 1.00 88.56 354 GLU A O 1
ATOM 2955 N N . LEU A 1 355 ? -23.472 -0.276 22.707 1.00 91.69 355 LEU A N 1
ATOM 2956 C CA . LEU A 1 355 ? -24.032 0.075 21.394 1.00 91.69 355 LEU A CA 1
ATOM 2957 C C . LEU A 1 355 ? -25.519 -0.304 21.308 1.00 91.69 355 LEU A C 1
ATOM 2959 O O . LEU A 1 355 ? -26.324 0.406 20.702 1.00 91.69 355 LEU A O 1
ATOM 2963 N N . LEU A 1 356 ? -25.852 -1.422 21.952 1.00 93.69 356 LEU A N 1
ATOM 2964 C CA . LEU A 1 356 ? -27.182 -1.995 22.091 1.00 93.69 356 LEU A CA 1
ATOM 2965 C C . LEU A 1 356 ? -27.375 -2.422 23.544 1.00 93.69 356 LEU A C 1
ATOM 2967 O O . LEU A 1 356 ? -26.443 -2.953 24.143 1.00 93.69 356 LEU A O 1
ATOM 2971 N N . ASN A 1 357 ? -28.579 -2.239 24.076 1.00 93.06 357 ASN A N 1
ATOM 2972 C CA . ASN A 1 357 ? -28.967 -2.833 25.358 1.00 93.06 357 ASN A CA 1
ATOM 2973 C C . ASN A 1 357 ? -29.569 -4.245 25.175 1.00 93.06 357 ASN A C 1
ATOM 2975 O O . ASN A 1 357 ? -29.946 -4.637 24.066 1.00 93.06 357 ASN A O 1
ATOM 2979 N N . GLU A 1 358 ? -29.715 -5.007 26.269 1.00 91.62 358 GLU A N 1
ATOM 2980 C CA . GLU A 1 358 ? -30.244 -6.386 26.224 1.00 91.62 358 GLU A CA 1
ATOM 2981 C C . GLU A 1 358 ? -31.614 -6.499 25.527 1.00 91.62 358 GLU A C 1
ATOM 2983 O O . GLU A 1 358 ? -31.865 -7.476 24.815 1.00 91.62 358 GLU A O 1
ATOM 2988 N N . ALA A 1 359 ? -32.504 -5.514 25.699 1.00 91.69 359 ALA A N 1
ATOM 2989 C CA . ALA A 1 359 ? -33.834 -5.534 25.090 1.00 91.69 359 ALA A CA 1
ATOM 2990 C C . ALA A 1 359 ? -33.770 -5.316 23.570 1.00 91.69 359 ALA A C 1
ATOM 2992 O O . ALA A 1 359 ? -34.487 -5.984 22.822 1.00 91.69 359 ALA A O 1
ATOM 2993 N N . GLU A 1 360 ? -32.890 -4.428 23.105 1.00 92.88 360 GLU A N 1
ATOM 2994 C CA . GLU A 1 360 ? -32.649 -4.188 21.680 1.00 92.88 360 GLU A CA 1
ATOM 2995 C C . GLU A 1 360 ? -32.022 -5.413 21.004 1.00 92.88 360 GLU A C 1
ATOM 2997 O O . GLU A 1 360 ? -32.494 -5.834 19.947 1.00 92.88 360 GLU A O 1
ATOM 3002 N N . CYS A 1 361 ? -31.024 -6.041 21.635 1.00 92.44 361 CYS A N 1
ATOM 3003 C CA . CYS A 1 361 ? -30.446 -7.300 21.154 1.00 92.44 361 CYS A CA 1
ATOM 3004 C C . CYS A 1 361 ? -31.491 -8.416 21.077 1.00 92.44 361 CYS A C 1
ATOM 3006 O O . CYS A 1 361 ? -31.584 -9.092 20.054 1.00 92.44 361 CYS A O 1
ATOM 3008 N N . GLY A 1 362 ? -32.338 -8.567 22.102 1.00 89.88 362 GLY A N 1
ATOM 3009 C CA . GLY A 1 362 ? -33.443 -9.526 22.077 1.00 89.88 362 GLY A CA 1
ATOM 3010 C C . GLY A 1 362 ? -34.431 -9.254 20.938 1.00 89.88 362 GLY A C 1
ATOM 3011 O O . GLY A 1 362 ? -34.824 -10.176 20.223 1.00 89.88 362 GLY A O 1
ATOM 3012 N N . ALA A 1 363 ? -34.792 -7.988 20.712 1.00 89.31 363 ALA A N 1
ATOM 3013 C CA . ALA A 1 363 ? -35.689 -7.598 19.627 1.00 89.31 363 ALA A CA 1
ATOM 3014 C C . ALA A 1 363 ? -35.094 -7.880 18.235 1.00 89.31 363 ALA A C 1
ATOM 3016 O O . ALA A 1 363 ? -35.804 -8.389 17.362 1.00 89.31 363 ALA A O 1
ATOM 3017 N N . LEU A 1 364 ? -33.805 -7.586 18.030 1.00 89.75 364 LEU A N 1
ATOM 3018 C CA . LEU A 1 364 ? -33.087 -7.868 16.783 1.00 89.75 364 LEU A CA 1
ATOM 3019 C C . LEU A 1 364 ? -32.857 -9.373 16.580 1.00 89.75 364 LEU A C 1
ATOM 3021 O O . LEU A 1 364 ? -33.085 -9.879 15.487 1.00 89.75 364 LEU A O 1
ATOM 3025 N N . SER A 1 365 ? -32.486 -10.116 17.622 1.00 88.12 365 SER A N 1
ATOM 3026 C CA . SER A 1 365 ? -32.336 -11.575 17.558 1.00 88.12 365 SER A CA 1
ATOM 3027 C C . SER A 1 365 ? -33.651 -12.238 17.139 1.00 88.12 365 SER A C 1
ATOM 3029 O O . SER A 1 365 ? -33.678 -13.001 16.178 1.00 88.12 365 SER A O 1
ATOM 3031 N N . VAL A 1 366 ? -34.780 -11.855 17.743 1.00 84.81 366 VAL A N 1
ATOM 3032 C CA . VAL A 1 366 ? -36.110 -12.348 17.345 1.00 84.81 366 VAL A CA 1
ATOM 3033 C C . VAL A 1 366 ? -36.461 -11.952 15.905 1.00 84.81 366 VAL A C 1
ATOM 3035 O O . VAL A 1 366 ? -37.105 -12.725 15.194 1.00 84.81 366 VAL A O 1
ATOM 3038 N N . ALA A 1 367 ? -36.029 -10.774 15.443 1.00 82.50 367 ALA A N 1
ATOM 3039 C CA . ALA A 1 367 ? -36.273 -10.313 14.077 1.00 82.50 367 ALA A CA 1
ATOM 3040 C C . ALA A 1 367 ? -35.660 -11.221 13.003 1.00 82.50 367 ALA A C 1
ATOM 3042 O O . ALA A 1 367 ? -36.221 -11.315 11.915 1.00 82.50 367 ALA A O 1
ATOM 3043 N N . THR A 1 368 ? -34.579 -11.941 13.308 1.00 78.94 368 THR A N 1
ATOM 3044 C CA . THR A 1 368 ? -33.961 -12.895 12.367 1.00 78.94 368 THR A CA 1
ATOM 3045 C C . THR A 1 368 ? -34.878 -14.063 11.988 1.00 78.94 368 THR A C 1
ATOM 3047 O O . THR A 1 368 ? -34.736 -14.625 10.906 1.00 78.94 368 THR A O 1
ATOM 3050 N N . ILE A 1 369 ? -35.831 -14.423 12.857 1.00 74.12 369 ILE A N 1
ATOM 3051 C CA . ILE A 1 369 ? -36.728 -15.577 12.682 1.00 74.12 369 ILE A CA 1
ATOM 3052 C C . ILE A 1 369 ? -37.885 -15.234 11.731 1.00 74.12 369 ILE A C 1
ATOM 3054 O O . ILE A 1 369 ? -38.438 -16.104 11.055 1.00 74.12 369 ILE A O 1
ATOM 3058 N N . PHE A 1 370 ? -38.273 -13.959 11.657 1.00 68.62 370 PHE A N 1
ATOM 3059 C CA . PHE A 1 370 ? -39.423 -13.520 10.874 1.00 68.62 370 PHE A CA 1
ATOM 3060 C C . PHE A 1 370 ? -38.983 -13.051 9.481 1.00 68.62 370 PHE A C 1
ATOM 3062 O O . PHE A 1 370 ? -38.599 -11.903 9.288 1.00 68.62 370 PHE A O 1
ATOM 3069 N N . ALA A 1 371 ? -39.107 -13.938 8.486 1.00 51.38 371 ALA A N 1
ATOM 3070 C CA . ALA A 1 371 ? -38.734 -13.687 7.086 1.00 51.38 371 ALA A CA 1
ATOM 3071 C C . ALA A 1 371 ? -39.457 -12.489 6.423 1.00 51.38 371 ALA A C 1
ATOM 3073 O O . ALA A 1 371 ? -38.981 -11.951 5.426 1.00 51.38 371 ALA A O 1
ATOM 3074 N N . SER A 1 372 ? -40.596 -12.046 6.969 1.00 54.69 372 SER A N 1
ATOM 3075 C CA . SER A 1 372 ? -41.314 -10.847 6.525 1.00 54.69 372 SER A CA 1
ATOM 3076 C C . SER A 1 372 ? -41.028 -9.678 7.475 1.00 54.69 372 SER A C 1
ATOM 3078 O O . SER A 1 372 ? -41.658 -9.552 8.529 1.00 54.69 372 SER A O 1
ATOM 3080 N N . GLN A 1 373 ? -40.064 -8.842 7.090 1.00 55.34 373 GLN A N 1
ATOM 3081 C CA . GLN A 1 373 ? -39.612 -7.641 7.799 1.00 55.34 373 GLN A CA 1
ATOM 3082 C C . GLN A 1 373 ? -40.799 -6.783 8.283 1.00 55.34 373 GLN A C 1
ATOM 3084 O O . GLN A 1 373 ? -41.531 -6.199 7.483 1.00 55.34 373 GLN A O 1
ATOM 3089 N N . LYS A 1 374 ? -41.008 -6.683 9.601 1.00 57.25 374 LYS A N 1
ATOM 3090 C CA . LYS A 1 374 ? -41.963 -5.721 10.179 1.00 57.25 374 LYS A CA 1
ATOM 3091 C C . LYS A 1 374 ? -41.323 -4.326 10.240 1.00 57.25 374 LYS A C 1
ATOM 30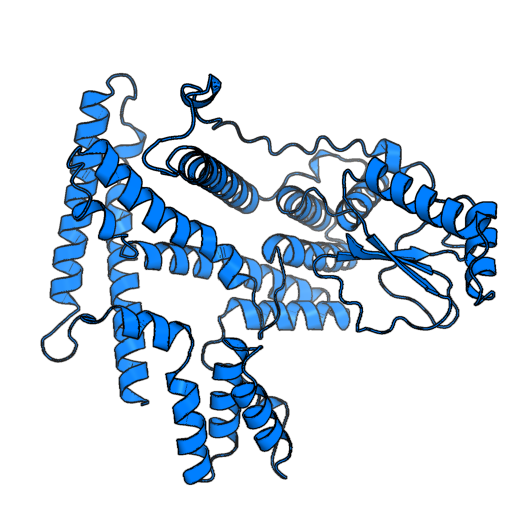93 O O . LYS A 1 374 ? -40.154 -4.199 10.597 1.00 57.25 374 LYS A O 1
ATOM 3098 N N . MET A 1 375 ? -42.118 -3.278 9.994 1.00 58.09 375 MET A N 1
ATOM 3099 C CA . MET A 1 375 ? -41.724 -1.851 10.048 1.00 58.09 375 MET A CA 1
ATOM 3100 C C . MET A 1 375 ? -40.869 -1.469 11.276 1.00 58.09 375 MET A C 1
ATOM 3102 O O . MET A 1 375 ? -39.904 -0.721 11.152 1.00 58.09 375 MET A O 1
ATOM 3106 N N . THR A 1 376 ? -41.179 -2.005 12.460 1.00 59.25 376 THR A N 1
ATOM 3107 C CA . THR A 1 376 ? -40.484 -1.667 13.716 1.00 59.25 376 THR A CA 1
ATOM 3108 C C . THR A 1 376 ? -39.048 -2.204 13.783 1.00 59.25 376 THR A C 1
ATOM 3110 O O . THR A 1 376 ? -38.184 -1.573 14.382 1.00 59.25 376 THR A O 1
ATOM 3113 N N . GLN A 1 377 ? -38.762 -3.349 13.155 1.00 65.38 377 GLN A N 1
ATOM 3114 C CA . GLN A 1 377 ? -37.424 -3.961 13.175 1.00 65.38 377 GLN A CA 1
ATOM 3115 C C . GLN A 1 377 ? -36.471 -3.245 12.213 1.00 65.38 377 GLN A C 1
ATOM 3117 O O . GLN A 1 377 ? -35.305 -3.046 12.540 1.00 65.38 377 GLN A O 1
ATOM 3122 N N . PHE A 1 378 ? -36.988 -2.765 11.075 1.00 74.06 378 PHE A N 1
ATOM 3123 C CA . PHE A 1 378 ? -36.232 -1.906 10.162 1.00 74.06 378 PHE A CA 1
ATOM 3124 C C . PHE A 1 378 ? -35.831 -0.581 10.827 1.00 74.06 378 PHE A C 1
ATOM 3126 O O . PHE A 1 378 ? -34.725 -0.091 10.614 1.00 74.06 378 PHE A O 1
ATOM 3133 N N . HIS A 1 379 ? -36.695 -0.033 11.690 1.00 84.81 379 HIS A N 1
ATOM 3134 C CA . HIS A 1 379 ? -36.363 1.156 12.475 1.00 84.81 379 HIS A CA 1
ATOM 3135 C C . HIS A 1 379 ? -35.180 0.910 13.421 1.00 84.81 379 HIS A C 1
ATOM 3137 O O . HIS A 1 379 ? -34.256 1.715 13.444 1.00 84.81 379 HIS A O 1
ATOM 3143 N N . LEU A 1 380 ? -35.171 -0.205 14.160 1.00 88.81 380 LEU A N 1
ATOM 3144 C CA . LEU A 1 380 ? -34.099 -0.504 15.116 1.00 88.81 380 LEU A CA 1
ATOM 3145 C C . LEU A 1 380 ? -32.755 -0.790 14.425 1.00 88.81 380 LEU A C 1
ATOM 3147 O O . LEU A 1 380 ? -31.716 -0.356 14.910 1.00 88.81 380 LEU A O 1
ATOM 3151 N N . VAL A 1 381 ? -32.766 -1.459 13.266 1.00 90.19 381 VAL A N 1
ATOM 3152 C CA . VAL A 1 381 ? -31.557 -1.631 12.438 1.00 90.19 381 VAL A CA 1
ATOM 3153 C C . VAL A 1 381 ? -31.029 -0.282 11.954 1.00 90.19 381 VAL A C 1
ATOM 3155 O O . VAL A 1 381 ? -29.829 -0.034 12.031 1.00 90.19 381 VAL A O 1
ATOM 3158 N N . LYS A 1 382 ? -31.915 0.608 11.493 1.00 91.06 382 LYS A N 1
ATOM 3159 C CA . LYS A 1 382 ? -31.534 1.956 11.057 1.00 91.06 382 LYS A CA 1
ATOM 3160 C C . LYS A 1 382 ? -30.989 2.796 12.212 1.00 91.06 382 LYS A C 1
ATOM 3162 O O . LYS A 1 382 ? -30.022 3.523 12.031 1.00 91.06 382 LYS A O 1
ATOM 3167 N N . GLU A 1 383 ? -31.574 2.678 13.398 1.00 93.19 383 GLU A N 1
ATOM 3168 C CA . GLU A 1 383 ? -31.082 3.350 14.599 1.00 93.19 383 GLU A CA 1
ATOM 3169 C C . GLU A 1 383 ? -29.707 2.820 15.020 1.00 93.19 383 GLU A C 1
ATOM 3171 O O . GLU A 1 383 ? -28.810 3.615 15.292 1.00 93.19 383 GLU A O 1
ATOM 3176 N N . LEU A 1 384 ? -29.504 1.498 14.996 1.00 94.12 384 LEU A N 1
ATOM 3177 C CA . LEU A 1 384 ? -28.194 0.879 15.205 1.00 94.12 384 LEU A CA 1
ATOM 3178 C C . LEU A 1 384 ? -27.168 1.389 14.187 1.00 94.12 384 LEU A C 1
ATOM 3180 O O . LEU A 1 384 ? -26.054 1.735 14.574 1.00 94.12 384 LEU A O 1
ATOM 3184 N N . GLN A 1 385 ? -27.555 1.486 12.914 1.00 94.38 385 GLN A N 1
ATOM 3185 C CA . GLN A 1 385 ? -26.719 2.052 11.860 1.00 94.38 385 GLN A CA 1
ATOM 3186 C C . GLN A 1 385 ? -26.318 3.495 12.192 1.00 94.38 385 GLN A C 1
ATOM 3188 O O . GLN A 1 385 ? -25.136 3.814 12.230 1.00 94.38 385 GLN A O 1
ATOM 3193 N N . THR A 1 386 ? -27.281 4.355 12.529 1.00 95.00 386 THR A N 1
ATOM 3194 C CA . THR A 1 386 ? -27.007 5.749 12.903 1.00 95.00 386 THR A CA 1
ATOM 3195 C C . THR A 1 386 ? -26.111 5.848 14.139 1.00 95.00 386 THR A C 1
ATOM 3197 O O . THR A 1 386 ? -25.198 6.670 14.157 1.00 95.00 386 THR A O 1
ATOM 3200 N N . ARG A 1 387 ? -26.314 5.001 15.158 1.00 94.50 387 ARG A N 1
ATOM 3201 C CA . ARG A 1 387 ? -25.438 4.951 16.341 1.00 94.50 387 ARG A CA 1
ATOM 3202 C C . ARG A 1 387 ? -24.019 4.527 15.970 1.00 94.50 387 ARG A C 1
ATOM 3204 O O . ARG A 1 387 ? -23.076 5.092 16.511 1.00 94.50 387 ARG A O 1
ATOM 3211 N N . LEU A 1 388 ? -23.863 3.554 15.071 1.00 93.44 388 LEU A N 1
ATOM 3212 C CA . LEU A 1 388 ? -22.563 3.104 14.569 1.00 93.44 388 LEU A CA 1
ATOM 3213 C C . LEU A 1 388 ? -21.839 4.247 13.840 1.00 93.44 388 LEU A C 1
ATOM 3215 O O . LEU A 1 388 ? -20.706 4.575 14.183 1.00 93.44 388 LEU A O 1
ATOM 3219 N N . GLU A 1 389 ? -22.520 4.896 12.899 1.00 93.88 389 GLU A N 1
ATOM 3220 C CA . GLU A 1 389 ? -21.986 6.002 12.097 1.00 93.88 389 GLU A CA 1
ATOM 3221 C C . GLU A 1 389 ? -21.593 7.198 12.967 1.00 93.88 389 GLU A C 1
ATOM 3223 O O . GLU A 1 389 ? -20.473 7.692 12.875 1.00 93.88 389 GLU A O 1
ATOM 3228 N N . GLN A 1 390 ? -22.464 7.617 13.889 1.00 93.06 390 GLN A N 1
ATOM 3229 C CA . GLN A 1 390 ? -22.177 8.723 14.808 1.00 93.06 390 GLN A CA 1
ATOM 3230 C C . GLN A 1 390 ? -21.029 8.405 15.767 1.00 93.06 390 GLN A C 1
ATOM 3232 O O . GLN A 1 390 ? -20.207 9.274 16.044 1.00 93.06 390 GLN A O 1
ATOM 3237 N N . ARG A 1 391 ? -20.970 7.168 16.275 1.00 93.38 391 ARG A N 1
ATOM 3238 C CA . ARG A 1 391 ? -19.965 6.755 17.259 1.00 93.38 391 ARG A CA 1
ATOM 3239 C C . ARG A 1 391 ? -18.564 6.677 16.669 1.00 93.38 391 ARG A C 1
ATOM 3241 O O . ARG A 1 391 ? -17.605 6.963 17.377 1.00 93.38 391 ARG A O 1
ATOM 3248 N N . TYR A 1 392 ? -18.434 6.246 15.418 1.00 92.06 392 TYR A N 1
ATOM 3249 C CA . TYR A 1 392 ? -17.125 6.057 14.787 1.00 92.06 392 TYR A CA 1
ATOM 3250 C C . TYR A 1 392 ? -16.789 7.102 13.723 1.00 92.06 392 TYR A C 1
ATOM 3252 O O . TYR A 1 392 ? -15.659 7.114 13.255 1.00 92.06 392 TYR A O 1
ATOM 3260 N N . GLY A 1 393 ? -17.724 7.988 13.369 1.00 90.25 393 GLY A N 1
ATOM 3261 C CA . GLY A 1 393 ? -17.533 8.968 12.297 1.00 90.25 393 GLY A CA 1
ATOM 3262 C C . GLY A 1 393 ? -17.528 8.346 10.900 1.00 90.25 393 GLY A C 1
ATOM 3263 O O . GLY A 1 393 ? -16.996 8.943 9.973 1.00 90.25 393 GLY A O 1
ATOM 3264 N N . VAL A 1 394 ? -18.110 7.155 10.746 1.00 90.56 394 VAL A N 1
ATOM 3265 C CA . VAL A 1 394 ? -18.062 6.368 9.507 1.00 90.56 394 VAL A CA 1
ATOM 3266 C C . VAL A 1 394 ? -19.383 6.419 8.751 1.00 90.56 394 VAL A C 1
ATOM 3268 O O . VAL A 1 394 ? -20.423 6.721 9.331 1.00 90.56 394 VAL A O 1
ATOM 3271 N N . GLN A 1 395 ? -19.358 6.074 7.465 1.00 91.56 395 GLN A N 1
ATOM 3272 C CA . GLN A 1 395 ? -20.565 5.717 6.718 1.00 91.56 395 GLN A CA 1
ATOM 3273 C C . GLN A 1 395 ? -20.735 4.206 6.737 1.00 91.56 395 GLN A C 1
ATOM 3275 O O . GLN A 1 395 ? -19.753 3.477 6.695 1.00 91.56 395 GLN A O 1
ATOM 3280 N N . SER A 1 396 ? -21.969 3.718 6.794 1.00 91.88 396 SER A N 1
ATOM 3281 C CA . SER A 1 396 ? -22.206 2.281 6.793 1.00 91.88 396 SER A CA 1
ATOM 3282 C C . SER A 1 396 ? -23.411 1.905 5.945 1.00 91.88 396 SER A C 1
ATOM 3284 O O . SER A 1 396 ? -24.305 2.704 5.681 1.00 91.88 396 SER A O 1
ATOM 3286 N N . THR A 1 397 ? -23.439 0.659 5.491 1.00 91.69 397 THR A N 1
ATOM 3287 C CA . THR A 1 397 ? -24.570 0.073 4.777 1.00 91.69 397 THR A CA 1
ATOM 3288 C C . THR A 1 397 ? -24.959 -1.215 5.476 1.00 91.69 397 THR A C 1
ATOM 3290 O O . THR A 1 397 ? -24.132 -2.110 5.653 1.00 91.69 397 THR A O 1
ATOM 3293 N N . PHE A 1 398 ? -26.221 -1.330 5.882 1.00 90.19 398 PHE A N 1
ATOM 3294 C CA . PHE A 1 398 ? -26.731 -2.578 6.436 1.00 90.19 398 PHE A CA 1
ATOM 3295 C C . PHE A 1 398 ? -26.664 -3.704 5.394 1.00 90.19 398 PHE A C 1
ATOM 3297 O O . PHE A 1 398 ? -27.133 -3.542 4.267 1.00 90.19 398 PHE A O 1
ATOM 3304 N N . VAL A 1 399 ? -26.098 -4.848 5.783 1.00 88.12 399 VAL A N 1
ATOM 3305 C CA . VAL A 1 399 ? -25.946 -6.022 4.913 1.00 88.12 399 VAL A CA 1
ATOM 3306 C C . VAL A 1 399 ? -27.016 -7.059 5.229 1.00 88.12 399 VAL A C 1
ATOM 3308 O O . VAL A 1 399 ? -27.839 -7.374 4.372 1.00 88.12 399 VAL A O 1
ATOM 3311 N N . LYS A 1 400 ? -27.010 -7.615 6.448 1.00 86.50 400 LYS A N 1
ATOM 3312 C CA . LYS A 1 400 ? -28.013 -8.603 6.877 1.00 86.50 400 LYS A CA 1
ATOM 3313 C C . LYS A 1 400 ? -28.107 -8.738 8.392 1.00 86.50 400 LYS A C 1
ATOM 3315 O O . LYS A 1 400 ? -27.194 -8.374 9.129 1.00 86.50 400 LYS A O 1
ATOM 3320 N N . LEU A 1 401 ? -29.213 -9.335 8.823 1.00 87.94 401 LEU A N 1
ATOM 3321 C CA . LEU A 1 401 ? -29.462 -9.820 10.177 1.00 87.94 401 LEU A CA 1
ATOM 3322 C C . LEU A 1 401 ? -29.601 -11.342 10.086 1.00 87.94 401 LEU A C 1
ATOM 3324 O O . LEU A 1 401 ? -30.372 -11.820 9.253 1.00 87.94 401 LEU A O 1
ATOM 3328 N N . SER A 1 402 ? -28.847 -12.107 10.870 1.00 85.81 402 SER A N 1
ATOM 3329 C CA . SER A 1 402 ? -28.776 -13.566 10.707 1.00 85.81 402 SER A CA 1
ATOM 3330 C C . SER A 1 402 ? -28.407 -14.262 12.014 1.00 85.81 402 SER A C 1
ATOM 3332 O O . SER A 1 402 ? -27.636 -13.710 12.786 1.00 85.81 402 SER A O 1
ATOM 3334 N N . CYS A 1 403 ? -28.916 -15.480 12.229 1.00 85.62 403 CYS A N 1
ATOM 3335 C CA . CYS A 1 403 ? -28.391 -16.427 13.232 1.00 85.62 403 CYS A CA 1
ATOM 3336 C C . CYS A 1 403 ? -27.802 -17.700 12.594 1.00 85.62 403 CYS A C 1
ATOM 3338 O O . CYS A 1 403 ? -27.505 -18.684 13.271 1.00 85.62 403 CYS A O 1
ATOM 3340 N N . SER A 1 404 ? -27.684 -17.716 11.264 1.00 75.94 404 SER A N 1
ATOM 3341 C CA . SER A 1 404 ? -26.970 -18.744 10.506 1.00 75.94 404 SER A CA 1
ATOM 3342 C C . SER A 1 404 ? -25.553 -18.282 10.178 1.00 75.94 404 SER A C 1
ATOM 3344 O O . SER A 1 404 ? -25.278 -17.081 10.221 1.00 75.94 404 SER A O 1
ATOM 3346 N N . LYS A 1 405 ? -24.676 -19.223 9.794 1.00 67.81 405 LYS A N 1
ATOM 3347 C CA . LYS A 1 405 ? -23.292 -18.934 9.384 1.00 67.81 405 LYS A CA 1
ATOM 3348 C C . LYS A 1 405 ? -23.214 -17.764 8.393 1.00 67.81 405 LYS A C 1
ATOM 3350 O O . LYS A 1 405 ? -24.119 -17.538 7.585 1.00 67.81 405 LYS A O 1
ATOM 3355 N N . ILE A 1 406 ? -22.120 -17.015 8.477 1.00 65.25 406 ILE A N 1
ATOM 3356 C CA . ILE A 1 406 ? -21.788 -15.992 7.489 1.00 65.25 406 ILE A CA 1
ATOM 3357 C C . ILE A 1 406 ? -21.561 -16.696 6.148 1.00 65.25 406 ILE A C 1
ATOM 3359 O O . ILE A 1 406 ? -20.817 -17.669 6.081 1.00 65.25 406 ILE A O 1
ATOM 3363 N N . ASP A 1 407 ? -22.209 -16.198 5.095 1.00 58.75 407 ASP A N 1
ATOM 3364 C CA . ASP A 1 407 ? -21.789 -16.527 3.738 1.00 58.75 407 ASP A CA 1
ATOM 3365 C C . ASP A 1 407 ? -20.586 -15.631 3.463 1.00 58.75 407 ASP A C 1
ATOM 3367 O O . ASP A 1 407 ? -20.712 -14.408 3.562 1.00 58.75 407 ASP A O 1
ATOM 3371 N N . GLU A 1 408 ? -19.432 -16.220 3.157 1.00 52.09 408 GLU A N 1
ATOM 3372 C CA . GLU A 1 408 ? -18.177 -15.487 2.919 1.00 52.09 408 GLU A CA 1
ATOM 3373 C C . GLU A 1 408 ? -18.299 -14.473 1.759 1.00 52.09 408 GLU A C 1
ATOM 3375 O O . GLU A 1 408 ? -17.584 -13.477 1.719 1.00 52.09 408 GLU A O 1
ATOM 3380 N N . ASN A 1 409 ? -19.288 -14.648 0.874 1.00 48.38 409 ASN A N 1
ATOM 3381 C CA . ASN A 1 409 ? -19.601 -13.756 -0.246 1.00 48.38 409 ASN A CA 1
ATOM 3382 C C . ASN A 1 409 ? -20.489 -12.561 0.143 1.00 48.38 409 ASN A C 1
ATOM 3384 O O . ASN A 1 409 ? -21.566 -12.351 -0.422 1.00 48.38 409 ASN A O 1
ATOM 3388 N N . SER A 1 410 ? -20.053 -11.733 1.088 1.00 56.78 410 SER A N 1
ATOM 3389 C CA . SER A 1 410 ? -20.621 -10.385 1.187 1.00 56.78 410 SER A CA 1
ATOM 3390 C C . SER A 1 410 ? -19.871 -9.463 0.217 1.00 56.78 410 SER A C 1
ATOM 3392 O O . SER A 1 410 ? -18.651 -9.358 0.293 1.00 56.78 410 SER A O 1
ATOM 3394 N N . ASN A 1 411 ? -20.577 -8.772 -0.683 1.00 61.62 411 ASN A N 1
ATOM 3395 C CA . ASN A 1 411 ? -20.008 -7.794 -1.634 1.00 61.62 411 ASN A CA 1
ATOM 3396 C C . ASN A 1 411 ? -19.482 -6.506 -0.950 1.00 61.62 411 ASN A C 1
ATOM 3398 O O . ASN A 1 411 ? -19.527 -5.418 -1.531 1.00 61.62 411 ASN A O 1
ATOM 3402 N N . CYS A 1 412 ? -19.036 -6.591 0.304 1.00 72.88 412 CYS A N 1
ATOM 3403 C CA . CYS A 1 412 ? -18.500 -5.454 1.030 1.00 72.88 412 CYS A CA 1
ATOM 3404 C C . CYS A 1 412 ? -17.097 -5.125 0.517 1.00 72.88 412 CYS A C 1
ATOM 3406 O O . CYS A 1 412 ? -16.181 -5.930 0.639 1.00 72.88 412 CYS A O 1
ATOM 3408 N N . LYS A 1 413 ? -16.940 -3.936 -0.072 1.00 64.19 413 LYS A N 1
ATOM 3409 C CA . LYS A 1 413 ? -15.682 -3.512 -0.705 1.00 64.19 413 LYS A CA 1
ATOM 3410 C C . LYS A 1 413 ? -14.602 -3.063 0.284 1.00 64.19 413 LYS A C 1
ATOM 3412 O O . LYS A 1 413 ? -13.438 -3.059 -0.091 1.00 64.19 413 LYS A O 1
ATOM 3417 N N . HIS A 1 414 ? -14.988 -2.656 1.495 1.00 68.62 414 HIS A N 1
ATOM 3418 C CA . HIS A 1 414 ? -14.084 -2.043 2.471 1.00 68.62 414 HIS A CA 1
ATOM 3419 C C . HIS A 1 414 ? -13.953 -2.908 3.726 1.00 68.62 414 HIS A C 1
ATOM 3421 O O . HIS A 1 414 ? -13.043 -3.735 3.790 1.00 68.62 414 HIS A O 1
ATOM 3427 N N . ARG A 1 415 ? -14.846 -2.769 4.716 1.00 83.50 415 ARG A N 1
ATOM 3428 C CA . ARG A 1 415 ? -14.758 -3.532 5.967 1.00 83.50 415 ARG A CA 1
ATOM 3429 C C . ARG A 1 415 ? -16.115 -4.041 6.434 1.00 83.50 415 ARG A C 1
ATOM 3431 O O . ARG A 1 415 ? -17.098 -3.313 6.508 1.00 83.50 415 ARG A O 1
ATOM 3438 N N . LEU A 1 416 ? -16.153 -5.310 6.825 1.00 88.19 416 LEU A N 1
ATOM 3439 C CA . LEU A 1 416 ? -17.308 -5.889 7.501 1.00 88.19 416 LEU A CA 1
ATOM 3440 C C . LEU A 1 416 ? -17.244 -5.625 8.999 1.00 88.19 416 LEU A C 1
ATOM 3442 O O . LEU A 1 416 ? -16.250 -5.935 9.653 1.00 88.19 416 LEU A O 1
ATOM 3446 N N . ILE A 1 417 ? -18.343 -5.120 9.547 1.00 90.25 417 ILE A N 1
ATOM 3447 C CA . ILE A 1 417 ? -18.573 -5.047 10.986 1.00 90.25 417 ILE A CA 1
ATOM 3448 C C . ILE A 1 417 ? -19.708 -5.994 11.329 1.00 90.25 417 ILE A C 1
ATOM 3450 O O . ILE A 1 417 ? -20.829 -5.861 10.834 1.00 90.25 417 ILE A O 1
ATOM 3454 N N . ILE A 1 418 ? -19.404 -6.946 12.203 1.00 91.00 418 ILE A N 1
ATOM 3455 C CA . ILE A 1 418 ? -20.356 -7.929 12.700 1.00 91.00 418 ILE A CA 1
ATOM 3456 C C . ILE A 1 418 ? -20.612 -7.615 14.168 1.00 91.00 418 ILE A C 1
ATOM 3458 O O . ILE A 1 418 ? -19.695 -7.645 14.984 1.00 91.00 418 ILE A O 1
ATOM 3462 N N . ILE A 1 419 ? -21.859 -7.303 14.499 1.00 93.19 419 ILE A N 1
ATOM 3463 C CA . ILE A 1 419 ? -22.299 -6.942 15.845 1.00 93.19 419 ILE A CA 1
ATOM 3464 C C . ILE A 1 419 ? -23.098 -8.108 16.411 1.00 93.19 419 ILE A C 1
ATOM 3466 O O . ILE A 1 419 ? -24.120 -8.488 15.840 1.00 93.19 419 ILE A O 1
ATOM 3470 N N . SER A 1 420 ? -22.655 -8.658 17.539 1.00 92.94 420 SER A N 1
ATOM 3471 C CA . SER A 1 420 ? -23.372 -9.730 18.226 1.00 92.94 420 SER A CA 1
ATOM 3472 C C . SER A 1 420 ? -24.695 -9.229 18.806 1.00 92.94 420 SER A C 1
ATOM 3474 O O . SER A 1 420 ? -24.779 -8.147 19.396 1.00 92.94 420 SER A O 1
ATOM 3476 N N . LEU A 1 421 ? -25.728 -10.051 18.652 1.00 92.44 421 LEU A N 1
ATOM 3477 C CA . LEU A 1 421 ? -27.060 -9.866 19.228 1.00 92.44 421 LEU A CA 1
ATOM 3478 C C . LEU A 1 421 ? -27.322 -10.850 20.373 1.00 92.44 421 LEU A C 1
ATOM 3480 O O . LEU A 1 421 ? -28.412 -10.863 20.945 1.00 92.44 421 LEU A O 1
ATOM 3484 N N . ASP A 1 422 ? -26.333 -11.672 20.713 1.00 89.44 422 ASP A N 1
ATOM 3485 C CA . ASP A 1 422 ? -26.442 -12.647 21.783 1.00 89.44 422 ASP A CA 1
ATOM 3486 C C . ASP A 1 422 ? -26.332 -11.960 23.138 1.00 89.44 422 ASP A C 1
ATOM 3488 O O . ASP A 1 422 ? -25.548 -11.035 23.337 1.00 89.44 422 ASP A O 1
ATOM 3492 N N . ARG A 1 423 ? -27.090 -12.450 24.120 1.00 85.62 423 ARG A N 1
ATOM 3493 C CA . ARG A 1 423 ? -27.230 -11.784 25.421 1.00 85.62 423 ARG A CA 1
ATOM 3494 C C . ARG A 1 423 ? -25.896 -11.530 26.137 1.00 85.62 423 ARG A C 1
ATOM 3496 O O . ARG A 1 423 ? -25.729 -10.487 26.753 1.00 85.62 423 ARG A O 1
ATOM 3503 N N . LEU A 1 424 ? -24.943 -12.460 26.041 1.00 86.19 424 LEU A N 1
ATOM 3504 C CA . LEU A 1 424 ? -23.635 -12.360 26.709 1.00 86.19 424 LEU A CA 1
ATOM 3505 C C . LEU A 1 424 ? -22.649 -11.424 25.996 1.00 86.19 424 LEU A C 1
ATOM 3507 O O . LEU A 1 424 ? -21.692 -10.956 26.610 1.00 86.19 424 LEU A O 1
ATOM 3511 N N . ARG A 1 425 ? -22.861 -11.179 24.701 1.00 88.69 425 ARG A N 1
ATOM 3512 C CA . ARG A 1 425 ? -21.980 -10.380 23.842 1.00 88.69 425 ARG A CA 1
ATOM 3513 C C . ARG A 1 425 ? -22.727 -9.210 23.194 1.00 88.69 425 ARG A C 1
ATOM 3515 O O . ARG A 1 425 ? -22.237 -8.649 22.223 1.00 88.69 425 ARG A O 1
ATOM 3522 N N . CYS A 1 426 ? -23.881 -8.819 23.734 1.00 92.69 426 CYS A N 1
ATOM 3523 C CA . CYS A 1 426 ? -24.789 -7.864 23.106 1.00 92.69 426 CYS A CA 1
ATOM 3524 C C . CYS A 1 426 ? -24.068 -6.564 22.714 1.00 92.69 426 CYS A C 1
ATOM 3526 O O . CYS A 1 426 ? -23.381 -5.940 23.525 1.00 92.69 426 CYS A O 1
ATOM 3528 N N . GLY A 1 427 ? -24.172 -6.189 21.436 1.00 91.25 427 GLY A N 1
ATOM 3529 C CA . GLY A 1 427 ? -23.560 -4.977 20.893 1.00 91.25 427 GLY A CA 1
ATOM 3530 C C . GLY A 1 427 ? -22.038 -5.037 20.706 1.00 91.25 427 GLY A C 1
ATOM 3531 O O . GLY A 1 427 ? -21.448 -4.027 20.319 1.00 91.25 427 GLY A O 1
ATOM 3532 N N . ARG A 1 428 ? -21.379 -6.175 20.970 1.00 90.88 428 ARG A N 1
ATOM 3533 C CA . ARG A 1 428 ? -19.929 -6.352 20.772 1.00 90.88 428 ARG A CA 1
ATOM 3534 C C . ARG A 1 428 ? -19.605 -6.695 19.325 1.00 90.88 428 ARG A C 1
ATOM 3536 O O . ARG A 1 428 ? -20.355 -7.409 18.666 1.00 90.88 428 ARG A O 1
ATOM 3543 N N . PHE A 1 429 ? -18.452 -6.222 18.862 1.00 91.38 429 PHE A N 1
ATOM 3544 C CA . PHE A 1 429 ? -17.917 -6.607 17.562 1.00 91.38 429 PHE A CA 1
ATOM 3545 C C . PHE A 1 429 ? -17.353 -8.027 17.609 1.00 91.38 429 PHE A C 1
ATOM 3547 O O . PHE A 1 429 ? -16.709 -8.414 18.587 1.00 91.38 429 PHE A O 1
ATOM 3554 N N . LEU A 1 430 ? -17.608 -8.793 16.553 1.00 85.69 430 LEU A N 1
ATOM 3555 C CA . LEU A 1 430 ? -17.176 -10.176 16.401 1.00 85.69 430 LEU A CA 1
ATOM 3556 C C . LEU A 1 430 ? -16.099 -10.285 15.318 1.00 85.69 430 LEU A C 1
ATOM 3558 O O . LEU A 1 430 ? -16.237 -9.708 14.243 1.00 85.69 430 LEU A O 1
ATOM 3562 N N . SER A 1 431 ? -15.048 -11.060 15.599 1.00 71.69 431 SER A N 1
ATOM 3563 C CA . SER A 1 431 ? -14.041 -11.465 14.606 1.00 71.69 431 SER A CA 1
ATOM 3564 C C . SER A 1 431 ? -14.446 -12.729 13.844 1.00 71.69 431 SER A C 1
ATOM 3566 O O . SER A 1 431 ? -14.047 -12.922 12.703 1.00 71.69 431 SER A O 1
ATOM 3568 N N . THR A 1 432 ? -15.249 -13.588 14.475 1.00 71.19 432 THR A N 1
ATOM 3569 C CA . THR A 1 432 ? -15.825 -14.815 13.914 1.00 71.19 432 THR A CA 1
ATOM 3570 C C . THR A 1 432 ? -17.233 -14.998 14.479 1.00 71.19 432 THR A C 1
ATOM 3572 O O . THR A 1 432 ? -17.537 -14.479 15.553 1.00 71.19 432 THR A O 1
ATOM 3575 N N . VAL A 1 433 ? -18.099 -15.696 13.742 1.00 72.88 433 VAL A N 1
ATOM 3576 C CA . VAL A 1 433 ? -19.463 -16.017 14.185 1.00 72.88 433 VAL A CA 1
ATOM 3577 C C . VAL A 1 433 ? -19.561 -17.512 14.428 1.00 72.88 433 VAL A C 1
ATOM 3579 O O . VAL A 1 433 ? -19.384 -18.307 13.498 1.00 72.88 433 VAL A O 1
ATOM 3582 N N . ASP A 1 434 ? -19.868 -17.884 15.668 1.00 73.94 434 ASP A N 1
ATOM 3583 C CA . ASP A 1 434 ? -20.076 -19.278 16.038 1.00 73.94 434 ASP A CA 1
ATOM 3584 C C . ASP A 1 434 ? -21.442 -19.789 15.538 1.00 73.94 434 ASP A C 1
ATOM 3586 O O . ASP A 1 434 ? -22.365 -19.034 15.219 1.00 73.94 434 ASP A O 1
ATOM 3590 N N . ILE A 1 435 ? -21.591 -21.113 15.444 1.00 73.56 435 ILE A N 1
ATOM 3591 C CA . ILE A 1 435 ? -22.851 -21.723 15.004 1.00 73.56 435 ILE A CA 1
ATOM 3592 C C . ILE A 1 435 ? -23.962 -21.382 16.003 1.00 73.56 435 ILE A C 1
ATOM 3594 O O . ILE A 1 435 ? -23.890 -21.765 17.167 1.00 73.56 435 ILE A O 1
ATOM 3598 N N . GLY A 1 436 ? -25.024 -20.743 15.508 1.00 75.06 436 GLY A N 1
ATOM 3599 C CA . GLY A 1 436 ? -26.203 -20.393 16.297 1.00 75.06 436 GLY A CA 1
ATOM 3600 C C . GLY A 1 436 ? -26.148 -19.010 16.943 1.00 75.06 436 GLY A C 1
ATOM 3601 O O . GLY A 1 436 ? -27.137 -18.628 17.562 1.00 75.06 436 GLY A O 1
ATOM 3602 N N . GLU A 1 437 ? -25.059 -18.253 16.774 1.00 84.69 437 GLU A N 1
ATOM 3603 C CA . GLU A 1 437 ? -25.014 -16.859 17.216 1.00 84.69 437 GLU A CA 1
ATOM 3604 C C . GLU A 1 437 ? -25.767 -15.938 16.268 1.00 84.69 437 GLU A C 1
ATOM 3606 O O . GLU A 1 437 ? -25.601 -15.991 15.044 1.00 84.69 437 GLU A O 1
ATOM 3611 N N . CYS A 1 438 ? -26.556 -15.041 16.849 1.00 89.50 438 CYS A N 1
ATOM 3612 C CA . CYS A 1 438 ? -27.268 -14.011 16.119 1.00 89.50 438 CYS A CA 1
ATOM 3613 C C . CYS A 1 438 ? -26.409 -12.752 15.977 1.00 89.50 438 CYS A C 1
ATOM 3615 O O . CYS A 1 438 ? -25.783 -12.289 16.932 1.00 89.50 438 CYS A O 1
ATOM 3617 N N . PHE A 1 439 ? -26.421 -12.145 14.792 1.00 91.38 439 PHE A N 1
ATOM 3618 C CA . PHE A 1 439 ? -25.638 -10.950 14.501 1.00 91.38 439 PHE A CA 1
ATOM 3619 C C . PHE A 1 439 ? -26.333 -9.992 13.529 1.00 91.38 439 PHE A C 1
ATOM 3621 O O . PHE A 1 439 ? -27.164 -10.381 12.700 1.00 91.38 439 PHE A O 1
ATOM 3628 N N . ALA A 1 440 ? -25.944 -8.721 13.619 1.00 91.38 440 ALA A N 1
ATOM 3629 C CA . ALA A 1 440 ? -26.192 -7.696 12.616 1.00 91.38 440 ALA A CA 1
ATOM 3630 C C . ALA A 1 440 ? -24.890 -7.394 11.872 1.00 91.38 440 ALA A C 1
ATOM 3632 O O . ALA A 1 440 ? -23.851 -7.196 12.499 1.00 91.38 440 ALA A O 1
ATOM 3633 N N . MET A 1 441 ? -24.945 -7.363 10.545 1.00 90.25 441 MET A N 1
ATOM 3634 C CA . MET A 1 441 ? -23.779 -7.130 9.702 1.00 90.25 441 MET A CA 1
ATOM 3635 C C . MET A 1 441 ? -23.925 -5.826 8.927 1.00 90.25 441 MET A C 1
ATOM 3637 O O . MET A 1 441 ? -24.947 -5.588 8.277 1.00 90.25 441 MET A O 1
ATOM 3641 N N . PHE A 1 442 ? -22.875 -5.017 8.974 1.00 91.19 442 PHE A N 1
ATOM 3642 C CA . PHE A 1 442 ? -22.750 -3.747 8.275 1.00 91.19 442 PHE A CA 1
ATOM 3643 C C . PHE A 1 442 ? -21.484 -3.766 7.423 1.00 91.19 442 PHE A C 1
ATOM 3645 O O . PHE A 1 442 ? -20.467 -4.326 7.827 1.00 91.19 442 PHE A O 1
ATOM 3652 N N . CYS A 1 443 ? -21.561 -3.161 6.247 1.00 89.81 443 CYS A N 1
ATOM 3653 C CA . CYS A 1 443 ? -20.398 -2.824 5.447 1.00 89.81 443 CYS A CA 1
ATOM 3654 C C . CYS A 1 443 ? -20.065 -1.362 5.716 1.00 89.81 443 CYS A C 1
ATOM 3656 O O . CYS A 1 443 ? -20.940 -0.510 5.551 1.00 89.81 443 CYS A O 1
ATOM 3658 N N . VAL A 1 444 ? -18.846 -1.102 6.164 1.00 86.69 444 VAL A N 1
ATOM 3659 C CA . VAL A 1 444 ? -18.305 0.224 6.473 1.00 86.69 444 VAL A CA 1
ATOM 3660 C C . VAL A 1 444 ? -17.195 0.533 5.493 1.00 86.69 444 VAL A C 1
ATOM 3662 O O . VAL A 1 444 ? -16.358 -0.377 5.278 1.00 86.69 444 VAL A O 1
#

Sequence (444 aa):
MLRAIEDFNYFVGEIEWCRTKCAKILDTKKFKEMSLDDEELFGIEYMYGNAQRALCLFRCKSDRFTAERPPLTNPSVMDEFQNRKPYQYLQFCYWKVNDLVLATQSAYTYLIANPTDSDALENVAFYMEQKNFKDSMLVDAMRKPYEEKYMRGVAAYNEMDFQNCIKDLESAINEFYEEEQRCRRMCEDKLDWDVFEGANPELTIVLTSIYTSVLRCKNSCAKKLSFVNGHDEGNFLSKSYEYLHVCQYNLKRGRDACQSVASSILLDPDNPMMRQNKHFYMKLYGDEKLFEPLPHVVKFYKRDLMENHFLDFVDQRFKYENGELPPERKEDRTAMITDVPTDDHFDYRQLDQELLNEAECGALSVATIFASQKMTQFHLVKELQTRLEQRYGVQSTFVKLSCSKIDENSNCKHRLIIISLDRLRCGRFLSTVDIGECFAMFCV

InterPro domains:
  IPR011990 Tetratricopeptide-like helical domain superfamily [G3DSA:1.25.40.10] (146-290)
  IPR052284 Collagen-modifying leprecan protein [PTHR13986] (2-351)
  IPR056585 Leprecan-like alpha-helical domain [PF23557] (18-282)

Mean predicted aligned error: 6.97 Å